Protein AF-A0A1I7XWY4-F1 (afdb_monomer_lite)

Sequence (442 aa):
RGADMDALPVQERNDLPFKSVAKGTWQGKEVSVSHACGHDTHVAMLLGAAKVFSDMRDELPGTIVLLFQPAEEQGPGKPLSGANAMMAEGVLDQPKVDVVMGQHIGPSYPAGSIGYRQGSLMASGDVFSISLAGKGGHGSSPWNAASPVVAAAETVVALNNIIAQRTNPQDGTTVVTVGSLQSGNRPNVLPESADISGTVRSLSKQNQATAHELIQRYAQNIAANHDLKATVRIDTGYEVLVSDPKATQTVIPALDMATDGIGAKEVAPGMGSEDFVDMTTTHNGVNKLKQDSGVTCHSGTELLNLIMAYSISTAVRAAAELELADLLKDGPKTIASLAQASGTEASHLQRILRVLCAHRVFKEQPANTYQLDELGWNLCSDSSSRLKEAALMLTDPAFLHCAADLSKAAAGIPIFRERFGHAFFEHWEDNDIHDIFHQGVS

Foldseek 3Di:
DEAEAAWDLDQDDDDDPPHFPDWDADPNDIGGIDRPQCSVVSVVVLVVVVVVCVVCVVVDPDDDDRHYFYAFVVWFDPPAGRLVVCVVVVVCVVVPPQDDDDDGDDPPDPPLEAADAAWFAEWWKKKKKKKKFWAKDFQVCCVVILFCPVLQVQLQVQLQCCQVPPADVVQWDKDWDWPDKDFDDDPGMRGRMIMIMTIIIISHPVSVVSSVVSNVVSSQVSSVVSVIGMDMDMGGTAHRQGDHNVVRVVCQVVSQVSSVNPHYYYDDHYRHGTNCSSVRVVSVPDDPPDPDDDDDPCCVVVVVCVVCVLVLLVLLLVCLLLVVLQVAVVHKDALVVSCVSSVHDSVVNVVSVVSVCVVQQWPADPPRIIHGGDNVNCSHPPHPQLVSLVSNQCSPPLNVVLVVVVVVVVVVDQSSCVPVVDHPVVVLVPDPNVVSVVSNVD

Organism: NCBI:txid37863

Radius of gyration: 29.63 Å; chains: 1; bounding box: 67×87×76 Å

Secondary structure (DSSP, 8-state):
-EEE---BS----S--TT----EEEETTEEEE-B-TT-HHHHHHHHHHHHHHHHHTGGGSSS-PPPEEE--GGG-SSSSPPHHHHHHHTTTTBTTBPS--------TTS-TT-EEE-SEEEE--EEEEEEEEE-B-EETT-GGG-B-HHHHHHHHHHHHHHHHHHHS-TTT--EEEEEEEEE--S-TTEE-SEEEEEEEEEES-HHHHHHHHHHHHHHHHHHHHHTT-EEEEEEEEEE--EEE-HHHHHHHHHHHHHTTTTS-EEE-PPBSS--TTHHHHHTTTT--S----S---TTHHHHHHHHHHHHHHHHHHHHHHHTTHHHHHTTS-EEHHHHHHHHT--HHHHHHHHHHHHHTTSEEEETTTEEEE-TTGGGGSTT-TT-HHHHHHHHT-HHHHHHHTTHHHHHTT--HHHHHHSS-HHHHHHSSTHHHHHHHHH-

pLDDT: mean 87.04, std 13.97, range [27.8, 98.62]

InterPro domains:
  IPR002933 Peptidase M20 [PF01546] (2-279)
  IPR011650 Peptidase M20, dimerisation domain [PF07687] (130-226)
  IPR012967 Caffeic acid 3-O-methyltransferase-like, dimerisation domain [PF08100] (305-380)
  IPR016461 O-methyltransferase-like [PS51683] (304-442)
  IPR017439 Amidohydrolase [PTHR11014] (3-281)
  IPR017439 Amidohydrolase [TIGR01891] (3-287)
  IPR036264 Bacterial exopeptidase dimerisation domain [SSF55031] (127-232)
  IPR036388 Winged helix-like DNA-binding domain superfamily [G3DSA:1.10.10.10] (291-392)
  IPR036390 Winged helix DNA-binding domain superfamily [SSF46785] (303-383)

Structure (mmCIF, N/CA/C/O backbone):
data_AF-A0A1I7XWY4-F1
#
_entry.id   AF-A0A1I7XWY4-F1
#
loop_
_atom_site.group_PDB
_atom_site.id
_atom_site.type_symbol
_atom_site.label_atom_id
_atom_site.label_alt_id
_atom_site.label_comp_id
_atom_site.label_asym_id
_atom_site.label_entity_id
_atom_site.label_seq_id
_atom_site.pdbx_PDB_ins_code
_atom_site.Cartn_x
_atom_site.Cartn_y
_atom_site.Cartn_z
_atom_site.occupancy
_atom_site.B_iso_or_equiv
_atom_site.auth_seq_id
_atom_site.auth_comp_id
_atom_site.auth_asym_id
_atom_site.auth_atom_id
_atom_site.pdbx_PDB_model_num
ATOM 1 N N . ARG A 1 1 ? -21.937 -7.920 8.104 1.00 50.94 1 ARG A N 1
ATOM 2 C CA . ARG A 1 1 ? -20.621 -8.545 8.392 1.00 50.94 1 ARG A CA 1
ATOM 3 C C . ARG A 1 1 ? -20.228 -9.378 7.183 1.00 50.94 1 ARG A C 1
ATOM 5 O O . ARG A 1 1 ? -21.096 -10.111 6.722 1.00 50.94 1 ARG A O 1
ATOM 12 N N . GLY A 1 2 ? -19.007 -9.213 6.677 1.00 57.66 2 GLY A N 1
ATOM 13 C CA . GLY A 1 2 ? -18.423 -10.042 5.617 1.00 57.66 2 GLY A CA 1
ATOM 14 C C . GLY A 1 2 ? -17.769 -11.301 6.178 1.00 57.66 2 GLY A C 1
ATOM 15 O O . GLY A 1 2 ? -17.212 -11.251 7.277 1.00 57.66 2 GLY A O 1
ATOM 16 N N . ALA A 1 3 ? -17.902 -12.408 5.455 1.00 76.94 3 ALA A N 1
ATOM 17 C CA . ALA A 1 3 ? -17.130 -13.628 5.635 1.00 76.94 3 ALA A CA 1
ATOM 18 C C . ALA A 1 3 ? -16.834 -14.236 4.266 1.00 76.94 3 ALA A C 1
ATOM 20 O O . ALA A 1 3 ? -17.766 -14.558 3.518 1.00 76.94 3 ALA A O 1
ATOM 21 N N . ASP A 1 4 ? -15.555 -14.415 3.980 1.00 88.06 4 ASP A N 1
ATOM 22 C CA . ASP A 1 4 ? -15.091 -14.977 2.721 1.00 88.06 4 ASP A CA 1
ATOM 23 C C . ASP A 1 4 ? -15.217 -16.502 2.772 1.00 88.06 4 ASP A C 1
ATOM 25 O O . ASP A 1 4 ? -15.183 -17.099 3.852 1.00 88.06 4 ASP A O 1
ATOM 29 N N . MET A 1 5 ? -15.470 -17.146 1.630 1.00 92.75 5 MET A N 1
ATOM 30 C CA . MET A 1 5 ? -15.888 -18.559 1.592 1.00 92.75 5 MET A CA 1
ATOM 31 C C . MET A 1 5 ? -15.039 -19.468 0.704 1.00 92.75 5 MET A C 1
ATOM 33 O O . MET A 1 5 ? -15.279 -20.675 0.668 1.00 92.75 5 MET A O 1
ATOM 37 N N . ASP A 1 6 ? -14.108 -18.923 -0.069 1.00 91.44 6 ASP A N 1
ATOM 38 C CA . ASP A 1 6 ? -13.283 -19.690 -0.998 1.00 91.44 6 ASP A CA 1
ATOM 39 C C . ASP A 1 6 ? -12.122 -20.433 -0.316 1.00 91.44 6 ASP A C 1
ATOM 41 O O . ASP A 1 6 ? -11.823 -20.277 0.866 1.00 91.44 6 ASP A O 1
ATOM 45 N N . ALA A 1 7 ? -11.514 -21.348 -1.068 1.00 90.56 7 ALA A N 1
ATOM 46 C CA . ALA A 1 7 ? -10.412 -22.194 -0.629 1.00 90.56 7 ALA A CA 1
ATOM 47 C C . ALA A 1 7 ? -9.232 -22.056 -1.597 1.00 90.56 7 ALA A C 1
ATOM 49 O O . ALA A 1 7 ? -9.391 -21.612 -2.732 1.00 90.56 7 ALA A O 1
ATOM 50 N N . LEU A 1 8 ? -8.053 -22.517 -1.181 1.00 88.12 8 LEU A N 1
ATOM 51 C CA . LEU A 1 8 ? -6.818 -22.384 -1.952 1.00 88.12 8 LEU A CA 1
ATOM 52 C C . LEU A 1 8 ? -6.400 -23.704 -2.620 1.00 88.12 8 LEU A C 1
ATOM 54 O O . LEU A 1 8 ? -6.659 -24.778 -2.061 1.00 88.12 8 LEU A O 1
ATOM 58 N N . PRO A 1 9 ? -5.680 -23.659 -3.765 1.00 87.81 9 PRO A N 1
ATOM 59 C CA . PRO A 1 9 ? -5.136 -24.829 -4.463 1.00 87.81 9 PRO A CA 1
ATOM 60 C C . PRO A 1 9 ? -3.897 -25.406 -3.746 1.00 87.81 9 PRO A C 1
ATOM 62 O O . PRO A 1 9 ? -2.818 -25.568 -4.322 1.00 87.81 9 PRO A O 1
ATOM 65 N N . VAL A 1 10 ? -4.043 -25.687 -2.452 1.00 88.12 10 VAL A N 1
ATOM 66 C CA . VAL A 1 10 ? -2.996 -26.157 -1.546 1.00 88.12 10 VAL A CA 1
ATOM 67 C C . VAL A 1 10 ? -3.392 -27.517 -0.985 1.00 88.12 10 VAL A C 1
ATOM 69 O O . VAL A 1 10 ? -4.542 -27.767 -0.632 1.00 88.12 10 VAL A O 1
ATOM 72 N N . GLN A 1 11 ? -2.417 -28.422 -0.892 1.00 92.06 11 GLN A N 1
ATOM 73 C CA . GLN A 1 11 ? -2.611 -29.697 -0.213 1.00 92.06 11 GLN A CA 1
ATOM 74 C C . GLN A 1 11 ? -2.539 -29.504 1.299 1.00 92.06 11 GLN A C 1
ATOM 76 O O . GLN A 1 11 ? -1.493 -29.128 1.829 1.00 92.06 11 GLN A O 1
ATOM 81 N N . GLU A 1 12 ? -3.612 -29.862 1.992 1.00 92.38 12 GLU A N 1
ATOM 82 C CA . GLU A 1 12 ? -3.621 -29.898 3.447 1.00 92.38 12 GLU A CA 1
ATOM 83 C C . GLU A 1 12 ? -2.643 -30.962 3.972 1.00 92.38 12 GLU A C 1
ATOM 85 O O . GLU A 1 12 ? -2.620 -32.112 3.514 1.00 92.38 12 GLU A O 1
ATOM 90 N N . ARG A 1 13 ? -1.785 -30.576 4.922 1.00 90.75 13 ARG A N 1
ATOM 91 C CA . ARG A 1 13 ? -0.710 -31.439 5.451 1.00 90.75 13 ARG A CA 1
ATOM 92 C C . ARG A 1 13 ? -0.910 -31.878 6.892 1.00 90.75 13 ARG A C 1
ATOM 94 O O . ARG A 1 13 ? -0.216 -32.793 7.318 1.00 90.75 13 ARG A O 1
ATOM 101 N N . ASN A 1 14 ? -1.831 -31.251 7.616 1.00 88.62 14 ASN A N 1
ATOM 102 C CA . ASN A 1 14 ? -2.164 -31.666 8.971 1.00 88.62 14 ASN A CA 1
ATOM 103 C C . ASN A 1 14 ? -2.783 -33.082 8.976 1.00 88.62 14 ASN A C 1
ATOM 105 O O . ASN A 1 14 ? -3.068 -33.663 7.919 1.00 88.62 14 ASN A O 1
ATOM 109 N N . ASP A 1 15 ? -2.950 -33.623 10.178 1.00 92.88 15 ASP A N 1
ATOM 110 C CA . ASP A 1 15 ? -3.601 -34.907 10.437 1.00 92.88 15 ASP A CA 1
ATOM 111 C C . ASP A 1 15 ? -4.877 -34.674 11.257 1.00 92.88 15 ASP A C 1
ATOM 113 O O . ASP A 1 15 ? -5.015 -35.115 12.397 1.00 92.88 15 ASP A O 1
ATOM 117 N N . LEU A 1 16 ? -5.773 -33.847 10.712 1.00 93.38 16 LEU A N 1
ATOM 118 C CA . LEU A 1 16 ? -7.070 -33.575 11.321 1.00 93.38 16 LEU A CA 1
ATOM 119 C C . LEU A 1 16 ? -8.108 -34.594 10.832 1.00 93.38 16 LEU A C 1
ATOM 121 O O . LEU A 1 16 ? -8.116 -34.945 9.651 1.00 93.38 16 LEU A O 1
ATOM 125 N N . PRO A 1 17 ? -9.051 -35.027 11.690 1.00 95.31 17 PRO A N 1
ATOM 126 C CA . PRO A 1 17 ? -10.086 -35.989 11.299 1.00 95.31 17 PRO A CA 1
ATOM 127 C C . PRO A 1 17 ? -11.035 -35.458 10.211 1.00 95.31 17 PRO A C 1
ATOM 129 O O . PRO A 1 17 ? -11.726 -36.242 9.568 1.00 95.31 17 PRO A O 1
ATOM 132 N N . PHE A 1 18 ? -11.064 -34.141 10.000 1.00 93.00 18 PHE A N 1
ATOM 133 C CA . PHE A 1 18 ? -11.860 -33.448 8.982 1.00 93.00 18 PHE A CA 1
ATOM 134 C C . PHE A 1 18 ? -11.003 -32.816 7.872 1.00 93.00 18 PHE A C 1
ATOM 136 O O . PHE A 1 18 ? -11.483 -31.952 7.144 1.00 93.00 18 PHE A O 1
ATOM 143 N N . LYS A 1 19 ? -9.740 -33.239 7.738 1.00 94.12 19 LYS A N 1
ATOM 144 C CA . LYS A 1 19 ? -8.824 -32.790 6.686 1.00 94.12 19 LYS A CA 1
ATOM 145 C C . LYS A 1 19 ? -9.460 -32.883 5.296 1.00 94.12 19 LYS A C 1
ATOM 147 O O . LYS A 1 19 ? -10.064 -33.897 4.940 1.00 94.12 19 LYS A O 1
ATOM 152 N N . SER A 1 20 ? -9.230 -31.870 4.469 1.00 95.69 20 SER A N 1
ATOM 153 C CA . SER A 1 20 ? -9.684 -31.843 3.087 1.00 95.69 20 SER A CA 1
ATOM 154 C C . SER A 1 20 ? -9.071 -32.963 2.242 1.00 95.69 20 SER A C 1
ATOM 156 O O . SER A 1 20 ? -7.855 -33.175 2.186 1.00 95.69 20 SER A O 1
ATOM 158 N N . VAL A 1 21 ? -9.949 -33.636 1.501 1.00 95.06 21 VAL A N 1
ATOM 159 C CA . VAL A 1 21 ? -9.618 -34.574 0.418 1.00 95.06 21 VAL A CA 1
ATOM 160 C C . VAL A 1 21 ? -10.054 -34.039 -0.951 1.00 95.06 21 VAL A C 1
ATOM 162 O O . VAL A 1 21 ? -9.982 -34.754 -1.951 1.00 95.06 21 VAL A O 1
ATOM 165 N N . ALA A 1 22 ? -10.520 -32.786 -1.002 1.00 95.31 22 ALA A N 1
ATOM 166 C CA . ALA A 1 22 ? -11.076 -32.182 -2.201 1.00 95.31 22 ALA A CA 1
ATOM 167 C C . ALA A 1 22 ? -10.007 -31.947 -3.280 1.00 95.31 22 ALA A C 1
ATOM 169 O O . ALA A 1 22 ? -8.845 -31.622 -3.002 1.00 95.31 22 ALA A O 1
ATOM 170 N N . LYS A 1 23 ? -10.434 -32.094 -4.536 1.00 95.25 23 LYS A N 1
ATOM 171 C CA . LYS A 1 23 ? -9.649 -31.813 -5.740 1.00 95.25 23 LYS A CA 1
ATOM 172 C C . LYS A 1 23 ? -10.372 -30.777 -6.588 1.00 95.25 23 LYS A C 1
ATOM 174 O O . LYS A 1 23 ? -11.597 -30.780 -6.659 1.00 95.25 23 LYS A O 1
ATOM 179 N N . GLY A 1 24 ? -9.602 -29.909 -7.228 1.00 91.31 24 GLY A N 1
ATOM 180 C CA . GLY A 1 24 ? -10.094 -28.866 -8.120 1.00 91.31 24 GLY A CA 1
ATOM 181 C C . GLY A 1 24 ? -9.191 -28.718 -9.335 1.00 91.31 24 GLY A C 1
ATOM 182 O O . GLY A 1 24 ? -8.155 -29.372 -9.437 1.00 91.31 24 GLY A O 1
ATOM 183 N N . THR A 1 25 ? -9.579 -27.850 -10.265 1.00 89.44 25 THR A N 1
ATOM 184 C CA . THR A 1 25 ? -8.736 -27.488 -11.409 1.00 89.44 25 THR A CA 1
ATOM 185 C C . THR A 1 25 ? -8.233 -26.065 -11.227 1.00 89.44 25 THR A C 1
ATOM 187 O O . THR A 1 25 ? -9.034 -25.147 -11.082 1.00 89.44 25 THR A O 1
ATOM 190 N N . TRP A 1 26 ? -6.918 -25.871 -11.281 1.00 80.69 26 TRP A N 1
ATOM 191 C CA . TRP A 1 26 ? -6.283 -24.556 -11.261 1.00 80.69 26 TRP A CA 1
ATOM 192 C C . TRP A 1 26 ? -5.273 -24.465 -12.400 1.00 80.69 26 TRP A C 1
ATOM 194 O O . TRP A 1 26 ? -4.421 -25.341 -12.555 1.00 80.69 26 TRP A O 1
ATOM 204 N N . GLN A 1 27 ? -5.399 -23.434 -13.241 1.00 79.06 27 GLN A N 1
ATOM 205 C CA . GLN A 1 27 ? -4.547 -23.231 -14.426 1.00 79.06 27 GLN A CA 1
ATOM 206 C C . GLN A 1 27 ? -4.436 -24.483 -15.325 1.00 79.06 27 GLN A C 1
ATOM 208 O O . GLN A 1 27 ? -3.361 -24.843 -15.806 1.00 79.06 27 GLN A O 1
ATOM 213 N N . GLY A 1 28 ? -5.559 -25.184 -15.522 1.00 85.25 28 GLY A N 1
ATOM 214 C CA . GLY A 1 28 ? -5.630 -26.386 -16.359 1.00 85.25 28 GLY A CA 1
ATOM 215 C C . GLY A 1 28 ? -4.987 -27.640 -15.754 1.00 85.25 28 GLY A C 1
ATOM 216 O O . GLY A 1 28 ? -4.828 -28.632 -16.462 1.00 85.25 28 GLY A O 1
ATOM 217 N N . LYS A 1 29 ? -4.615 -27.618 -14.469 1.00 87.31 29 LYS A N 1
ATOM 218 C CA . LYS A 1 29 ? -4.066 -28.770 -13.745 1.00 87.31 29 LYS A CA 1
ATOM 219 C C . LYS A 1 29 ? -4.970 -29.156 -12.584 1.00 87.31 29 LYS A C 1
ATOM 221 O O . LYS A 1 29 ? -5.524 -28.287 -11.915 1.00 87.31 29 LYS A O 1
ATOM 226 N N . GLU A 1 30 ? -5.081 -30.456 -12.325 1.00 95.62 30 GLU A N 1
ATOM 227 C CA . GLU A 1 30 ? -5.722 -30.942 -11.106 1.00 95.62 30 GLU A CA 1
ATOM 228 C C . GLU A 1 30 ? -4.841 -30.615 -9.892 1.00 95.62 30 GLU A C 1
ATOM 230 O O . GLU A 1 30 ? -3.635 -30.874 -9.888 1.00 95.62 30 GLU A O 1
ATOM 235 N N . VAL A 1 31 ? -5.447 -30.033 -8.861 1.00 93.38 31 VAL A N 1
ATOM 236 C CA . VAL A 1 31 ? -4.792 -29.604 -7.623 1.00 93.38 31 VAL A CA 1
ATOM 237 C C . VAL A 1 31 ? -5.597 -30.063 -6.412 1.00 93.38 31 VAL A C 1
ATOM 239 O O . VAL A 1 31 ? -6.809 -30.262 -6.487 1.00 93.38 31 VAL A O 1
ATOM 242 N N . SER A 1 32 ? -4.923 -30.245 -5.277 1.00 95.19 32 SER A N 1
ATOM 243 C CA . SER A 1 32 ? -5.605 -30.372 -3.982 1.00 95.19 32 SER A CA 1
ATOM 244 C C . SER A 1 32 ? -6.179 -29.024 -3.557 1.00 95.19 32 SER A C 1
ATOM 246 O O . SER A 1 32 ? -5.590 -27.996 -3.879 1.00 95.19 32 SER A O 1
ATOM 248 N N . VAL A 1 33 ? -7.291 -29.041 -2.826 1.00 93.75 33 VAL A N 1
ATOM 249 C CA . VAL A 1 33 ? -7.970 -27.831 -2.344 1.00 93.75 33 VAL A CA 1
ATOM 250 C C . VAL A 1 33 ? -8.096 -27.883 -0.825 1.00 93.75 33 VAL A C 1
ATOM 252 O O . VAL A 1 33 ? -8.438 -28.933 -0.285 1.00 93.75 33 VAL A O 1
ATOM 255 N N . SER A 1 34 ? -7.831 -26.779 -0.124 1.00 93.94 34 SER A N 1
ATOM 256 C CA . SER A 1 34 ? -8.009 -26.683 1.335 1.00 93.94 34 SER A CA 1
ATOM 257 C C . SER A 1 34 ? -8.238 -25.240 1.794 1.00 93.94 34 SER A 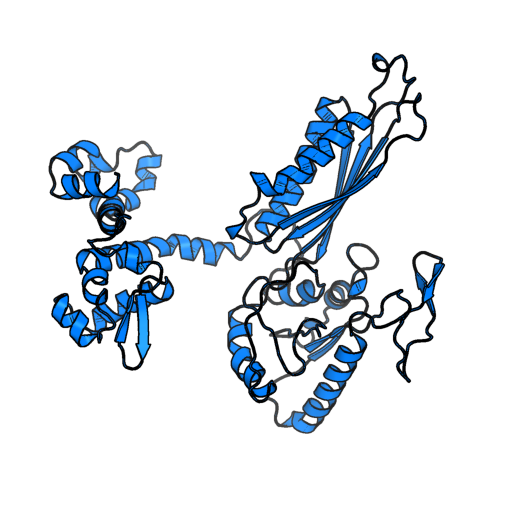C 1
ATOM 259 O O . SER A 1 34 ? -7.759 -24.308 1.144 1.00 93.94 34 SER A O 1
ATOM 261 N N . HIS A 1 35 ? -8.925 -25.044 2.924 1.00 92.62 35 HIS A N 1
ATOM 262 C CA . HIS A 1 35 ? -9.087 -23.729 3.561 1.00 92.62 35 HIS A CA 1
ATOM 263 C C . HIS A 1 35 ? -7.834 -23.337 4.356 1.00 92.62 35 HIS A C 1
ATOM 265 O O . HIS A 1 35 ? -7.839 -23.235 5.578 1.00 92.62 35 HIS A O 1
ATOM 271 N N . ALA A 1 36 ? -6.728 -23.113 3.647 1.00 86.19 36 ALA A N 1
ATOM 272 C CA . ALA A 1 36 ? -5.459 -22.735 4.267 1.00 86.19 36 ALA A CA 1
ATOM 273 C C . ALA A 1 36 ? -5.445 -21.293 4.823 1.00 86.19 36 ALA A C 1
ATOM 275 O O . ALA A 1 36 ? -4.587 -20.988 5.650 1.00 86.19 36 ALA A O 1
ATOM 276 N N . CYS A 1 37 ? -6.392 -20.444 4.403 1.00 86.25 37 CYS A N 1
ATOM 277 C CA . CYS A 1 37 ? -6.578 -19.072 4.895 1.00 86.25 37 CYS A CA 1
ATOM 278 C C . CYS A 1 37 ? -7.644 -18.961 6.013 1.00 86.25 37 CYS A C 1
ATOM 280 O O . CYS A 1 37 ? -7.766 -17.935 6.677 1.00 86.25 37 CYS A O 1
ATOM 282 N N . GLY A 1 38 ? -8.389 -20.043 6.290 1.00 89.81 38 GLY A N 1
ATOM 283 C CA . GLY A 1 38 ? -9.384 -20.083 7.371 1.00 89.81 38 GLY A CA 1
ATOM 284 C C . GLY A 1 38 ? -10.783 -19.558 7.024 1.00 89.81 38 GLY A C 1
ATOM 285 O O . GLY A 1 38 ? -11.561 -19.267 7.933 1.00 89.81 38 GLY A O 1
ATOM 286 N N . HIS A 1 39 ? -11.116 -19.433 5.736 1.00 93.50 39 HIS A N 1
ATOM 287 C CA . HIS A 1 39 ? -12.419 -18.940 5.251 1.00 93.50 39 HIS A CA 1
ATOM 288 C C . HIS A 1 39 ? -13.589 -19.848 5.683 1.00 93.50 39 HIS A C 1
ATOM 290 O O . HIS A 1 39 ? -14.688 -19.381 5.976 1.00 93.50 39 HIS A O 1
ATOM 296 N N . ASP A 1 40 ? -13.343 -21.147 5.871 1.00 92.94 40 ASP A N 1
ATOM 297 C CA . ASP A 1 40 ? -14.287 -22.062 6.525 1.00 92.94 40 ASP A CA 1
ATOM 298 C C . ASP A 1 40 ? -14.696 -21.593 7.928 1.00 92.94 40 ASP A C 1
ATOM 300 O O . ASP A 1 40 ? -15.873 -21.630 8.300 1.00 92.94 40 ASP A O 1
ATOM 304 N N . THR A 1 41 ? -13.729 -21.102 8.701 1.00 92.12 41 THR A N 1
ATOM 305 C CA . THR A 1 41 ? -13.954 -20.566 10.0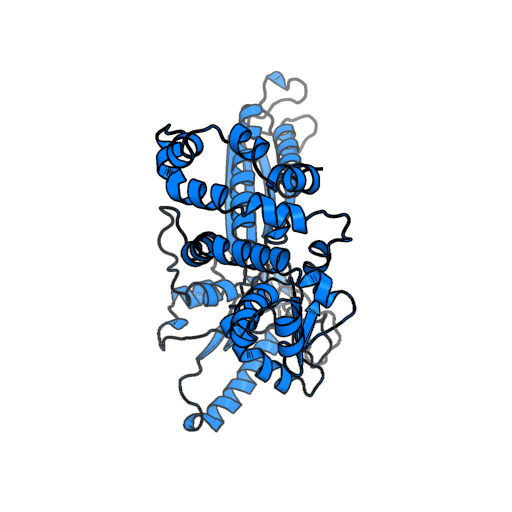42 1.00 92.12 41 THR A CA 1
ATOM 306 C C . THR A 1 41 ? -14.743 -19.263 9.983 1.00 92.12 41 THR A C 1
ATOM 308 O O . THR A 1 41 ? -15.632 -19.059 10.811 1.00 92.12 41 THR A O 1
ATOM 311 N N . HIS A 1 42 ? -14.482 -18.393 9.002 1.00 94.12 42 HIS A N 1
ATOM 312 C CA . HIS A 1 42 ? -15.233 -17.143 8.836 1.00 94.12 42 HIS A CA 1
ATOM 313 C C . HIS A 1 42 ? -16.704 -17.425 8.526 1.00 94.12 42 HIS A C 1
ATOM 315 O O . HIS A 1 42 ? -17.588 -16.866 9.181 1.00 94.12 42 HIS A O 1
ATOM 321 N N . VAL A 1 43 ? -16.973 -18.352 7.599 1.00 94.88 43 VAL A N 1
ATOM 322 C CA . VAL A 1 43 ? -18.332 -18.801 7.263 1.00 94.88 43 VAL A CA 1
ATOM 323 C C . VAL A 1 43 ? -19.029 -19.383 8.492 1.00 94.88 43 VAL A C 1
ATOM 325 O O . VAL A 1 43 ? -20.161 -18.998 8.794 1.00 94.88 43 VAL A O 1
ATOM 328 N N . ALA A 1 44 ? -18.362 -20.265 9.243 1.00 95.31 44 ALA A N 1
ATOM 329 C CA . ALA A 1 44 ? -18.923 -20.854 10.458 1.00 95.31 44 ALA A CA 1
ATOM 330 C C . ALA A 1 44 ? -19.251 -19.791 11.524 1.00 95.31 44 ALA A C 1
ATOM 332 O O . ALA A 1 44 ? -20.340 -19.808 12.105 1.00 95.31 44 ALA A O 1
ATOM 333 N N . MET A 1 45 ? -18.344 -18.836 11.749 1.00 93.50 45 MET A N 1
ATOM 334 C CA . MET A 1 45 ? -18.544 -17.719 12.677 1.00 93.50 45 MET A CA 1
ATOM 335 C C . MET A 1 45 ? -19.719 -16.829 12.255 1.00 93.50 45 MET A C 1
ATOM 337 O O . MET A 1 45 ? -20.554 -16.480 13.094 1.00 93.50 45 MET A O 1
ATOM 341 N N . LEU A 1 46 ? -19.826 -16.486 10.965 1.00 94.88 46 LEU A N 1
ATOM 342 C CA . LEU A 1 46 ? -20.909 -15.640 10.465 1.00 94.88 46 LEU A CA 1
ATOM 343 C C . LEU A 1 46 ? -22.262 -16.355 10.502 1.00 94.88 46 LEU A C 1
ATOM 345 O O . LEU A 1 46 ? -23.253 -15.732 10.874 1.00 94.88 46 LEU A O 1
ATOM 349 N N . LEU A 1 47 ? -22.316 -17.656 10.195 1.00 96.75 47 LEU A N 1
ATOM 350 C CA . LEU A 1 47 ? -23.528 -18.469 10.355 1.00 96.75 47 LEU A CA 1
ATOM 351 C C . LEU A 1 47 ? -23.968 -18.557 11.824 1.00 96.75 47 LEU A C 1
ATOM 353 O O . LEU A 1 47 ? -25.161 -18.461 12.118 1.00 96.75 47 LEU A O 1
ATOM 357 N N . GLY A 1 48 ? -23.019 -18.693 12.753 1.00 96.56 48 GLY A N 1
ATOM 358 C CA . GLY A 1 48 ? -23.296 -18.640 14.189 1.00 96.56 48 GLY A CA 1
ATOM 359 C C . GLY A 1 48 ? -23.903 -17.299 14.609 1.00 96.56 48 GLY A C 1
ATOM 360 O O . GLY A 1 48 ? -24.954 -17.268 15.249 1.00 96.56 48 GLY A O 1
ATOM 361 N N . ALA A 1 49 ? -23.295 -16.190 14.180 1.00 93.94 49 ALA A N 1
ATOM 362 C CA . ALA A 1 49 ? -23.822 -14.849 14.427 1.00 93.94 49 ALA A CA 1
ATOM 363 C C . ALA A 1 49 ? -25.205 -14.643 13.785 1.00 93.94 49 ALA A C 1
ATOM 365 O O . ALA A 1 49 ? -26.096 -14.082 14.415 1.00 93.94 49 ALA A O 1
ATOM 366 N N . ALA A 1 50 ? -25.412 -15.144 12.564 1.00 94.81 50 ALA A N 1
ATOM 367 C CA . ALA A 1 50 ? -26.684 -15.078 11.852 1.00 94.81 50 ALA A CA 1
ATOM 368 C C . ALA A 1 50 ? -27.817 -15.753 12.629 1.00 94.81 50 ALA A C 1
ATOM 370 O O . ALA A 1 50 ? -28.909 -15.195 12.729 1.00 94.81 50 ALA A O 1
ATOM 371 N N . LYS A 1 51 ? -27.547 -16.931 13.207 1.00 96.69 51 LYS A N 1
ATOM 372 C CA . LYS A 1 51 ? -28.501 -17.644 14.062 1.00 96.69 51 LYS A CA 1
ATOM 373 C C . LYS A 1 51 ? -28.888 -16.789 15.269 1.00 96.69 51 LYS A C 1
ATOM 375 O O . LYS A 1 51 ? -30.071 -16.542 15.468 1.00 96.69 51 LYS A O 1
ATOM 380 N N . VAL A 1 52 ? -27.898 -16.283 16.008 1.00 95.56 52 VAL A N 1
ATOM 381 C CA . VAL A 1 52 ? -28.139 -15.447 17.196 1.00 95.56 52 VAL A CA 1
ATOM 382 C C . VAL A 1 52 ? -28.928 -14.192 16.830 1.00 95.56 52 VAL A C 1
ATOM 384 O O . VAL A 1 52 ? -29.961 -13.940 17.436 1.00 95.56 52 VAL A O 1
ATOM 387 N N . PHE A 1 53 ? -28.509 -13.441 15.806 1.00 95.31 53 PHE A N 1
ATOM 388 C CA . PHE A 1 53 ? -29.213 -12.230 15.369 1.00 95.31 53 PHE A CA 1
ATOM 389 C C . PHE A 1 53 ? -30.628 -12.505 14.867 1.00 95.31 53 PHE A C 1
ATOM 391 O O . PHE A 1 53 ? -31.508 -11.665 15.037 1.00 95.31 53 PHE A O 1
ATOM 398 N N . SER A 1 54 ? -30.865 -13.664 14.251 1.00 95.31 54 SER A N 1
ATOM 399 C CA . SER A 1 54 ? -32.210 -14.049 13.838 1.00 95.31 54 SER A CA 1
ATOM 400 C C . SER A 1 54 ? -33.119 -14.326 15.035 1.00 95.31 54 SER A C 1
ATOM 402 O O . SER A 1 54 ? -34.295 -13.979 14.963 1.00 95.31 54 SER A O 1
ATOM 404 N N . ASP A 1 55 ? -32.588 -14.908 16.114 1.00 96.69 55 ASP A N 1
ATOM 405 C CA . ASP A 1 55 ? -33.349 -15.230 17.328 1.00 96.69 55 ASP A CA 1
ATOM 406 C C . ASP A 1 55 ? -33.717 -13.973 18.143 1.00 96.69 55 ASP A C 1
ATOM 408 O O . ASP A 1 55 ? -34.744 -13.963 18.814 1.00 96.69 55 ASP A O 1
ATOM 412 N N . MET A 1 56 ? -32.927 -12.896 18.043 1.00 96.25 56 MET A N 1
ATOM 413 C CA . MET A 1 56 ? -33.168 -11.605 18.720 1.00 96.25 56 MET A CA 1
ATOM 414 C C . MET A 1 56 ? -33.591 -10.479 17.763 1.00 96.25 56 MET A C 1
ATOM 416 O O . MET A 1 56 ? -33.418 -9.299 18.062 1.00 96.25 56 MET A O 1
ATOM 420 N N . ARG A 1 57 ? -34.126 -10.823 16.584 1.00 94.50 57 ARG A N 1
ATOM 421 C CA . ARG A 1 57 ? -34.447 -9.856 15.519 1.00 94.50 57 ARG A CA 1
ATOM 422 C C . ARG A 1 57 ? -35.328 -8.701 16.002 1.00 94.50 57 ARG A C 1
ATOM 424 O O . ARG A 1 57 ? -35.082 -7.564 15.617 1.00 94.50 57 ARG A O 1
ATOM 431 N N . ASP A 1 58 ? -36.321 -8.996 16.836 1.00 95.62 58 ASP A N 1
ATOM 432 C CA . ASP A 1 58 ? -37.292 -8.008 17.324 1.00 95.62 58 ASP A CA 1
ATOM 433 C C . ASP A 1 58 ? -36.690 -7.025 18.348 1.00 95.62 58 ASP A C 1
ATOM 435 O O . ASP A 1 58 ? -37.272 -5.977 18.621 1.00 95.62 58 ASP A O 1
ATOM 439 N N . GLU A 1 59 ? -35.512 -7.338 18.897 1.00 95.56 59 GLU A N 1
ATOM 440 C CA . GLU A 1 59 ? -34.788 -6.507 19.867 1.00 95.56 59 GLU A CA 1
ATOM 441 C C . GLU A 1 59 ? -33.745 -5.593 19.204 1.00 95.56 59 GLU A C 1
ATOM 443 O O . GLU A 1 59 ? -33.235 -4.664 19.834 1.00 95.56 59 GLU A O 1
ATOM 448 N N . LEU A 1 60 ? -33.411 -5.840 17.933 1.00 93.00 60 LEU A N 1
ATOM 449 C CA . LEU A 1 60 ? -32.339 -5.144 17.228 1.00 93.00 60 LEU A CA 1
ATOM 450 C C . LEU A 1 60 ? -32.872 -3.917 16.471 1.00 93.00 60 LEU A C 1
ATOM 452 O O . LEU A 1 60 ? -33.650 -4.064 15.525 1.00 93.00 60 LEU A O 1
ATOM 456 N N . PRO A 1 61 ? -32.428 -2.691 16.809 1.00 91.88 61 PRO A N 1
ATOM 457 C CA . PRO A 1 61 ? -32.781 -1.517 16.026 1.00 91.88 61 PRO A CA 1
ATOM 458 C C . PRO A 1 61 ? -32.010 -1.519 14.698 1.00 91.88 61 PRO A C 1
ATOM 460 O O . PRO A 1 61 ? -30.787 -1.390 14.675 1.00 91.88 61 PRO A O 1
ATOM 463 N N . GLY A 1 62 ? -32.733 -1.625 13.582 1.00 92.31 62 GLY A N 1
ATOM 464 C CA . GLY A 1 62 ? -32.178 -1.485 12.233 1.00 92.31 62 GLY A CA 1
ATOM 465 C C . GLY A 1 62 ? -32.099 -2.797 11.453 1.00 92.31 62 GLY A C 1
ATOM 466 O O . GLY A 1 62 ? -32.901 -3.704 11.651 1.00 92.31 62 GLY A O 1
ATOM 467 N N . THR A 1 63 ? -31.169 -2.869 10.497 1.00 92.62 63 THR A N 1
ATOM 468 C CA . THR A 1 63 ? -31.017 -4.023 9.597 1.00 92.62 63 THR A CA 1
ATOM 469 C C . THR A 1 63 ? -29.586 -4.539 9.620 1.00 92.62 63 THR A C 1
ATOM 471 O O . THR A 1 63 ? -28.642 -3.782 9.414 1.00 92.62 63 THR A O 1
ATOM 474 N N . ILE A 1 64 ? -29.422 -5.847 9.828 1.00 93.50 64 ILE A N 1
ATOM 475 C CA . ILE A 1 64 ? -28.131 -6.528 9.710 1.00 93.50 64 ILE A CA 1
ATOM 476 C C . ILE A 1 64 ? -28.087 -7.258 8.369 1.00 93.50 64 ILE A C 1
ATOM 478 O O . ILE A 1 64 ? -28.883 -8.163 8.126 1.00 93.50 64 ILE A O 1
ATOM 482 N N . VAL A 1 65 ? -27.124 -6.889 7.523 1.00 93.88 65 VAL A N 1
ATOM 483 C CA . VAL A 1 65 ? -26.814 -7.605 6.278 1.00 93.88 65 VAL A CA 1
ATOM 484 C C . VAL A 1 65 ? -25.631 -8.545 6.516 1.00 93.88 65 VAL A C 1
ATOM 486 O O . VAL A 1 65 ? -24.574 -8.147 7.029 1.00 93.88 65 VAL A O 1
ATOM 489 N N . LEU A 1 66 ? -25.823 -9.814 6.167 1.00 94.56 66 LEU A N 1
ATOM 490 C CA . LEU A 1 66 ? -24.824 -10.874 6.266 1.00 94.56 66 LEU A CA 1
ATOM 491 C C . LEU A 1 66 ? -24.286 -11.135 4.859 1.00 94.56 66 LEU A C 1
ATOM 493 O O . LEU A 1 66 ? -25.055 -11.498 3.972 1.00 94.56 66 LEU A O 1
ATOM 497 N N . LEU A 1 67 ? -22.992 -10.907 4.658 1.00 94.56 67 LEU A N 1
ATOM 498 C CA . LEU A 1 67 ? -22.339 -11.005 3.358 1.00 94.56 67 LEU A CA 1
ATOM 499 C C . LEU A 1 67 ? -21.446 -12.246 3.370 1.00 94.56 67 LEU A C 1
ATOM 501 O O . LEU A 1 67 ? -20.486 -12.298 4.131 1.00 94.56 67 LEU A O 1
ATOM 505 N N . PHE A 1 68 ? -21.790 -13.237 2.551 1.00 95.25 68 PHE A N 1
ATOM 506 C CA . PHE A 1 68 ? -20.957 -14.412 2.304 1.00 95.25 68 PHE A CA 1
ATOM 507 C C . PHE A 1 68 ? -20.281 -14.217 0.954 1.00 95.25 68 PHE A C 1
ATOM 509 O O . PHE A 1 68 ? -20.952 -14.261 -0.079 1.00 95.25 68 PHE A O 1
ATOM 516 N N . GLN A 1 69 ? -18.987 -13.923 0.982 1.00 94.88 69 GLN A N 1
ATOM 517 C CA . GLN A 1 69 ? -18.245 -13.465 -0.180 1.00 94.88 69 GLN A CA 1
ATOM 518 C C . GLN A 1 69 ? -17.457 -14.619 -0.819 1.00 94.88 69 GLN A C 1
ATOM 520 O O . GLN A 1 69 ? -16.601 -15.204 -0.161 1.00 94.88 69 GLN A O 1
ATOM 525 N N . PRO A 1 70 ? -17.698 -14.972 -2.094 1.00 93.69 70 PRO A N 1
ATOM 526 C CA . PRO A 1 70 ? -16.861 -15.929 -2.822 1.00 93.69 70 PRO A CA 1
ATOM 527 C C . PRO A 1 70 ? -15.552 -15.288 -3.287 1.00 93.69 70 PRO A C 1
ATOM 529 O O . PRO A 1 70 ? -15.511 -14.088 -3.443 1.00 93.69 70 PRO A O 1
ATOM 532 N N . ALA A 1 71 ? -14.543 -16.078 -3.652 1.00 91.50 71 ALA A N 1
ATOM 533 C CA . ALA A 1 71 ? -13.422 -15.641 -4.499 1.00 91.50 71 ALA A CA 1
ATOM 534 C C . ALA A 1 71 ? -12.606 -14.420 -3.999 1.00 91.50 71 ALA A C 1
ATOM 536 O O . ALA A 1 71 ? -12.243 -13.567 -4.814 1.00 91.50 71 ALA A O 1
ATOM 537 N N . GLU A 1 72 ? -12.305 -14.338 -2.700 1.00 90.56 72 GLU A N 1
ATOM 538 C CA . GLU A 1 72 ? -11.363 -13.344 -2.150 1.00 90.56 72 GLU A CA 1
ATOM 539 C C . GLU A 1 72 ? -9.943 -13.576 -2.709 1.00 90.56 72 GLU A C 1
ATOM 541 O O . GLU A 1 72 ? -9.296 -12.658 -3.223 1.00 90.56 72 GLU A O 1
ATOM 546 N N . GLU A 1 73 ? -9.520 -14.842 -2.793 1.00 85.56 73 GLU A N 1
ATOM 547 C CA . GLU A 1 73 ? -8.160 -15.251 -3.178 1.00 85.56 73 GLU A CA 1
ATOM 548 C C . GLU A 1 73 ? -7.914 -15.171 -4.702 1.00 85.56 73 GLU A C 1
ATOM 550 O O . GLU A 1 73 ? -6.886 -15.617 -5.224 1.00 85.56 73 GLU A O 1
ATOM 555 N N . GLN A 1 74 ? -8.875 -14.640 -5.468 1.00 81.56 74 GLN A N 1
ATOM 556 C CA . GLN A 1 74 ? -8.824 -14.583 -6.933 1.00 81.56 74 GLN A CA 1
ATOM 557 C C . GLN A 1 74 ? -7.709 -13.658 -7.449 1.00 81.56 74 GLN A C 1
ATOM 559 O O . GLN A 1 74 ? -7.141 -13.912 -8.519 1.00 81.56 74 GLN A O 1
ATOM 564 N N . GLY A 1 75 ? -7.385 -12.610 -6.691 1.00 74.19 75 GLY A N 1
ATOM 565 C CA . GLY A 1 75 ? -6.399 -11.600 -7.052 1.00 74.19 75 GLY A CA 1
ATOM 566 C C . GLY A 1 75 ? -6.867 -10.626 -8.149 1.00 74.19 75 GLY A C 1
ATOM 567 O O . GLY A 1 75 ? -8.004 -10.690 -8.620 1.00 74.19 75 GLY A O 1
ATOM 568 N N . PRO A 1 76 ? -5.977 -9.711 -8.585 1.00 69.31 76 PRO A N 1
ATOM 569 C CA . PRO A 1 76 ? -6.266 -8.752 -9.650 1.00 69.31 76 PRO A CA 1
ATOM 570 C C . PRO A 1 76 ? -6.672 -9.407 -10.973 1.00 69.31 76 PRO A C 1
ATOM 572 O O . PRO A 1 76 ? -6.069 -10.389 -11.410 1.00 69.31 76 PRO A O 1
ATOM 575 N N . GLY A 1 77 ? -7.575 -8.748 -11.702 1.00 69.94 77 GLY A N 1
ATOM 576 C CA . GLY A 1 77 ? -7.825 -9.021 -13.117 1.00 69.94 77 GLY A CA 1
ATOM 577 C C . GLY A 1 77 ? -9.165 -9.697 -13.394 1.00 69.94 77 GLY A C 1
ATOM 578 O O . GLY A 1 77 ? -10.186 -9.347 -12.809 1.00 69.94 77 GLY A O 1
ATOM 579 N N . LYS A 1 78 ? -9.186 -10.593 -14.390 1.00 73.50 78 LYS A N 1
ATOM 580 C CA . LYS A 1 78 ? -10.386 -11.344 -14.785 1.00 73.50 78 LYS A CA 1
ATOM 581 C C . LYS A 1 78 ? -10.186 -12.848 -14.549 1.00 73.50 78 LYS A C 1
ATOM 583 O O . LYS A 1 78 ? -9.159 -13.365 -14.995 1.00 73.50 78 LYS A O 1
ATOM 588 N N . PRO A 1 79 ? -11.183 -13.561 -13.986 1.00 80.56 79 PRO A N 1
ATOM 589 C CA . PRO A 1 79 ? -12.462 -13.040 -13.478 1.00 80.56 79 PRO A CA 1
ATOM 590 C C . PRO A 1 79 ? -12.272 -12.103 -12.271 1.00 80.56 79 PRO A C 1
ATOM 592 O O . PRO A 1 79 ? -11.215 -12.122 -11.653 1.00 80.56 79 PRO A O 1
ATOM 595 N N . LEU A 1 80 ? -13.264 -11.241 -12.018 1.00 80.69 80 LEU A N 1
ATOM 596 C CA . LEU A 1 80 ? -13.231 -10.298 -10.893 1.00 80.69 80 LEU A CA 1
ATOM 597 C C . LEU A 1 80 ? -13.153 -11.055 -9.561 1.00 80.69 80 LEU A C 1
ATOM 599 O O . LEU A 1 80 ? -13.691 -12.160 -9.462 1.00 80.69 80 LEU A O 1
ATOM 603 N N . SER A 1 81 ? -12.553 -10.426 -8.551 1.00 88.19 81 SER A N 1
ATOM 604 C CA . SER A 1 81 ? -12.619 -10.920 -7.177 1.00 88.19 81 SER A CA 1
ATOM 605 C C . SER A 1 81 ? -14.047 -10.866 -6.627 1.00 88.19 81 SER A C 1
ATOM 607 O O . SER A 1 81 ? -14.937 -10.204 -7.185 1.00 88.19 81 SER A O 1
ATOM 609 N N . GLY A 1 82 ? -14.253 -11.558 -5.513 1.00 91.38 82 GLY A N 1
ATOM 610 C CA . GLY A 1 82 ? -15.506 -11.624 -4.778 1.00 91.38 82 GLY A CA 1
ATOM 611 C C . GLY A 1 82 ? -16.161 -10.296 -4.508 1.00 91.38 82 GLY A C 1
ATOM 612 O O . GLY A 1 82 ? -17.287 -10.039 -4.949 1.00 91.38 82 GLY A O 1
ATOM 613 N N . ALA A 1 83 ? -15.433 -9.442 -3.794 1.00 90.94 83 ALA A N 1
ATOM 614 C CA . ALA A 1 83 ? -15.924 -8.136 -3.413 1.00 90.94 83 ALA A CA 1
ATOM 615 C C . ALA A 1 83 ? -16.269 -7.300 -4.643 1.00 90.94 83 ALA A C 1
ATOM 617 O O . ALA A 1 83 ? -17.340 -6.697 -4.703 1.00 90.94 83 ALA A O 1
ATOM 618 N N . ASN A 1 84 ? -15.419 -7.305 -5.675 1.00 87.81 84 ASN A N 1
ATOM 619 C CA . ASN A 1 84 ? -15.694 -6.581 -6.913 1.00 87.81 84 ASN A CA 1
ATOM 620 C C . ASN A 1 84 ? -16.960 -7.067 -7.621 1.00 87.81 84 ASN A C 1
ATOM 622 O O . ASN A 1 84 ? -17.751 -6.237 -8.074 1.00 87.81 84 ASN A O 1
ATOM 626 N N . ALA A 1 85 ? -17.158 -8.381 -7.721 1.00 90.69 85 ALA A N 1
ATOM 627 C CA . ALA A 1 85 ? -18.341 -8.953 -8.350 1.00 90.69 85 ALA A CA 1
ATOM 628 C C . ALA A 1 85 ? -19.615 -8.599 -7.568 1.00 90.69 85 ALA A C 1
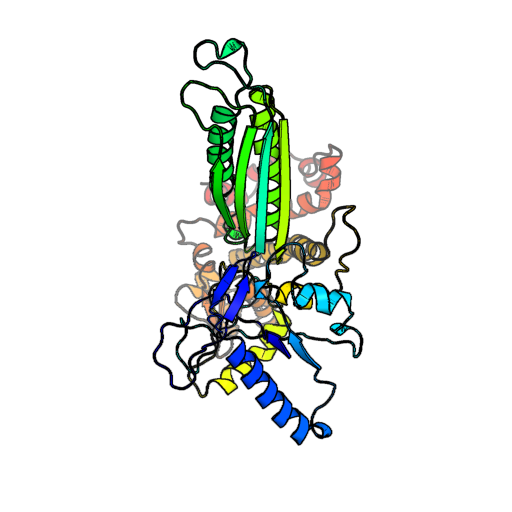ATOM 630 O O . ALA A 1 85 ? -20.569 -8.082 -8.147 1.00 90.69 85 ALA A O 1
ATOM 631 N N . MET A 1 86 ? -19.605 -8.776 -6.244 1.00 92.44 86 MET A N 1
ATOM 632 C CA . MET A 1 86 ? -20.750 -8.449 -5.388 1.00 92.44 86 MET A CA 1
ATOM 633 C C . MET A 1 86 ? -21.074 -6.949 -5.394 1.00 92.44 86 MET A C 1
ATOM 635 O O . MET A 1 86 ? -22.243 -6.560 -5.421 1.00 92.44 86 MET A O 1
ATOM 639 N N . MET A 1 87 ? -20.054 -6.088 -5.411 1.00 90.12 87 MET A N 1
ATOM 640 C CA . MET A 1 87 ? -20.247 -4.642 -5.525 1.00 90.12 87 MET A CA 1
ATOM 641 C C . MET A 1 87 ? -20.819 -4.242 -6.886 1.00 90.12 87 MET A C 1
ATOM 643 O O . MET A 1 87 ? -21.693 -3.379 -6.941 1.00 90.12 87 MET A O 1
ATOM 647 N N . ALA A 1 88 ? -20.388 -4.884 -7.977 1.00 89.62 88 ALA A N 1
ATOM 648 C CA . ALA A 1 88 ? -20.959 -4.654 -9.305 1.00 89.62 88 ALA A CA 1
ATOM 649 C C . ALA A 1 88 ? -22.446 -5.048 -9.389 1.00 89.62 88 ALA A C 1
ATOM 651 O O . ALA A 1 88 ? -23.190 -4.467 -10.178 1.00 89.62 88 ALA A O 1
ATOM 652 N N . GLU A 1 89 ? -22.884 -5.994 -8.557 1.00 92.00 89 GLU A N 1
ATOM 653 C CA . GLU A 1 89 ? -24.284 -6.411 -8.419 1.00 92.00 89 GLU A CA 1
ATOM 654 C C . GLU A 1 89 ? -25.087 -5.572 -7.405 1.00 92.00 89 GLU A C 1
ATOM 656 O O . GLU A 1 89 ? -26.289 -5.782 -7.247 1.00 92.00 89 GLU A O 1
ATOM 661 N N . GLY A 1 90 ? -24.465 -4.590 -6.741 1.00 92.25 90 GLY A N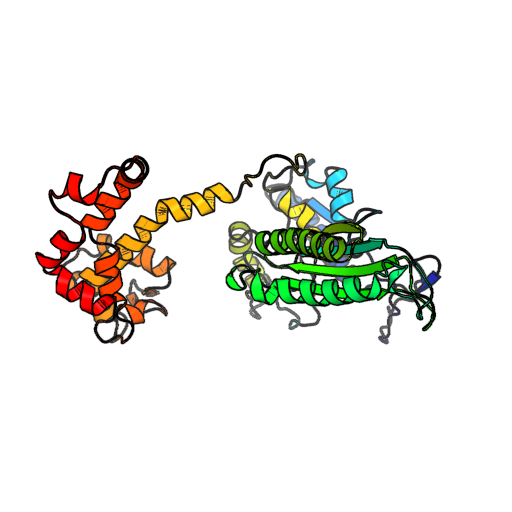 1
ATOM 662 C CA . GLY A 1 90 ? -25.151 -3.674 -5.824 1.00 92.25 90 GLY A CA 1
ATOM 663 C C . GLY A 1 90 ? -25.460 -4.271 -4.448 1.00 92.25 90 GLY A C 1
ATOM 664 O O . GLY A 1 90 ? -26.449 -3.885 -3.822 1.00 92.25 90 GLY A O 1
ATOM 665 N N . VAL A 1 91 ? -24.624 -5.193 -3.946 1.00 92.25 91 VAL A N 1
ATOM 666 C CA . VAL A 1 91 ? -24.871 -5.911 -2.677 1.00 92.25 91 VAL A CA 1
ATOM 667 C C . VAL A 1 91 ? -25.066 -4.998 -1.453 1.00 92.25 91 VAL A C 1
ATOM 669 O O . VAL A 1 91 ? -25.706 -5.393 -0.480 1.00 92.25 91 VAL A O 1
ATOM 672 N N . LEU A 1 92 ? -24.539 -3.769 -1.492 1.00 92.81 92 LEU A N 1
ATOM 673 C CA . LEU A 1 92 ? -24.655 -2.789 -0.404 1.00 92.81 92 LEU A CA 1
ATOM 674 C C . LEU A 1 92 ? -25.780 -1.765 -0.599 1.00 92.81 92 LEU A C 1
ATOM 676 O O . LEU A 1 92 ? -25.931 -0.879 0.244 1.00 92.81 92 LEU A O 1
ATOM 680 N N . ASP A 1 93 ? -26.534 -1.832 -1.697 1.00 90.81 93 ASP A N 1
ATOM 681 C CA . ASP A 1 93 ? -27.516 -0.801 -2.046 1.00 90.81 93 ASP A CA 1
ATOM 682 C C . ASP A 1 93 ? -28.951 -1.156 -1.643 1.00 90.81 93 ASP A C 1
ATOM 684 O O . ASP A 1 93 ? -29.769 -0.252 -1.457 1.00 90.81 93 ASP A O 1
ATOM 688 N N . GLN A 1 94 ? -29.279 -2.444 -1.486 1.00 86.94 94 GLN A N 1
ATOM 689 C CA . GLN A 1 94 ? -30.635 -2.899 -1.155 1.00 86.94 94 GLN A CA 1
ATOM 690 C C . GLN A 1 94 ? -30.628 -4.082 -0.161 1.00 86.94 94 GLN A C 1
ATOM 692 O O . GLN A 1 94 ? -30.537 -5.233 -0.583 1.00 86.94 94 GLN A O 1
ATOM 697 N N . PRO A 1 95 ? -30.784 -3.831 1.156 1.00 90.00 95 PRO A N 1
ATOM 698 C CA . PRO A 1 95 ? -30.934 -2.519 1.788 1.00 90.00 95 PRO A CA 1
ATOM 699 C C . PRO A 1 95 ? -29.634 -1.714 1.718 1.00 90.00 95 PRO A C 1
ATOM 701 O O . PRO A 1 95 ? -28.547 -2.289 1.663 1.00 90.00 95 PRO A O 1
ATOM 704 N N . LYS A 1 96 ? -29.748 -0.381 1.754 1.00 91.06 96 LYS A N 1
ATOM 705 C CA . LYS A 1 96 ? -28.568 0.476 1.838 1.00 91.06 96 LYS A CA 1
ATOM 706 C C . LYS A 1 96 ? -27.858 0.178 3.153 1.00 91.06 96 LYS A C 1
ATOM 708 O O . LYS A 1 96 ? -28.436 0.356 4.221 1.00 91.06 96 LYS A O 1
ATOM 713 N N . VAL A 1 97 ? -26.638 -0.332 3.065 1.00 92.06 97 VAL A N 1
ATOM 714 C CA . VAL A 1 97 ? -25.788 -0.537 4.240 1.00 92.06 97 VAL A CA 1
ATOM 715 C C . VAL A 1 97 ? -25.344 0.845 4.749 1.00 92.06 97 VAL A C 1
ATOM 717 O O . VAL A 1 97 ? -25.392 1.811 3.995 1.00 92.06 97 VAL A O 1
ATOM 720 N N . ASP A 1 98 ? -24.915 0.979 6.005 1.00 89.31 98 ASP A N 1
ATOM 721 C CA . ASP A 1 98 ? -24.291 2.210 6.549 1.00 89.31 98 ASP A CA 1
ATOM 722 C C . ASP A 1 98 ? -22.838 1.970 6.980 1.00 89.31 98 ASP A C 1
ATOM 724 O O . ASP A 1 98 ? -21.989 2.851 6.879 1.00 89.31 98 ASP A O 1
ATOM 728 N N . VAL A 1 99 ? -22.545 0.753 7.442 1.00 90.56 99 VAL A N 1
ATOM 729 C CA . VAL A 1 99 ? -21.222 0.321 7.892 1.00 90.56 99 VAL A CA 1
ATOM 730 C C . VAL A 1 99 ? -21.016 -1.129 7.472 1.00 90.56 99 VAL A C 1
ATOM 732 O O . VAL A 1 99 ? -21.851 -1.992 7.758 1.00 90.56 99 VAL A O 1
ATOM 735 N N . VAL A 1 100 ? -19.879 -1.413 6.838 1.00 92.31 100 VAL A N 1
ATOM 736 C CA . VAL A 1 100 ? -19.431 -2.781 6.558 1.00 92.31 100 VAL A CA 1
ATOM 737 C C . VAL A 1 100 ? -18.359 -3.155 7.579 1.00 92.31 100 VAL A C 1
ATOM 739 O O . VAL A 1 100 ? -17.451 -2.378 7.857 1.00 92.31 100 VAL A O 1
ATOM 742 N N . MET A 1 101 ? -18.475 -4.348 8.158 1.00 91.50 101 MET A N 1
ATOM 743 C CA . MET A 1 101 ? -17.499 -4.901 9.100 1.00 91.50 101 MET A CA 1
ATOM 744 C C . MET A 1 101 ? -17.038 -6.264 8.598 1.00 91.50 101 MET A C 1
ATOM 746 O O . MET A 1 101 ? -17.882 -7.081 8.217 1.00 91.50 101 MET A O 1
ATOM 750 N N . GLY A 1 102 ? -15.734 -6.505 8.650 1.00 91.19 102 GLY A N 1
ATOM 751 C CA . GLY A 1 102 ? -15.090 -7.778 8.339 1.00 91.19 102 GLY A CA 1
ATOM 752 C C . GLY A 1 102 ? -14.161 -8.192 9.477 1.00 91.19 102 GLY A C 1
ATOM 753 O O . GLY A 1 102 ? -13.847 -7.388 10.358 1.00 91.19 102 GLY A O 1
ATOM 754 N N . GLN A 1 103 ? -13.763 -9.457 9.485 1.00 91.38 103 GLN A N 1
ATOM 755 C CA . GLN A 1 103 ? -12.758 -9.989 10.399 1.00 91.38 103 GLN A CA 1
ATOM 756 C C . GLN A 1 103 ? -11.990 -11.094 9.682 1.00 91.38 103 GLN A C 1
ATOM 758 O O . GLN A 1 103 ? -12.584 -11.829 8.904 1.00 91.38 103 GLN A O 1
ATOM 763 N N . HIS A 1 104 ? -10.714 -11.255 10.013 1.00 91.88 104 HIS A N 1
ATOM 764 C CA . HIS A 1 104 ? -9.897 -12.335 9.481 1.00 91.88 104 HIS A CA 1
ATOM 765 C C . HIS A 1 104 ? -9.186 -13.041 10.636 1.00 91.88 104 HIS A C 1
ATOM 767 O O . HIS A 1 104 ? -8.635 -12.390 11.529 1.00 91.88 104 HIS A O 1
ATOM 773 N N . ILE A 1 105 ? -9.203 -14.375 10.649 1.00 89.06 105 ILE A N 1
ATOM 774 C CA . ILE A 1 105 ? -8.428 -15.140 11.634 1.00 89.06 105 ILE A CA 1
ATOM 775 C C . ILE A 1 105 ? -6.945 -15.115 11.262 1.00 89.06 105 ILE A C 1
ATOM 777 O O . ILE A 1 105 ? -6.591 -15.194 10.092 1.00 89.06 105 ILE A O 1
ATOM 781 N N . GLY A 1 106 ? -6.057 -15.016 12.246 1.00 80.88 106 GLY A N 1
ATOM 782 C CA . GLY A 1 106 ? -4.617 -15.021 12.003 1.00 80.88 106 GLY A CA 1
ATOM 783 C C . GLY A 1 106 ? -3.925 -16.068 12.871 1.00 80.88 106 GLY A C 1
ATOM 784 O O . GLY A 1 106 ? -4.127 -16.052 14.085 1.00 80.88 106 GLY A O 1
ATOM 785 N N . PRO A 1 107 ? -3.067 -16.941 12.311 1.00 74.62 107 PRO A N 1
ATOM 786 C CA . PRO A 1 107 ? -2.358 -17.955 13.096 1.00 74.62 107 PRO A CA 1
ATOM 787 C C . PRO A 1 107 ? -1.290 -17.353 14.026 1.00 74.62 107 PRO A C 1
ATOM 789 O O . PRO A 1 107 ? -0.777 -18.037 14.907 1.00 74.62 107 PRO A O 1
ATOM 792 N N . SER A 1 108 ? -0.928 -16.084 13.820 1.00 72.69 108 SER A N 1
ATOM 793 C CA . SER A 1 108 ? 0.121 -15.380 14.566 1.00 72.69 108 SER A CA 1
ATOM 794 C C . SER A 1 108 ? -0.371 -14.689 15.842 1.00 72.69 108 SER A C 1
ATOM 796 O O . SER A 1 108 ? 0.449 -14.133 16.572 1.00 72.69 108 SER A O 1
ATOM 798 N N . TYR A 1 109 ? -1.676 -14.714 16.123 1.00 76.00 109 TYR A N 1
ATOM 799 C CA . TYR A 1 109 ? -2.259 -14.083 17.307 1.00 76.00 109 TYR A CA 1
ATOM 800 C C . TYR A 1 109 ? -2.629 -15.130 18.367 1.00 76.00 109 TYR A C 1
ATOM 802 O O . TYR A 1 109 ? -3.060 -16.231 18.017 1.00 76.00 109 TYR A O 1
ATOM 810 N N . PRO A 1 110 ? -2.485 -14.817 19.670 1.00 81.19 110 PRO A N 1
ATOM 811 C CA . PRO A 1 110 ? -2.972 -15.688 20.734 1.00 81.19 110 PRO A CA 1
ATOM 812 C C . PRO A 1 110 ? -4.462 -16.010 20.557 1.00 81.19 110 PRO A C 1
ATOM 814 O O . PRO A 1 110 ? -5.267 -15.120 20.270 1.00 81.19 110 PRO A O 1
ATOM 817 N N . ALA A 1 111 ? -4.845 -17.271 20.767 1.00 84.12 111 ALA A N 1
ATOM 818 C CA . ALA A 1 111 ? -6.253 -17.658 20.763 1.00 84.12 111 ALA A CA 1
ATOM 819 C C . ALA A 1 111 ? -7.055 -16.821 21.779 1.00 84.12 111 ALA A C 1
ATOM 821 O O . ALA A 1 111 ? -6.587 -16.574 22.890 1.00 84.12 111 ALA A O 1
ATOM 822 N N . GLY A 1 112 ? -8.252 -16.377 21.386 1.00 84.12 112 GLY A N 1
ATOM 823 C CA . GLY A 1 112 ? -9.111 -15.513 22.206 1.00 84.12 112 GLY A CA 1
ATOM 824 C C . GLY A 1 112 ? -8.740 -14.025 22.202 1.00 84.12 112 GLY A C 1
ATOM 825 O O . GLY A 1 112 ? -9.418 -13.243 22.861 1.00 84.12 112 GLY A O 1
ATOM 826 N N . SER A 1 113 ? -7.707 -13.606 21.463 1.00 87.62 113 SER A N 1
ATOM 827 C CA . SER A 1 113 ? -7.390 -12.182 21.286 1.00 87.62 113 SER A CA 1
ATOM 828 C C . SER A 1 113 ? -7.982 -11.613 19.996 1.00 87.62 113 SER A C 1
ATOM 830 O O . SER A 1 113 ? -8.194 -12.337 19.022 1.00 87.62 113 SER A O 1
ATOM 832 N N . ILE A 1 114 ? -8.222 -10.299 19.988 1.00 90.94 114 ILE A N 1
ATOM 833 C CA . ILE A 1 114 ? -8.678 -9.547 18.813 1.00 90.94 114 ILE A CA 1
ATOM 834 C C . ILE A 1 114 ? -7.690 -8.411 18.539 1.00 90.94 114 ILE A C 1
ATOM 836 O O . ILE A 1 114 ? -7.383 -7.605 19.417 1.00 90.94 114 ILE A O 1
ATOM 840 N N . GLY A 1 115 ? -7.203 -8.338 17.302 1.00 91.00 115 GLY A N 1
ATOM 841 C CA . GLY A 1 115 ? -6.447 -7.195 16.802 1.00 91.00 115 GLY A CA 1
ATOM 842 C C . GLY A 1 115 ? -7.359 -6.213 16.071 1.00 91.00 115 GLY A C 1
ATOM 843 O O . GLY A 1 115 ? -8.218 -6.633 15.299 1.00 91.00 115 GLY A O 1
ATOM 844 N N . TYR A 1 116 ? -7.163 -4.914 16.280 1.00 92.62 116 TYR A N 1
ATOM 845 C CA . TYR A 1 116 ? -7.792 -3.859 15.482 1.00 92.62 116 TYR A CA 1
ATOM 846 C C . TYR A 1 116 ? -6.748 -2.839 15.033 1.00 92.62 116 TYR A C 1
ATOM 848 O O . TYR A 1 116 ? -5.616 -2.841 15.507 1.00 92.62 116 TYR A O 1
ATOM 856 N N . ARG A 1 117 ? -7.106 -1.946 14.115 1.00 91.00 117 ARG A N 1
ATOM 857 C CA . ARG A 1 117 ? -6.245 -0.822 13.742 1.00 91.00 117 ARG A CA 1
ATOM 858 C C . ARG A 1 117 ? -7.077 0.323 13.208 1.00 91.00 117 ARG A C 1
ATOM 860 O O . ARG A 1 117 ? -8.028 0.066 12.478 1.00 91.00 117 ARG A O 1
ATOM 867 N N . GLN A 1 118 ? -6.711 1.555 13.546 1.00 91.69 118 GLN A N 1
ATOM 868 C CA . GLN A 1 118 ? -7.246 2.743 12.883 1.00 91.69 118 GLN A CA 1
ATOM 869 C C . GLN A 1 118 ? -6.356 3.121 11.689 1.00 91.69 118 GLN A C 1
ATOM 871 O O . GLN A 1 118 ? -5.128 3.081 11.778 1.00 91.69 118 GLN A O 1
ATOM 876 N N . GLY A 1 119 ? -6.958 3.507 10.562 1.00 91.44 119 GLY A N 1
ATOM 877 C CA . GLY A 1 119 ? -6.208 3.825 9.345 1.00 91.44 119 GLY A CA 1
ATOM 878 C C . GLY A 1 119 ? -5.804 2.576 8.554 1.00 91.44 119 GLY A C 1
ATOM 879 O O . GLY A 1 119 ? -6.504 1.566 8.585 1.00 91.44 119 GLY A O 1
ATOM 880 N N . SER A 1 120 ? -4.700 2.648 7.803 1.00 92.19 120 SER A N 1
ATOM 881 C CA . SER A 1 120 ? -4.247 1.556 6.928 1.00 92.19 120 SER A CA 1
ATOM 882 C C . SER A 1 120 ? -4.027 0.265 7.718 1.00 92.19 120 SER A C 1
ATOM 884 O O . SER A 1 120 ? -3.151 0.224 8.581 1.00 92.19 120 SER A O 1
ATOM 886 N N . LEU A 1 121 ? -4.808 -0.770 7.413 1.00 92.19 121 LEU A N 1
ATOM 887 C CA . LEU A 1 121 ? -4.773 -2.098 8.024 1.00 92.19 121 LEU A CA 1
ATOM 888 C C . LEU A 1 121 ? -4.011 -3.103 7.155 1.00 92.19 121 LEU A C 1
ATOM 890 O O . LEU A 1 121 ? -3.181 -3.839 7.689 1.00 92.19 121 LEU A O 1
ATOM 894 N N . MET A 1 122 ? -4.255 -3.112 5.841 1.00 91.81 122 MET A N 1
ATOM 895 C CA . MET A 1 122 ? -3.582 -4.000 4.882 1.00 91.81 122 MET A CA 1
ATOM 896 C C . MET A 1 122 ? -3.137 -3.233 3.637 1.00 91.81 122 MET A C 1
ATOM 898 O O . MET A 1 122 ? -3.708 -2.197 3.286 1.00 91.81 122 MET A O 1
ATOM 902 N N . ALA A 1 123 ? -2.073 -3.716 3.003 1.00 93.56 123 ALA A N 1
ATOM 903 C CA . ALA A 1 123 ? -1.450 -3.057 1.870 1.00 93.56 123 ALA A CA 1
ATOM 904 C C . ALA A 1 123 ? -2.243 -3.263 0.576 1.00 93.56 123 ALA A C 1
ATOM 906 O O . ALA A 1 123 ? -2.859 -4.307 0.362 1.00 93.56 123 ALA A O 1
ATOM 907 N N . SER A 1 124 ? -2.142 -2.294 -0.333 1.00 92.38 124 SER A N 1
ATOM 908 C CA . SER A 1 124 ? -2.586 -2.456 -1.714 1.00 92.38 124 SER A CA 1
ATOM 909 C C . SER A 1 124 ? -1.920 -3.660 -2.374 1.00 92.38 124 SER A C 1
ATOM 911 O O . SER A 1 124 ? -0.814 -4.045 -1.989 1.00 92.38 124 SER A O 1
ATOM 913 N N . GLY A 1 125 ? -2.574 -4.238 -3.376 1.00 89.31 125 GLY A N 1
ATOM 914 C CA . GLY A 1 125 ? -2.135 -5.438 -4.072 1.00 89.31 125 GLY A CA 1
ATOM 915 C C . GLY A 1 125 ? -2.061 -5.235 -5.577 1.00 89.31 125 GLY A C 1
ATOM 916 O O . GLY A 1 125 ? -3.009 -5.577 -6.276 1.00 89.31 125 GLY A O 1
ATOM 917 N N . ASP A 1 126 ? -0.931 -4.742 -6.089 1.00 90.25 126 ASP A N 1
ATOM 918 C CA . ASP A 1 126 ? -0.771 -4.470 -7.523 1.00 90.25 126 ASP A CA 1
ATOM 919 C C . ASP A 1 126 ? 0.217 -5.432 -8.184 1.00 90.25 126 ASP A C 1
ATOM 921 O O . ASP A 1 126 ? 1.194 -5.871 -7.562 1.00 90.25 126 ASP A O 1
ATOM 925 N N . VAL A 1 127 ? -0.005 -5.708 -9.468 1.00 90.38 127 VAL A N 1
ATOM 926 C CA . VAL A 1 127 ? 0.912 -6.462 -10.330 1.00 90.38 127 VAL A CA 1
ATOM 927 C C . VAL A 1 127 ? 1.310 -5.583 -11.505 1.00 90.38 127 VAL A C 1
ATOM 929 O O . VAL A 1 127 ? 0.458 -4.979 -12.146 1.00 90.38 127 VAL A O 1
ATOM 932 N N . PHE A 1 128 ? 2.601 -5.517 -11.821 1.00 94.69 128 PHE A N 1
ATOM 933 C CA . PHE A 1 128 ? 3.076 -4.837 -13.023 1.00 94.69 128 PHE A CA 1
ATOM 934 C C . PHE A 1 128 ? 3.753 -5.809 -13.987 1.00 94.69 128 PHE A C 1
ATOM 936 O O . PHE A 1 128 ? 4.414 -6.769 -13.581 1.00 94.69 128 PHE A O 1
ATOM 943 N N . SER A 1 129 ? 3.622 -5.519 -15.279 1.00 97.06 129 SER A N 1
ATOM 944 C CA . SER A 1 129 ? 4.366 -6.155 -16.361 1.00 97.06 129 SER A CA 1
ATOM 945 C C . SER A 1 129 ? 4.950 -5.098 -17.295 1.00 97.06 129 SER A C 1
ATOM 947 O O . SER A 1 129 ? 4.310 -4.099 -17.623 1.00 97.06 129 SER A O 1
ATOM 949 N N . ILE A 1 130 ? 6.194 -5.311 -17.709 1.00 98.62 130 ILE A N 1
ATOM 950 C CA . ILE A 1 130 ? 6.932 -4.455 -18.631 1.00 98.62 130 ILE A CA 1
ATOM 951 C C . ILE A 1 130 ? 7.455 -5.354 -19.743 1.00 98.62 130 ILE A C 1
ATOM 953 O O . ILE A 1 130 ? 8.195 -6.296 -19.471 1.00 98.62 130 ILE A O 1
ATOM 957 N N . SER A 1 131 ? 7.101 -5.039 -20.984 1.00 98.62 131 SER A N 1
ATOM 958 C CA . SER A 1 131 ? 7.650 -5.692 -22.169 1.00 98.62 131 SER A CA 1
ATOM 959 C C . SER A 1 131 ? 8.517 -4.700 -22.934 1.00 98.62 131 SER A C 1
ATOM 961 O O . SER A 1 131 ? 8.048 -3.627 -23.327 1.00 98.62 131 SER A O 1
ATOM 963 N N . LEU A 1 132 ? 9.791 -5.039 -23.108 1.00 98.62 132 LEU A N 1
ATOM 964 C CA . LEU A 1 132 ? 10.768 -4.276 -23.873 1.00 98.62 132 LEU A CA 1
ATOM 965 C C . LEU A 1 132 ? 10.907 -4.902 -25.257 1.00 98.62 132 LEU A C 1
ATOM 967 O O . LEU A 1 132 ? 11.240 -6.079 -25.367 1.00 98.62 132 LEU A O 1
ATOM 971 N N . ALA A 1 133 ? 10.690 -4.111 -26.303 1.00 98.25 133 ALA A N 1
ATOM 972 C CA . ALA A 1 133 ? 10.822 -4.526 -27.693 1.00 98.25 133 ALA A CA 1
ATOM 973 C C . ALA A 1 133 ? 12.022 -3.838 -28.351 1.00 98.25 133 ALA A C 1
ATOM 975 O O . ALA A 1 133 ? 12.161 -2.613 -28.291 1.00 98.25 133 ALA A O 1
ATOM 976 N N . GLY A 1 134 ? 12.855 -4.644 -29.001 1.00 96.12 134 GLY A N 1
ATOM 977 C CA . GLY A 1 134 ? 14.071 -4.239 -29.688 1.00 96.12 134 GLY A CA 1
ATOM 978 C C . GLY A 1 134 ? 14.260 -4.976 -31.008 1.00 96.12 134 GLY A C 1
ATOM 979 O O . GLY A 1 134 ? 13.304 -5.311 -31.707 1.00 96.12 134 GLY A O 1
ATOM 980 N N . LYS A 1 135 ? 15.520 -5.225 -31.361 1.00 96.69 135 LYS A N 1
ATOM 981 C CA . LYS A 1 135 ? 15.914 -5.916 -32.590 1.00 96.69 135 LYS A CA 1
ATOM 982 C C . LYS A 1 135 ? 17.026 -6.908 -32.284 1.00 96.69 135 LYS A C 1
ATOM 984 O O . LYS A 1 135 ? 18.107 -6.503 -31.859 1.00 96.69 135 LYS A O 1
ATOM 989 N N . GLY A 1 136 ? 16.775 -8.186 -32.561 1.00 95.56 136 GLY A N 1
ATOM 990 C CA . GLY A 1 136 ? 17.766 -9.241 -32.378 1.00 95.56 136 GLY A CA 1
ATOM 991 C C . GLY A 1 136 ? 18.955 -9.153 -33.342 1.00 95.56 136 GLY A C 1
ATOM 992 O O . GLY A 1 136 ? 18.976 -8.371 -34.296 1.00 95.56 136 GLY A O 1
ATOM 993 N N . GLY A 1 137 ? 19.964 -9.989 -33.103 1.00 94.69 137 GLY A N 1
ATOM 994 C CA . GLY A 1 137 ? 21.163 -10.038 -33.939 1.00 94.69 137 GLY A CA 1
ATOM 995 C C . GLY A 1 137 ? 22.183 -11.079 -33.498 1.00 94.69 137 GLY A C 1
ATOM 996 O O . GLY A 1 137 ? 21.969 -11.834 -32.552 1.00 94.69 137 GLY A O 1
ATOM 997 N N . HIS A 1 138 ? 23.315 -11.133 -34.196 1.00 96.19 138 HIS A N 1
ATOM 998 C CA . HIS A 1 138 ? 24.407 -12.035 -33.838 1.00 96.19 138 HIS A CA 1
ATOM 999 C C . HIS A 1 138 ? 25.269 -11.419 -32.728 1.00 96.19 138 HIS A C 1
ATOM 1001 O O . HIS A 1 138 ? 25.660 -10.256 -32.823 1.00 96.19 138 HIS A O 1
ATOM 1007 N N . GLY A 1 139 ? 25.626 -12.202 -31.706 1.00 92.94 139 GLY A N 1
ATOM 1008 C CA . GLY A 1 139 ? 26.387 -11.722 -30.543 1.00 92.94 139 GLY A CA 1
ATOM 1009 C C . GLY A 1 139 ? 27.775 -11.157 -30.873 1.00 92.94 139 GLY A C 1
ATOM 1010 O O . GLY A 1 139 ? 28.304 -10.356 -30.114 1.00 92.94 139 GLY A O 1
ATOM 1011 N N . SER A 1 140 ? 28.352 -11.513 -32.026 1.00 95.25 140 SER A N 1
ATOM 1012 C CA . SER A 1 140 ? 29.628 -10.949 -32.507 1.00 95.25 140 SER A CA 1
ATOM 1013 C C . SER A 1 140 ? 29.493 -9.607 -33.236 1.00 95.25 140 SER A C 1
ATOM 1015 O O . SER A 1 140 ? 30.499 -9.049 -33.668 1.00 95.25 140 SER A O 1
ATOM 1017 N N . SER A 1 141 ? 28.273 -9.120 -33.465 1.00 96.12 141 SER A N 1
ATOM 1018 C CA . SER A 1 141 ? 28.016 -7.864 -34.180 1.00 96.12 141 SER A CA 1
ATOM 1019 C C . SER A 1 141 ? 26.882 -7.072 -33.520 1.00 96.12 141 SER A C 1
ATOM 1021 O O . SER A 1 141 ? 25.880 -6.773 -34.175 1.00 96.12 141 SER A O 1
ATOM 1023 N N . PRO A 1 142 ? 27.016 -6.734 -32.222 1.00 94.38 142 PRO A N 1
ATOM 1024 C CA . PRO A 1 142 ? 25.958 -6.086 -31.448 1.00 94.38 142 PRO A CA 1
ATOM 1025 C C . PRO A 1 142 ? 25.543 -4.717 -31.999 1.00 94.38 142 PRO A C 1
ATOM 1027 O O . PRO A 1 142 ? 24.387 -4.347 -31.858 1.00 94.38 142 PRO A O 1
ATOM 1030 N N . TRP A 1 143 ? 26.429 -4.009 -32.707 1.00 94.62 143 TRP A N 1
ATOM 1031 C CA . TRP A 1 143 ? 26.134 -2.722 -33.357 1.00 94.62 143 TRP A CA 1
ATOM 1032 C C . TRP A 1 143 ? 25.057 -2.792 -34.456 1.00 94.62 143 TRP A C 1
ATOM 1034 O O . TRP A 1 143 ? 24.571 -1.759 -34.901 1.00 94.62 143 TRP A O 1
ATOM 1044 N N . ASN A 1 144 ? 24.678 -3.993 -34.911 1.00 94.06 144 ASN A N 1
ATOM 1045 C CA . ASN A 1 144 ? 23.589 -4.193 -35.875 1.00 94.06 144 ASN A CA 1
ATOM 1046 C C . ASN A 1 144 ? 22.229 -4.498 -35.210 1.00 94.06 144 ASN A C 1
ATOM 1048 O O . ASN A 1 144 ? 21.224 -4.674 -35.918 1.00 94.06 144 ASN A O 1
ATOM 1052 N N . ALA A 1 145 ? 22.205 -4.595 -33.879 1.00 94.94 145 ALA A N 1
ATOM 1053 C CA . ALA A 1 145 ? 21.065 -4.973 -33.053 1.00 94.94 145 ALA A CA 1
ATOM 1054 C C . ALA A 1 145 ? 20.684 -3.845 -32.080 1.00 94.94 145 ALA A C 1
ATOM 1056 O O . ALA A 1 145 ? 21.465 -2.935 -31.827 1.00 94.94 145 ALA A O 1
ATOM 1057 N N . ALA A 1 146 ? 19.486 -3.953 -31.512 1.00 95.81 146 ALA A N 1
ATOM 1058 C CA . ALA A 1 146 ? 19.018 -3.161 -30.378 1.00 95.81 146 ALA A CA 1
ATOM 1059 C C . ALA A 1 146 ? 18.515 -4.163 -29.332 1.00 95.81 146 ALA A C 1
ATOM 1061 O O . ALA A 1 146 ? 17.329 -4.479 -29.266 1.00 95.81 146 ALA A O 1
ATOM 1062 N N . SER A 1 147 ? 19.454 -4.792 -28.625 1.00 95.94 147 SER A N 1
ATOM 1063 C CA . SER A 1 147 ? 19.160 -5.895 -27.704 1.00 95.94 147 SER A CA 1
ATOM 1064 C C . SER A 1 147 ? 18.605 -5.368 -26.376 1.00 95.94 147 SER A C 1
ATOM 1066 O O . SER A 1 147 ? 19.255 -4.525 -25.756 1.00 95.94 147 SER A O 1
ATOM 1068 N N . PRO A 1 148 ? 17.479 -5.897 -25.864 1.00 97.69 148 PRO A N 1
ATOM 1069 C CA . PRO A 1 148 ? 16.861 -5.403 -24.637 1.00 97.69 148 PRO A CA 1
ATOM 1070 C C . PRO A 1 148 ? 17.527 -5.890 -23.347 1.00 97.69 148 PRO A C 1
ATOM 1072 O O . PRO A 1 148 ? 17.146 -5.438 -22.274 1.00 97.69 148 PRO A O 1
ATOM 1075 N N . VAL A 1 149 ? 18.518 -6.787 -23.413 1.00 96.94 149 VAL A N 1
ATOM 1076 C CA . VAL A 1 149 ? 19.113 -7.425 -22.221 1.00 96.94 149 VAL A CA 1
ATOM 1077 C C . VAL A 1 149 ? 19.674 -6.400 -21.228 1.00 96.94 149 VAL A C 1
ATOM 1079 O O . VAL A 1 149 ? 19.406 -6.494 -20.031 1.00 96.94 149 VAL A O 1
ATOM 1082 N N . VAL A 1 150 ? 20.430 -5.412 -21.714 1.00 96.25 150 VAL A N 1
ATOM 1083 C CA . VAL A 1 150 ? 21.052 -4.393 -20.850 1.00 96.25 150 VAL A CA 1
ATOM 1084 C C . VAL A 1 150 ? 19.994 -3.440 -20.295 1.00 96.25 150 VAL A C 1
ATOM 1086 O O . VAL A 1 150 ? 19.932 -3.242 -19.084 1.00 96.25 150 VAL A O 1
ATOM 1089 N N . ALA A 1 151 ? 19.100 -2.939 -21.150 1.00 98.12 151 ALA A N 1
ATOM 1090 C CA . ALA A 1 151 ? 17.989 -2.084 -20.736 1.00 98.12 151 ALA A CA 1
ATOM 1091 C C . ALA A 1 151 ? 17.081 -2.760 -19.695 1.00 98.12 151 ALA A C 1
ATOM 1093 O O . ALA A 1 151 ? 16.604 -2.107 -18.766 1.00 98.12 151 ALA A O 1
ATOM 1094 N N . ALA A 1 152 ? 16.859 -4.072 -19.808 1.00 98.25 152 ALA A N 1
ATOM 1095 C CA . ALA A 1 152 ? 16.070 -4.831 -18.849 1.00 98.25 152 ALA A CA 1
ATOM 1096 C C . ALA A 1 152 ? 16.756 -4.891 -17.474 1.00 98.25 152 ALA A C 1
ATOM 1098 O O . ALA A 1 152 ? 16.112 -4.640 -16.456 1.00 98.25 152 ALA A O 1
ATOM 1099 N N . ALA A 1 153 ? 18.068 -5.148 -17.438 1.00 97.94 153 ALA A N 1
ATOM 1100 C CA . ALA A 1 153 ? 18.844 -5.142 -16.199 1.00 97.94 153 ALA A CA 1
ATOM 1101 C C . ALA A 1 153 ? 18.869 -3.751 -15.538 1.00 97.94 153 ALA A C 1
ATOM 1103 O O . ALA A 1 153 ? 18.626 -3.636 -14.336 1.00 97.94 153 ALA A O 1
ATOM 1104 N N . GLU A 1 154 ? 19.090 -2.691 -16.321 1.00 98.25 154 GLU A N 1
ATOM 1105 C CA . GLU A 1 154 ? 19.030 -1.305 -15.839 1.00 98.25 154 GLU A CA 1
ATOM 1106 C C . GLU A 1 154 ? 17.646 -0.954 -15.288 1.00 98.25 154 GLU A C 1
ATOM 1108 O O . GLU A 1 154 ? 17.540 -0.350 -14.220 1.00 98.25 154 GLU A O 1
ATOM 1113 N N . THR A 1 155 ? 16.584 -1.392 -15.972 1.00 98.50 155 THR A N 1
ATOM 1114 C CA . THR A 1 155 ? 15.203 -1.197 -15.519 1.00 98.50 155 THR A CA 1
ATOM 1115 C C . THR A 1 155 ? 14.996 -1.837 -14.151 1.00 98.50 155 THR A C 1
ATOM 1117 O O . THR A 1 155 ? 14.550 -1.155 -13.235 1.00 98.50 155 THR A O 1
ATOM 1120 N N . VAL A 1 156 ? 15.386 -3.102 -13.954 1.00 98.06 156 VAL A N 1
ATOM 1121 C CA . VAL A 1 156 ? 15.244 -3.788 -12.654 1.00 98.06 156 VAL A CA 1
ATOM 1122 C C . VAL A 1 156 ? 15.964 -3.041 -11.528 1.00 98.06 156 VAL A C 1
ATOM 1124 O O . VAL A 1 156 ? 15.387 -2.837 -10.458 1.00 98.06 156 VAL A O 1
ATOM 1127 N N . VAL A 1 157 ? 17.197 -2.586 -11.768 1.00 96.56 157 VAL A N 1
ATOM 1128 C CA . VAL A 1 157 ? 17.954 -1.802 -10.780 1.00 96.56 157 VAL A CA 1
ATOM 1129 C C . VAL A 1 157 ? 17.246 -0.481 -10.467 1.00 96.56 157 VAL A C 1
ATOM 1131 O O . VAL A 1 157 ? 17.116 -0.112 -9.299 1.00 96.56 157 VAL A O 1
ATOM 1134 N N . ALA A 1 158 ? 16.740 0.218 -11.485 1.00 96.69 158 ALA A N 1
ATOM 1135 C CA . ALA A 1 158 ? 16.022 1.475 -11.307 1.00 96.69 158 ALA A CA 1
ATOM 1136 C C . ALA A 1 158 ? 14.712 1.303 -10.521 1.00 96.69 158 ALA A C 1
ATOM 1138 O O . ALA A 1 158 ? 14.408 2.134 -9.664 1.00 96.69 158 ALA A O 1
ATOM 1139 N N . LEU A 1 159 ? 13.962 0.222 -10.764 1.00 97.00 159 LEU A N 1
ATOM 1140 C CA . LEU A 1 159 ? 12.721 -0.067 -10.040 1.00 97.00 159 LEU A CA 1
ATOM 1141 C C . LEU A 1 159 ? 12.968 -0.305 -8.545 1.00 97.00 159 LEU A C 1
ATOM 1143 O O . LEU A 1 159 ? 12.231 0.226 -7.716 1.00 97.00 159 LEU A O 1
ATOM 1147 N N . ASN A 1 160 ? 14.039 -1.016 -8.181 1.00 89.88 160 ASN A N 1
ATOM 1148 C CA . ASN A 1 160 ? 14.400 -1.219 -6.773 1.00 89.88 160 ASN A CA 1
ATOM 1149 C C . ASN A 1 160 ? 14.747 0.097 -6.048 1.00 89.88 160 ASN A C 1
ATOM 1151 O O . ASN A 1 160 ? 14.538 0.212 -4.841 1.00 89.88 160 ASN A O 1
ATOM 1155 N N . ASN A 1 161 ? 15.217 1.118 -6.772 1.00 91.25 161 ASN A N 1
ATOM 1156 C CA . ASN A 1 161 ? 15.561 2.422 -6.196 1.00 91.25 161 ASN A CA 1
ATOM 1157 C C . ASN A 1 161 ? 14.351 3.333 -5.933 1.00 91.25 161 ASN A C 1
ATOM 1159 O O . ASN A 1 161 ? 14.513 4.374 -5.293 1.00 91.25 161 ASN A O 1
ATOM 1163 N N . ILE A 1 162 ? 13.148 2.968 -6.395 1.00 93.12 162 ILE A N 1
ATOM 1164 C CA . ILE A 1 162 ? 11.925 3.758 -6.177 1.00 93.12 162 ILE A CA 1
ATOM 1165 C C . ILE A 1 162 ? 11.693 3.987 -4.680 1.00 93.12 162 ILE A C 1
ATOM 1167 O O . ILE A 1 162 ? 11.522 5.130 -4.254 1.00 93.12 162 ILE A O 1
ATOM 1171 N N . ILE A 1 163 ? 11.761 2.920 -3.880 1.00 90.69 163 ILE A N 1
ATOM 1172 C CA . ILE A 1 163 ? 11.461 2.983 -2.444 1.00 90.69 163 ILE A CA 1
ATOM 1173 C C . ILE A 1 163 ? 12.450 3.888 -1.703 1.00 90.69 163 ILE A C 1
ATOM 1175 O O . ILE A 1 163 ? 12.056 4.736 -0.909 1.00 90.69 163 ILE A O 1
ATOM 1179 N N . ALA A 1 164 ? 13.743 3.751 -1.996 1.00 86.38 164 ALA A N 1
ATOM 1180 C CA . ALA A 1 164 ? 14.788 4.466 -1.269 1.00 86.38 164 ALA A CA 1
ATOM 1181 C C . ALA A 1 164 ? 14.818 5.978 -1.551 1.00 86.38 164 ALA A C 1
ATOM 1183 O O . ALA A 1 164 ? 15.368 6.731 -0.755 1.00 86.38 164 ALA A O 1
ATOM 1184 N N . GLN A 1 165 ? 14.293 6.421 -2.696 1.00 86.38 165 GLN A N 1
ATOM 1185 C CA . GLN A 1 165 ? 14.518 7.785 -3.190 1.00 86.38 165 GLN A CA 1
ATOM 1186 C C . GLN A 1 165 ? 13.238 8.590 -3.407 1.00 86.38 165 GLN A C 1
ATOM 1188 O O . GLN A 1 165 ? 13.311 9.811 -3.556 1.00 86.38 165 GLN A O 1
ATOM 1193 N N . ARG A 1 166 ? 12.082 7.927 -3.532 1.00 89.06 166 ARG A N 1
ATOM 1194 C CA . ARG A 1 166 ? 10.868 8.567 -4.058 1.00 89.06 166 ARG A CA 1
ATOM 1195 C C . ARG A 1 166 ? 9.594 8.292 -3.272 1.00 89.06 166 ARG A C 1
ATOM 1197 O O . ARG A 1 166 ? 8.614 8.980 -3.523 1.00 89.06 166 ARG A O 1
ATOM 1204 N N . THR A 1 167 ? 9.590 7.347 -2.339 1.00 89.81 167 THR A N 1
ATOM 1205 C CA . THR A 1 167 ? 8.456 7.151 -1.423 1.00 89.81 167 THR A CA 1
ATOM 1206 C C . THR A 1 167 ? 8.763 7.763 -0.067 1.00 89.81 167 THR A C 1
ATOM 1208 O O . THR A 1 167 ? 9.887 7.635 0.417 1.00 89.81 167 THR A O 1
ATOM 1211 N N . ASN A 1 168 ? 7.772 8.390 0.564 1.00 87.44 168 ASN A N 1
ATOM 1212 C CA . ASN A 1 168 ? 7.920 8.893 1.923 1.00 87.44 168 ASN A CA 1
ATOM 1213 C C . ASN A 1 168 ? 7.628 7.754 2.914 1.00 87.44 168 ASN A C 1
ATOM 1215 O O . ASN A 1 168 ? 6.485 7.295 2.991 1.00 87.44 168 ASN A O 1
ATOM 1219 N N . PRO A 1 169 ? 8.618 7.284 3.690 1.00 86.81 169 PRO A N 1
ATOM 1220 C CA . PRO A 1 169 ? 8.399 6.193 4.633 1.00 86.81 169 PRO A CA 1
ATOM 1221 C C . PRO A 1 169 ? 7.441 6.572 5.771 1.00 86.81 169 PRO A C 1
ATOM 1223 O O . PRO A 1 169 ? 6.878 5.674 6.393 1.00 86.81 169 PRO A O 1
ATOM 1226 N N . GLN A 1 170 ? 7.230 7.869 6.032 1.00 88.56 170 GLN A N 1
ATOM 1227 C CA . GLN A 1 170 ? 6.303 8.338 7.066 1.00 88.56 170 GLN A CA 1
ATOM 1228 C C . GLN A 1 170 ? 4.832 8.166 6.666 1.00 88.56 170 GLN A C 1
ATOM 1230 O O . GLN A 1 170 ? 3.993 7.990 7.542 1.00 88.56 170 GLN A O 1
ATOM 1235 N N . ASP A 1 171 ? 4.524 8.149 5.365 1.00 84.94 171 ASP A N 1
ATOM 1236 C CA . ASP A 1 171 ? 3.141 7.999 4.890 1.00 84.94 171 ASP A CA 1
ATOM 1237 C C . ASP A 1 171 ? 2.667 6.540 4.953 1.00 84.94 171 ASP A C 1
ATOM 1239 O O . ASP A 1 171 ? 1.470 6.264 4.982 1.00 84.94 171 ASP A O 1
ATOM 1243 N N . GLY A 1 172 ? 3.601 5.586 4.968 1.00 87.38 172 GLY A N 1
ATOM 1244 C CA . GLY A 1 172 ? 3.312 4.160 5.071 1.00 87.38 172 GLY A CA 1
ATOM 1245 C C . GLY A 1 172 ? 4.272 3.301 4.255 1.00 87.38 172 GLY A C 1
ATOM 1246 O O . GLY A 1 172 ? 4.722 3.679 3.167 1.00 87.38 172 GLY A O 1
ATOM 1247 N N . THR A 1 173 ? 4.569 2.108 4.775 1.00 92.56 173 THR A N 1
ATOM 1248 C CA . THR A 1 173 ? 5.484 1.151 4.142 1.00 92.56 173 THR A CA 1
ATOM 1249 C C . THR A 1 173 ? 5.046 0.826 2.719 1.00 92.56 173 THR A C 1
ATOM 1251 O O . THR A 1 173 ? 3.876 0.551 2.458 1.00 92.56 173 THR A O 1
ATOM 1254 N N . THR A 1 174 ? 6.004 0.850 1.795 1.00 94.12 174 THR A N 1
ATOM 1255 C CA . THR A 1 174 ? 5.802 0.494 0.390 1.00 94.12 174 THR A CA 1
ATOM 1256 C C . THR A 1 174 ? 6.913 -0.435 -0.061 1.00 94.12 174 THR A C 1
ATOM 1258 O O . THR A 1 174 ? 8.074 -0.250 0.297 1.00 94.12 174 THR A O 1
ATOM 1261 N N . VAL A 1 175 ? 6.551 -1.445 -0.841 1.00 94.00 175 VAL A N 1
ATOM 1262 C CA . VAL A 1 175 ? 7.448 -2.457 -1.380 1.00 94.00 175 VAL A CA 1
ATOM 1263 C C . VAL A 1 175 ? 7.179 -2.571 -2.873 1.00 94.00 175 VAL A C 1
ATOM 1265 O O . VAL A 1 175 ? 6.050 -2.806 -3.296 1.00 94.00 175 VAL A O 1
ATOM 1268 N N . VAL A 1 176 ? 8.233 -2.417 -3.668 1.00 95.62 176 VAL A N 1
ATOM 1269 C CA . VAL A 1 176 ? 8.252 -2.766 -5.090 1.00 95.62 176 VAL A CA 1
ATOM 1270 C C . VAL A 1 176 ? 9.164 -3.975 -5.215 1.00 95.62 176 VAL A C 1
ATOM 1272 O O . VAL A 1 176 ? 10.299 -3.950 -4.743 1.00 95.62 176 VAL A O 1
ATOM 1275 N N . THR A 1 177 ? 8.673 -5.055 -5.809 1.00 94.50 177 THR A N 1
ATOM 1276 C CA . THR A 1 177 ? 9.448 -6.287 -5.983 1.00 94.50 177 THR A CA 1
ATOM 1277 C C . THR A 1 177 ? 9.383 -6.722 -7.430 1.00 94.50 177 THR A C 1
ATOM 1279 O O . THR A 1 177 ? 8.301 -6.972 -7.950 1.00 94.50 177 THR A O 1
ATOM 1282 N N . VAL A 1 178 ? 10.542 -6.857 -8.073 1.00 96.50 178 VAL A N 1
ATOM 1283 C CA . VAL A 1 178 ? 10.653 -7.556 -9.356 1.00 96.50 178 VAL A CA 1
ATOM 1284 C C . VAL A 1 178 ? 10.719 -9.055 -9.076 1.00 96.50 178 VAL A C 1
ATOM 1286 O O . VAL A 1 178 ? 11.656 -9.526 -8.438 1.00 96.50 178 VAL A O 1
ATOM 1289 N N . GLY A 1 179 ? 9.717 -9.797 -9.542 1.00 90.44 179 GLY A N 1
ATOM 1290 C CA . GLY A 1 179 ? 9.622 -11.247 -9.357 1.00 90.44 179 GLY A CA 1
ATOM 1291 C C . GLY A 1 179 ? 10.128 -12.059 -10.551 1.00 90.44 179 GLY A C 1
ATOM 1292 O O . GLY A 1 179 ? 10.442 -13.236 -10.398 1.00 90.44 179 GLY A O 1
ATOM 1293 N N . SER A 1 180 ? 10.211 -11.452 -11.738 1.00 92.94 180 SER A N 1
ATOM 1294 C CA . SER A 1 180 ? 10.645 -12.124 -12.966 1.00 92.94 180 SER A CA 1
ATOM 1295 C C . SER A 1 180 ? 11.363 -11.163 -13.911 1.00 92.94 180 SER A C 1
ATOM 1297 O O . SER A 1 180 ? 10.953 -10.013 -14.071 1.00 92.94 180 SER A O 1
ATOM 1299 N N . LEU A 1 181 ? 12.409 -11.673 -14.561 1.00 97.19 181 LEU A N 1
ATOM 1300 C CA . LEU A 1 181 ? 13.151 -11.054 -15.657 1.00 97.19 181 LEU A CA 1
ATOM 1301 C C . LEU A 1 181 ? 13.486 -12.164 -16.661 1.00 97.19 181 LEU A C 1
ATOM 1303 O O . LEU A 1 181 ? 14.197 -13.107 -16.311 1.00 97.19 181 LEU A O 1
ATOM 1307 N N . GLN A 1 182 ? 13.009 -12.056 -17.900 1.00 97.06 182 GLN A N 1
ATOM 1308 C CA . GLN A 1 182 ? 13.295 -13.026 -18.961 1.00 97.06 182 GLN A CA 1
ATOM 1309 C C . GLN A 1 182 ? 13.747 -12.327 -20.243 1.00 97.06 182 GLN A C 1
ATOM 1311 O O . GLN A 1 182 ? 13.103 -11.384 -20.695 1.00 97.06 182 GLN A O 1
ATOM 1316 N N . SER A 1 183 ? 14.848 -12.791 -20.846 1.00 96.38 183 SER A N 1
ATOM 1317 C CA . SER A 1 183 ? 15.297 -12.340 -22.169 1.00 96.38 183 SER A CA 1
ATOM 1318 C C . SER A 1 183 ? 16.311 -13.311 -22.780 1.00 96.38 183 SER A C 1
ATOM 1320 O O . SER A 1 183 ? 17.295 -13.681 -22.140 1.00 96.38 183 SER A O 1
ATOM 1322 N N . GLY A 1 184 ? 16.086 -13.693 -24.040 1.00 92.62 184 GLY A N 1
ATOM 1323 C CA . GLY A 1 184 ? 16.974 -14.578 -24.796 1.00 92.62 184 GLY A CA 1
ATOM 1324 C C . GLY A 1 184 ? 16.990 -16.036 -24.331 1.00 92.62 184 GLY A C 1
ATOM 1325 O O . GLY A 1 184 ? 16.428 -16.415 -23.310 1.00 92.62 184 GLY A O 1
ATOM 1326 N N . ASN A 1 185 ? 17.616 -16.887 -25.145 1.00 92.12 185 ASN A N 1
ATOM 1327 C CA . ASN A 1 185 ? 17.724 -18.328 -24.886 1.00 92.12 185 ASN A CA 1
ATOM 1328 C C . ASN A 1 185 ? 19.042 -18.951 -25.383 1.00 92.12 185 ASN A C 1
ATOM 1330 O O . ASN A 1 185 ? 19.250 -20.156 -25.240 1.00 92.12 185 ASN A O 1
ATOM 1334 N N . ARG A 1 186 ? 19.931 -18.152 -25.990 1.00 91.44 186 ARG A N 1
ATOM 1335 C CA . ARG A 1 186 ? 21.225 -18.590 -26.523 1.00 91.44 186 ARG A CA 1
ATOM 1336 C C . ARG A 1 186 ? 22.293 -17.529 -26.265 1.00 91.44 186 ARG A C 1
ATOM 1338 O O . ARG A 1 186 ? 22.015 -16.350 -26.453 1.00 91.44 186 ARG A O 1
ATOM 1345 N N . PRO A 1 187 ? 23.529 -17.923 -25.923 1.00 92.56 187 PRO A N 1
ATOM 1346 C CA . PRO A 1 187 ? 24.582 -16.975 -25.557 1.00 92.56 187 PRO A CA 1
ATOM 1347 C C . PRO A 1 187 ? 25.117 -16.143 -26.734 1.00 92.56 187 PRO A C 1
ATOM 1349 O O . PRO A 1 187 ? 25.669 -15.071 -26.523 1.00 92.56 187 PRO A O 1
ATOM 1352 N N . ASN A 1 188 ? 24.977 -16.619 -27.975 1.00 93.25 188 ASN A N 1
ATOM 1353 C CA . ASN A 1 188 ? 25.496 -15.956 -29.177 1.00 93.25 188 ASN A CA 1
ATOM 1354 C C . ASN A 1 188 ? 24.408 -15.306 -30.049 1.00 93.25 188 ASN A C 1
ATOM 1356 O O . ASN A 1 188 ? 24.708 -14.850 -31.154 1.00 93.25 188 ASN A O 1
ATOM 1360 N N . VAL A 1 189 ? 23.160 -15.268 -29.577 1.00 95.50 189 VAL A N 1
ATOM 1361 C CA . VAL A 1 189 ? 22.031 -14.639 -30.271 1.00 95.50 189 VAL A CA 1
ATOM 1362 C C . VAL A 1 189 ? 21.453 -13.565 -29.363 1.00 95.50 189 VAL A C 1
ATOM 1364 O O . VAL A 1 189 ? 20.986 -13.858 -28.266 1.00 95.50 189 VAL A O 1
ATOM 1367 N N . LEU A 1 190 ? 21.487 -12.321 -29.828 1.00 97.12 190 LEU A N 1
ATOM 1368 C CA . LEU A 1 190 ? 20.884 -11.195 -29.131 1.00 97.12 190 LEU A CA 1
ATOM 1369 C C . LEU A 1 190 ? 19.360 -11.247 -29.326 1.00 97.12 190 LEU A C 1
ATOM 1371 O O . LEU A 1 190 ? 18.923 -11.357 -30.477 1.00 97.12 190 LEU A O 1
ATOM 1375 N N . PRO A 1 191 ? 18.559 -11.203 -28.248 1.00 96.81 191 PRO A N 1
ATOM 1376 C CA . PRO A 1 191 ? 17.107 -11.299 -28.332 1.00 96.81 191 PRO A CA 1
ATOM 1377 C C . PRO A 1 191 ? 16.458 -10.029 -28.885 1.00 96.81 191 PRO A C 1
ATOM 1379 O O . PRO A 1 191 ? 17.060 -8.959 -28.921 1.00 96.81 191 PRO A O 1
ATOM 1382 N N . GLU A 1 192 ? 15.199 -10.159 -29.295 1.00 96.56 192 GLU A N 1
ATOM 1383 C CA . GLU A 1 192 ? 14.353 -9.044 -29.737 1.00 96.56 192 GLU A CA 1
ATOM 1384 C C . GLU A 1 192 ? 13.421 -8.517 -28.639 1.00 96.56 192 GLU A C 1
ATOM 1386 O O . GLU A 1 192 ? 12.874 -7.427 -28.786 1.00 96.56 192 GLU A O 1
ATOM 1391 N N . SER A 1 193 ? 13.259 -9.252 -27.535 1.00 97.62 193 SER A N 1
ATOM 1392 C CA . SER A 1 193 ? 12.396 -8.854 -26.425 1.00 97.62 193 SER A CA 1
ATOM 1393 C C . SER A 1 193 ? 12.964 -9.198 -25.046 1.00 97.62 193 SER A C 1
ATOM 1395 O O . SER A 1 193 ? 13.830 -10.070 -24.888 1.00 97.62 193 SER A O 1
ATOM 1397 N N . ALA A 1 194 ? 12.484 -8.474 -24.039 1.00 98.31 194 ALA A N 1
ATOM 1398 C CA . ALA A 1 194 ? 12.645 -8.816 -22.634 1.00 98.31 194 ALA A CA 1
ATOM 1399 C C . ALA A 1 194 ? 11.347 -8.523 -21.882 1.00 98.31 194 ALA A C 1
ATOM 1401 O O . ALA A 1 194 ? 10.741 -7.476 -22.100 1.00 98.31 194 ALA A O 1
ATOM 1402 N N . ASP A 1 195 ? 10.964 -9.411 -20.972 1.00 98.12 195 ASP A N 1
ATOM 1403 C CA . ASP A 1 195 ? 9.780 -9.247 -20.132 1.00 98.12 195 ASP A CA 1
ATOM 1404 C C . ASP A 1 195 ? 10.187 -9.194 -18.656 1.00 98.12 195 ASP A C 1
ATOM 1406 O O . ASP A 1 195 ? 10.982 -10.008 -18.173 1.00 98.12 195 ASP A O 1
ATOM 1410 N N . ILE A 1 196 ? 9.643 -8.213 -17.939 1.00 98.50 196 ILE A N 1
ATOM 1411 C CA . ILE A 1 196 ? 9.836 -7.995 -16.504 1.00 98.50 196 ILE A CA 1
ATOM 1412 C C . ILE A 1 196 ? 8.459 -7.995 -15.854 1.00 98.50 196 ILE A C 1
ATOM 1414 O O . ILE A 1 196 ? 7.540 -7.342 -16.348 1.00 98.50 196 ILE A O 1
ATOM 1418 N N . SER A 1 197 ? 8.305 -8.680 -14.728 1.00 96.06 197 SER A N 1
ATOM 1419 C CA . SER A 1 197 ? 7.074 -8.603 -13.943 1.00 96.06 197 SER A CA 1
ATOM 1420 C C . SER A 1 197 ? 7.353 -8.587 -12.451 1.00 96.06 197 SER A C 1
ATOM 1422 O O . SER A 1 197 ? 8.383 -9.074 -11.974 1.00 96.06 197 SER A O 1
ATOM 1424 N N . GLY A 1 198 ? 6.421 -8.020 -11.701 1.00 94.88 198 GLY A N 1
ATOM 1425 C CA . GLY A 1 198 ? 6.578 -7.840 -10.272 1.00 94.88 198 GLY A CA 1
ATOM 1426 C C . GLY A 1 198 ? 5.317 -7.332 -9.600 1.00 94.88 198 GLY A C 1
ATOM 1427 O O . GLY A 1 198 ? 4.251 -7.272 -10.209 1.00 94.88 198 GLY A O 1
ATOM 1428 N N . THR A 1 199 ? 5.454 -6.972 -8.332 1.00 93.56 199 THR A N 1
ATOM 1429 C CA . THR A 1 199 ? 4.350 -6.514 -7.490 1.00 93.56 199 THR A CA 1
ATOM 1430 C C . THR A 1 199 ? 4.664 -5.183 -6.833 1.00 93.56 199 THR A C 1
ATOM 1432 O O . THR A 1 199 ? 5.817 -4.915 -6.482 1.00 93.56 199 THR A O 1
ATOM 1435 N N . VAL A 1 200 ? 3.619 -4.394 -6.592 1.00 94.25 200 VAL A N 1
ATOM 1436 C CA . VAL A 1 200 ? 3.650 -3.274 -5.647 1.00 94.25 200 VAL A CA 1
ATOM 1437 C C . VAL A 1 200 ? 2.748 -3.623 -4.464 1.00 94.25 200 VAL A C 1
ATOM 1439 O O . VAL A 1 200 ? 1.660 -4.180 -4.637 1.00 94.25 200 VAL A O 1
ATOM 1442 N N . ARG A 1 201 ? 3.237 -3.347 -3.255 1.00 93.50 201 ARG A N 1
ATOM 1443 C CA . ARG A 1 201 ? 2.474 -3.398 -2.005 1.00 93.50 201 ARG A CA 1
ATOM 1444 C C . ARG A 1 201 ? 2.667 -2.086 -1.272 1.00 93.50 201 ARG A C 1
ATOM 1446 O O . ARG A 1 201 ? 3.810 -1.722 -1.007 1.00 93.50 201 ARG A O 1
ATOM 1453 N N . SER A 1 202 ? 1.598 -1.372 -0.937 1.00 94.19 202 SER A N 1
ATOM 1454 C CA . SER A 1 202 ? 1.714 -0.103 -0.2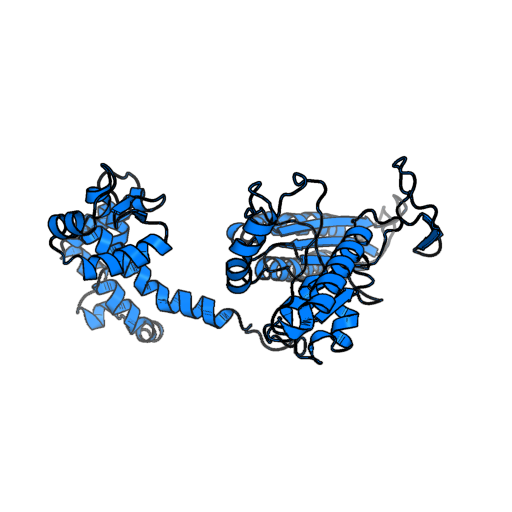16 1.00 94.19 202 SER A CA 1
ATOM 1455 C C . SER A 1 202 ? 0.654 0.065 0.860 1.00 94.19 202 SER A C 1
ATOM 1457 O O . SER A 1 202 ? -0.504 -0.256 0.649 1.00 94.19 202 SER A O 1
ATOM 1459 N N . LEU A 1 203 ? 1.040 0.633 1.999 1.00 94.69 203 LEU A N 1
ATOM 1460 C CA . LEU A 1 203 ? 0.116 1.111 3.031 1.00 94.69 203 LEU A CA 1
ATOM 1461 C C . LEU A 1 203 ? -0.314 2.571 2.819 1.00 94.69 203 LEU A C 1
ATOM 1463 O O . LEU A 1 203 ? -1.045 3.116 3.646 1.00 94.69 203 LEU A O 1
ATOM 1467 N N . SER A 1 204 ? 0.141 3.208 1.735 1.00 92.88 204 SER A N 1
ATOM 1468 C CA . SER A 1 204 ? -0.148 4.600 1.393 1.00 92.88 204 SER A CA 1
ATOM 1469 C C . SER A 1 204 ? -0.580 4.713 -0.064 1.00 92.88 204 SER A C 1
ATOM 1471 O O . SER A 1 204 ? 0.177 4.401 -0.980 1.00 92.88 204 SER A O 1
ATOM 1473 N N . LYS A 1 205 ? -1.782 5.250 -0.291 1.00 89.94 205 LYS A N 1
ATOM 1474 C CA . LYS A 1 205 ? -2.295 5.513 -1.646 1.00 89.94 205 LYS A CA 1
ATOM 1475 C C . LYS A 1 205 ? -1.374 6.447 -2.438 1.00 89.94 205 LYS A C 1
ATOM 1477 O O . LYS A 1 205 ? -1.187 6.272 -3.638 1.00 89.94 205 LYS A O 1
ATOM 1482 N N . GLN A 1 206 ? -0.752 7.416 -1.766 1.00 91.25 206 GLN A N 1
ATOM 1483 C CA . GLN A 1 206 ? 0.191 8.338 -2.396 1.00 91.25 206 GLN A CA 1
ATOM 1484 C C . GLN A 1 206 ? 1.483 7.633 -2.817 1.00 91.25 206 GLN A C 1
ATOM 1486 O O . GLN A 1 206 ? 1.944 7.814 -3.947 1.00 91.25 206 GLN A O 1
ATOM 1491 N N . ASN A 1 207 ? 2.062 6.808 -1.940 1.00 93.44 207 ASN A N 1
ATOM 1492 C CA . ASN A 1 207 ? 3.265 6.052 -2.283 1.00 93.44 207 ASN A CA 1
ATOM 1493 C C . ASN A 1 207 ? 2.980 5.004 -3.368 1.00 93.44 207 ASN A C 1
ATOM 1495 O O . ASN A 1 207 ? 3.818 4.806 -4.245 1.00 93.44 207 ASN A O 1
ATOM 1499 N N . GLN A 1 208 ? 1.799 4.381 -3.354 1.00 93.00 208 GLN A N 1
ATOM 1500 C CA . GLN A 1 208 ? 1.335 3.479 -4.409 1.00 93.00 208 GLN A CA 1
ATOM 1501 C C . GLN A 1 208 ? 1.295 4.188 -5.771 1.00 93.00 208 GLN A C 1
ATOM 1503 O O . GLN A 1 208 ? 1.950 3.742 -6.712 1.00 93.00 208 GLN A O 1
ATOM 1508 N N . ALA A 1 209 ? 0.602 5.328 -5.859 1.00 92.19 209 ALA A N 1
ATOM 1509 C CA . ALA A 1 209 ? 0.511 6.120 -7.085 1.00 92.19 209 ALA A CA 1
ATOM 1510 C C . ALA A 1 209 ? 1.895 6.576 -7.578 1.00 92.19 209 ALA A C 1
ATOM 1512 O O . ALA A 1 209 ? 2.206 6.482 -8.765 1.00 92.19 209 ALA A O 1
ATOM 1513 N N . THR A 1 210 ? 2.758 6.997 -6.649 1.00 94.00 210 THR A N 1
ATOM 1514 C CA . THR A 1 210 ? 4.145 7.374 -6.947 1.00 94.00 210 THR A CA 1
ATOM 1515 C C . THR A 1 210 ? 4.932 6.193 -7.517 1.00 94.00 210 THR A C 1
ATOM 1517 O O . THR A 1 210 ? 5.645 6.340 -8.509 1.00 94.00 210 THR A O 1
ATOM 1520 N N . ALA A 1 211 ? 4.789 4.998 -6.936 1.00 95.56 211 ALA A N 1
ATOM 1521 C CA . ALA A 1 211 ? 5.429 3.796 -7.454 1.00 95.56 211 ALA A CA 1
ATOM 1522 C C . ALA A 1 211 ? 4.938 3.459 -8.869 1.00 95.56 211 ALA A C 1
ATOM 1524 O O . ALA A 1 211 ? 5.763 3.169 -9.734 1.00 95.56 211 ALA A O 1
ATOM 1525 N N . HIS A 1 212 ? 3.630 3.548 -9.134 1.00 95.25 212 HIS A N 1
ATOM 1526 C CA . HIS A 1 212 ? 3.056 3.286 -10.459 1.00 95.25 212 HIS A CA 1
ATOM 1527 C C . HIS A 1 212 ? 3.598 4.247 -11.523 1.00 95.25 212 HIS A C 1
ATOM 1529 O O . HIS A 1 212 ? 4.091 3.801 -12.562 1.00 95.25 212 HIS A O 1
ATOM 1535 N N . GLU A 1 213 ? 3.585 5.553 -11.237 1.00 96.19 213 GLU A N 1
ATOM 1536 C CA . GLU A 1 213 ? 4.136 6.583 -12.127 1.00 96.19 213 GLU A CA 1
ATOM 1537 C C . GLU A 1 213 ? 5.611 6.303 -12.447 1.00 96.19 213 GLU A C 1
ATOM 1539 O O . GLU A 1 213 ? 6.039 6.349 -13.603 1.00 96.19 213 GLU A O 1
ATOM 1544 N N . LEU A 1 214 ? 6.404 5.987 -11.421 1.00 97.19 214 LEU A N 1
ATOM 1545 C CA . LEU A 1 214 ? 7.839 5.770 -11.563 1.00 97.19 214 LEU A CA 1
ATOM 1546 C C . LEU A 1 214 ? 8.180 4.481 -12.293 1.00 97.19 214 LEU A C 1
ATOM 1548 O O . LEU A 1 214 ? 9.110 4.493 -13.096 1.00 97.19 214 LEU A O 1
ATOM 1552 N N . ILE A 1 215 ? 7.431 3.401 -12.063 1.00 98.12 215 ILE A N 1
ATOM 1553 C CA . ILE A 1 215 ? 7.579 2.155 -12.822 1.00 98.12 215 ILE A CA 1
ATOM 1554 C C . ILE A 1 215 ? 7.407 2.449 -14.312 1.00 98.12 215 ILE A C 1
ATOM 1556 O O . ILE A 1 215 ? 8.264 2.082 -15.120 1.00 98.12 215 ILE A O 1
ATOM 1560 N N . GLN A 1 216 ? 6.340 3.167 -14.668 1.00 98.25 216 GLN A N 1
ATOM 1561 C CA . GLN A 1 216 ? 6.066 3.530 -16.051 1.00 98.25 216 GLN A CA 1
ATOM 1562 C C . GLN A 1 216 ? 7.161 4.433 -16.626 1.00 98.25 216 GLN A C 1
ATOM 1564 O O . GLN A 1 216 ? 7.731 4.131 -17.677 1.00 98.25 216 GLN A O 1
ATOM 1569 N N . ARG A 1 217 ? 7.503 5.510 -15.915 1.00 97.62 217 ARG A N 1
ATOM 1570 C CA . ARG A 1 217 ? 8.483 6.500 -16.369 1.00 97.62 217 ARG A CA 1
ATOM 1571 C C . ARG A 1 217 ? 9.882 5.912 -16.525 1.00 97.62 217 ARG A C 1
ATOM 1573 O O . ARG A 1 217 ? 10.535 6.166 -17.533 1.00 97.62 217 ARG A O 1
ATOM 1580 N N . TYR A 1 218 ? 10.363 5.148 -15.546 1.00 98.00 218 TYR A N 1
ATOM 1581 C CA . TYR A 1 218 ? 11.705 4.565 -15.592 1.00 98.00 218 TYR A CA 1
ATOM 1582 C C . TYR A 1 218 ? 11.823 3.544 -16.720 1.00 98.00 218 TYR A C 1
ATOM 1584 O O . TYR A 1 218 ? 12.756 3.647 -17.511 1.00 98.00 218 TYR A O 1
ATOM 1592 N N . ALA A 1 219 ? 10.857 2.632 -16.859 1.00 98.44 219 ALA A N 1
ATOM 1593 C CA . ALA A 1 219 ? 10.870 1.647 -17.937 1.00 98.44 219 ALA A CA 1
ATOM 1594 C C . ALA A 1 219 ? 10.882 2.306 -19.326 1.00 98.44 219 ALA A C 1
ATOM 1596 O O . ALA A 1 219 ? 11.674 1.925 -20.185 1.00 98.44 219 ALA A O 1
ATOM 1597 N N . GLN A 1 220 ? 10.041 3.323 -19.541 1.00 98.50 220 GLN A N 1
ATOM 1598 C CA . GLN A 1 220 ? 9.964 4.038 -20.818 1.00 98.50 220 GLN A CA 1
ATOM 1599 C C . GLN A 1 220 ? 11.241 4.821 -21.132 1.00 98.50 220 GLN A C 1
ATOM 1601 O O . GLN A 1 220 ? 11.754 4.726 -22.246 1.00 98.50 220 GLN A O 1
ATOM 1606 N N . ASN A 1 221 ? 11.780 5.555 -20.157 1.00 98.50 221 ASN A N 1
ATOM 1607 C CA . ASN A 1 221 ? 12.970 6.377 -20.366 1.00 98.50 221 ASN A CA 1
ATOM 1608 C C . ASN A 1 221 ? 14.232 5.529 -20.557 1.00 98.50 221 ASN A C 1
ATOM 1610 O O . ASN A 1 221 ? 15.046 5.840 -21.424 1.00 98.50 221 ASN A O 1
ATOM 1614 N N . ILE A 1 222 ? 14.385 4.449 -19.786 1.00 98.56 222 ILE A N 1
ATOM 1615 C CA . ILE A 1 222 ? 15.508 3.518 -19.945 1.00 98.56 222 ILE A CA 1
ATOM 1616 C C . ILE A 1 222 ? 15.408 2.829 -21.304 1.00 98.56 222 ILE A C 1
ATOM 1618 O O . ILE A 1 222 ? 16.382 2.822 -22.044 1.00 98.56 222 ILE A O 1
ATOM 1622 N N . ALA A 1 223 ? 14.232 2.331 -21.696 1.00 98.31 223 ALA A N 1
ATOM 1623 C CA . ALA A 1 223 ? 14.054 1.738 -23.020 1.00 98.31 223 ALA A CA 1
ATOM 1624 C C . ALA A 1 223 ? 14.422 2.713 -24.149 1.00 98.31 223 ALA A C 1
ATOM 1626 O O . ALA A 1 223 ? 15.180 2.346 -25.045 1.00 98.31 223 ALA A O 1
ATOM 1627 N N . ALA A 1 224 ? 13.954 3.962 -24.076 1.00 98.06 224 ALA A N 1
ATOM 1628 C CA . ALA A 1 224 ? 14.266 4.982 -25.072 1.00 98.06 224 ALA A CA 1
ATOM 1629 C C . ALA A 1 224 ? 15.773 5.274 -25.172 1.00 98.06 224 ALA A C 1
ATOM 1631 O O . ALA A 1 224 ? 16.281 5.456 -26.274 1.00 98.06 224 ALA A O 1
ATOM 1632 N N . ASN A 1 225 ? 16.501 5.259 -24.050 1.00 98.12 225 ASN A N 1
ATOM 1633 C CA . ASN A 1 225 ? 17.955 5.456 -24.026 1.00 98.12 225 ASN A CA 1
ATOM 1634 C C . ASN A 1 225 ? 18.743 4.328 -24.726 1.00 98.12 225 ASN A C 1
ATOM 1636 O O . ASN A 1 225 ? 19.908 4.511 -25.063 1.00 98.12 225 ASN A O 1
ATOM 1640 N N . HIS A 1 226 ? 18.113 3.171 -24.946 1.00 97.38 226 HIS A N 1
ATOM 1641 C CA . HIS A 1 226 ? 18.687 2.015 -25.645 1.00 97.38 226 HIS A CA 1
ATOM 1642 C C . HIS A 1 226 ? 18.069 1.791 -27.039 1.00 97.38 226 HIS A C 1
ATOM 1644 O O . HIS A 1 226 ? 18.212 0.707 -27.601 1.00 97.38 226 HIS A O 1
ATOM 1650 N N . ASP A 1 227 ? 17.359 2.783 -27.592 1.00 96.50 227 ASP A N 1
ATOM 1651 C CA . ASP A 1 227 ? 16.622 2.686 -28.866 1.00 96.50 227 ASP A CA 1
ATOM 1652 C C . ASP A 1 227 ? 15.536 1.584 -28.882 1.00 96.50 227 ASP A C 1
ATOM 1654 O O . ASP A 1 227 ? 15.232 0.975 -29.913 1.00 96.50 227 ASP A O 1
ATOM 1658 N N . LEU A 1 228 ? 14.922 1.325 -27.723 1.00 97.94 228 LEU A N 1
ATOM 1659 C CA . LEU A 1 228 ? 13.872 0.323 -27.518 1.00 97.94 228 LEU A CA 1
ATOM 1660 C C . LEU A 1 228 ? 12.510 0.973 -27.257 1.00 97.94 228 LEU A C 1
ATOM 1662 O O . LEU A 1 228 ? 12.386 2.171 -26.996 1.00 97.94 228 LEU A O 1
ATOM 1666 N N . LYS A 1 229 ? 11.462 0.145 -27.251 1.00 97.19 229 LYS A N 1
ATOM 1667 C CA . LYS A 1 229 ? 10.122 0.534 -26.790 1.00 97.19 229 LYS A CA 1
ATOM 1668 C C . LYS A 1 229 ? 9.720 -0.284 -25.572 1.00 97.19 229 LYS A C 1
ATOM 1670 O O . LYS A 1 229 ? 9.803 -1.506 -25.614 1.00 97.19 229 LYS A O 1
ATOM 1675 N N . ALA A 1 230 ? 9.225 0.379 -24.530 1.00 98.50 230 ALA A N 1
ATOM 1676 C CA . ALA A 1 230 ? 8.618 -0.277 -23.375 1.00 98.50 230 ALA A CA 1
ATOM 1677 C C . ALA A 1 230 ? 7.089 -0.189 -23.434 1.00 98.50 230 ALA A C 1
ATOM 1679 O O . ALA A 1 230 ? 6.529 0.894 -23.604 1.00 98.50 230 ALA A O 1
ATOM 1680 N N . THR A 1 231 ? 6.417 -1.318 -23.229 1.00 98.50 231 THR A N 1
ATOM 1681 C CA . THR A 1 231 ? 4.986 -1.374 -22.910 1.00 98.50 231 THR A CA 1
ATOM 1682 C C . THR A 1 231 ? 4.843 -1.741 -21.444 1.00 98.50 231 THR A C 1
ATOM 1684 O O . THR A 1 231 ? 5.321 -2.795 -21.038 1.00 98.50 231 THR A O 1
ATOM 1687 N N . VAL A 1 232 ? 4.190 -0.885 -20.662 1.00 98.00 232 VAL A N 1
ATOM 1688 C CA . VAL A 1 232 ? 3.980 -1.091 -19.225 1.00 98.00 232 VAL A CA 1
ATOM 1689 C C . VAL A 1 232 ? 2.496 -1.307 -18.976 1.00 98.00 232 VAL A C 1
ATOM 1691 O O . VAL A 1 232 ? 1.668 -0.562 -19.500 1.00 98.00 232 VAL A O 1
ATOM 1694 N N . ARG A 1 233 ? 2.161 -2.326 -18.190 1.00 95.69 233 ARG A N 1
ATOM 1695 C CA . ARG A 1 233 ? 0.816 -2.559 -17.663 1.00 95.69 233 ARG A CA 1
ATOM 1696 C C . ARG A 1 233 ? 0.909 -2.705 -16.157 1.00 95.69 233 ARG A C 1
ATOM 1698 O O . ARG A 1 233 ? 1.802 -3.394 -15.668 1.00 95.69 233 ARG A O 1
ATOM 1705 N N . ILE A 1 234 ? -0.000 -2.054 -15.451 1.00 91.94 234 ILE A N 1
ATOM 1706 C CA . ILE A 1 234 ? -0.144 -2.168 -14.005 1.00 91.94 234 ILE A CA 1
ATOM 1707 C C . ILE A 1 234 ? -1.597 -2.542 -13.758 1.00 91.94 234 ILE A C 1
ATOM 1709 O O . ILE A 1 234 ? -2.499 -1.772 -14.081 1.00 91.94 234 ILE A O 1
ATOM 1713 N N . ASP A 1 235 ? -1.797 -3.744 -13.240 1.00 85.75 235 ASP A N 1
ATOM 1714 C CA . ASP A 1 235 ? -3.088 -4.251 -12.815 1.00 85.75 235 ASP A CA 1
ATOM 1715 C C . ASP A 1 235 ? -3.225 -3.947 -11.319 1.00 85.75 235 ASP A C 1
ATOM 1717 O O . ASP A 1 235 ? -2.631 -4.620 -10.468 1.00 85.75 235 ASP A O 1
ATOM 1721 N N . THR A 1 236 ? -3.969 -2.884 -11.011 1.00 80.75 236 THR A N 1
ATOM 1722 C CA . THR A 1 236 ? -4.357 -2.530 -9.641 1.00 80.75 236 THR A CA 1
ATOM 1723 C C . THR A 1 236 ? -5.382 -3.554 -9.168 1.00 80.75 236 THR A C 1
ATOM 1725 O O . THR A 1 236 ? -6.508 -3.567 -9.666 1.00 80.75 236 THR A O 1
ATOM 1728 N N . GLY A 1 237 ? -4.977 -4.457 -8.275 1.00 71.12 237 GLY A N 1
ATOM 1729 C CA . GLY A 1 237 ? -5.864 -5.483 -7.731 1.00 71.12 237 GLY A CA 1
ATOM 1730 C C . GLY A 1 237 ? -6.685 -4.933 -6.593 1.00 71.12 237 GLY A C 1
ATOM 1731 O O . GLY A 1 237 ? -7.869 -4.665 -6.754 1.00 71.12 237 GLY A O 1
ATOM 1732 N N . TYR A 1 238 ? -6.024 -4.723 -5.462 1.00 82.19 238 TYR A N 1
ATOM 1733 C CA . TYR A 1 238 ? -6.670 -4.279 -4.235 1.00 82.19 238 TYR A CA 1
ATOM 1734 C C . TYR A 1 238 ? -6.107 -2.927 -3.811 1.00 82.19 238 TYR A C 1
ATOM 1736 O O . TYR A 1 238 ? -4.895 -2.710 -3.826 1.00 82.19 238 TYR A O 1
ATOM 1744 N N . GLU A 1 239 ? -6.988 -2.006 -3.440 1.00 87.50 239 GLU A N 1
ATOM 1745 C CA . GLU A 1 239 ? -6.602 -0.731 -2.837 1.00 87.50 239 GLU A CA 1
ATOM 1746 C C . GLU A 1 239 ? -6.071 -0.938 -1.408 1.00 87.50 239 GLU A C 1
ATOM 1748 O O . GLU A 1 239 ? -6.197 -2.011 -0.820 1.00 87.50 239 GLU A O 1
ATOM 1753 N N . VAL A 1 240 ? -5.478 0.102 -0.818 1.00 91.12 240 VAL A N 1
ATOM 1754 C CA . VAL A 1 240 ? -5.094 0.064 0.603 1.00 91.12 240 VAL A CA 1
ATOM 1755 C C . VAL A 1 240 ? -6.345 -0.126 1.464 1.00 91.12 240 VAL A C 1
ATOM 1757 O O . VAL A 1 240 ? -7.229 0.739 1.454 1.00 91.12 240 VAL A O 1
ATOM 1760 N N . LEU A 1 241 ? -6.407 -1.212 2.240 1.00 91.75 241 LEU A N 1
ATOM 1761 C CA . LEU A 1 241 ? -7.496 -1.434 3.185 1.00 91.75 241 LEU A CA 1
ATOM 1762 C C . LEU A 1 241 ? -7.325 -0.487 4.370 1.00 91.75 241 LEU A C 1
ATOM 1764 O O . LEU A 1 241 ? -6.387 -0.624 5.155 1.00 91.75 241 LEU A O 1
ATOM 1768 N N . VAL A 1 242 ? -8.238 0.472 4.496 1.00 91.25 242 VAL A N 1
ATOM 1769 C CA . VAL A 1 242 ? -8.232 1.481 5.557 1.00 91.25 242 VAL A CA 1
ATOM 1770 C C . VAL A 1 242 ? -9.436 1.259 6.460 1.00 91.25 242 VAL A C 1
ATOM 1772 O O . VAL A 1 242 ? -10.580 1.396 6.030 1.00 91.25 242 VAL A O 1
ATOM 1775 N N . SER A 1 243 ? -9.176 0.975 7.730 1.00 91.88 243 SER A N 1
ATOM 1776 C CA . SER A 1 243 ? -10.203 0.975 8.763 1.00 91.88 243 SER A CA 1
ATOM 1777 C C . SER A 1 243 ? -10.580 2.414 9.103 1.00 91.88 243 SER A C 1
ATOM 1779 O O . SER A 1 243 ? -9.722 3.197 9.525 1.00 91.88 243 SER A O 1
ATOM 1781 N N . ASP A 1 244 ? -11.858 2.772 8.948 1.00 91.44 244 ASP A N 1
ATOM 1782 C CA . ASP A 1 244 ? -12.337 4.107 9.314 1.00 91.44 244 ASP A CA 1
ATOM 1783 C C . ASP A 1 244 ? -12.076 4.372 10.812 1.00 91.44 244 ASP A C 1
ATOM 1785 O O . ASP A 1 244 ? -12.551 3.600 11.657 1.00 91.44 244 ASP A O 1
ATOM 1789 N N . PRO A 1 245 ? -11.334 5.435 11.182 1.00 90.25 245 PRO A N 1
ATOM 1790 C CA . PRO A 1 245 ? -10.976 5.676 12.577 1.00 90.25 245 PRO A CA 1
ATOM 1791 C C . PRO A 1 245 ? -12.186 5.860 13.498 1.00 90.25 245 PRO A C 1
ATOM 1793 O O . PRO A 1 245 ? -12.165 5.383 14.631 1.00 90.25 245 PRO A O 1
ATOM 1796 N N . LYS A 1 246 ? -13.266 6.502 13.026 1.00 90.12 246 LYS A N 1
ATOM 1797 C CA . LYS A 1 246 ? -14.457 6.772 13.849 1.00 90.12 246 LYS A CA 1
ATOM 1798 C C . LYS A 1 246 ? -15.264 5.497 14.092 1.00 90.12 246 LYS A C 1
ATOM 1800 O O . LYS A 1 246 ? -15.637 5.214 15.233 1.00 90.12 246 LYS A O 1
ATOM 1805 N N . ALA A 1 247 ? -15.505 4.712 13.045 1.00 90.38 247 ALA A N 1
ATOM 1806 C CA . ALA A 1 247 ? -16.193 3.430 13.135 1.00 90.38 247 ALA A CA 1
ATOM 1807 C C . ALA A 1 247 ? -15.393 2.448 14.000 1.00 90.38 247 ALA A C 1
ATOM 1809 O O . ALA A 1 247 ? -15.954 1.825 14.900 1.00 90.38 247 ALA A O 1
ATOM 1810 N N . THR A 1 248 ? -14.072 2.390 13.805 1.00 92.00 248 THR A N 1
ATOM 1811 C CA . THR A 1 248 ? -13.172 1.559 14.617 1.00 92.00 248 THR A CA 1
ATOM 1812 C C . THR A 1 248 ? -13.238 1.965 16.087 1.00 92.00 248 THR A C 1
ATOM 1814 O O . THR A 1 248 ? -13.484 1.122 16.944 1.00 92.00 248 THR A O 1
ATOM 1817 N N . GLN A 1 249 ? -13.111 3.261 16.393 1.00 92.88 249 GLN A N 1
ATOM 1818 C CA . GLN A 1 249 ? -13.187 3.768 17.765 1.00 92.88 249 GLN A CA 1
ATOM 1819 C C . GLN A 1 249 ? -14.506 3.407 18.464 1.00 92.88 249 GLN A C 1
ATOM 1821 O O . GLN A 1 249 ? -14.515 3.152 19.669 1.00 92.88 249 GLN A O 1
ATOM 1826 N N . THR A 1 250 ? -15.604 3.363 17.706 1.00 92.38 250 THR A N 1
ATOM 1827 C CA . THR A 1 250 ? -16.938 3.015 18.210 1.00 92.38 250 THR A CA 1
ATOM 1828 C C . THR A 1 250 ? -17.037 1.543 18.619 1.00 92.38 250 THR A C 1
ATOM 1830 O O . THR A 1 250 ? -17.720 1.230 19.592 1.00 92.38 250 THR A O 1
ATOM 1833 N N . VAL A 1 251 ? -16.354 0.633 17.913 1.00 91.69 251 VAL A N 1
ATOM 1834 C CA . VAL A 1 251 ? -16.461 -0.815 18.168 1.00 91.69 251 VAL A CA 1
ATOM 1835 C C . VAL A 1 251 ? -15.447 -1.347 19.181 1.00 91.69 251 VAL A C 1
ATOM 1837 O O . VAL A 1 251 ? -15.685 -2.421 19.726 1.00 91.69 251 VAL A O 1
ATOM 1840 N N . ILE A 1 252 ? -14.369 -0.612 19.492 1.00 92.00 252 ILE A N 1
ATOM 1841 C CA . ILE A 1 252 ? -13.325 -1.049 20.445 1.00 92.00 252 ILE A CA 1
ATOM 1842 C C . ILE A 1 252 ? -13.904 -1.588 21.769 1.00 92.00 252 ILE A C 1
ATOM 1844 O O . ILE A 1 252 ? -13.547 -2.709 22.125 1.00 92.00 252 ILE A O 1
ATOM 1848 N N . PRO A 1 253 ? -14.842 -0.908 22.467 1.00 92.00 253 PRO A N 1
ATOM 1849 C CA . PRO A 1 253 ? -15.384 -1.429 23.727 1.00 92.00 253 PRO A CA 1
ATOM 1850 C C . PRO A 1 253 ? -16.104 -2.778 23.578 1.00 92.00 253 PRO A C 1
ATOM 1852 O O . PRO A 1 253 ? -16.062 -3.612 24.481 1.00 92.00 253 PRO A O 1
ATOM 1855 N N . ALA A 1 254 ? -16.760 -3.006 22.435 1.00 91.50 254 ALA A N 1
ATOM 1856 C CA . ALA A 1 254 ? -17.414 -4.276 22.135 1.00 91.50 254 ALA A CA 1
ATOM 1857 C C . ALA A 1 254 ? -16.393 -5.376 21.807 1.00 91.50 254 ALA A C 1
ATOM 1859 O O . ALA A 1 254 ? -16.592 -6.525 22.199 1.00 91.50 254 ALA A O 1
ATOM 1860 N N . LEU A 1 255 ? -15.291 -5.031 21.130 1.00 91.69 255 LEU A N 1
ATOM 1861 C CA . LEU A 1 255 ? -14.183 -5.959 20.894 1.00 91.69 255 LEU A CA 1
ATOM 1862 C C . LEU A 1 255 ? -13.513 -6.360 22.212 1.00 91.69 255 LEU A C 1
ATOM 1864 O O . LEU A 1 255 ? -13.280 -7.544 22.425 1.00 91.69 255 LEU A O 1
ATOM 1868 N N . ASP A 1 256 ? -13.271 -5.412 23.120 1.00 89.62 256 ASP A N 1
ATOM 1869 C CA . ASP A 1 256 ? -12.716 -5.705 24.446 1.00 89.62 256 ASP A CA 1
ATOM 1870 C C . ASP A 1 256 ? -13.619 -6.651 25.241 1.00 89.62 256 ASP A C 1
ATOM 1872 O O . ASP A 1 256 ? -13.148 -7.664 25.763 1.00 89.62 256 ASP A O 1
ATOM 1876 N N . MET A 1 257 ? -14.927 -6.373 25.272 1.00 89.44 257 MET A N 1
ATOM 1877 C CA . MET A 1 257 ? -15.910 -7.228 25.942 1.00 89.44 257 MET A CA 1
ATOM 1878 C C . MET A 1 257 ? -15.916 -8.657 25.384 1.00 89.44 257 MET A C 1
ATOM 1880 O O . MET A 1 257 ? -16.063 -9.605 26.148 1.00 89.44 257 MET A O 1
ATOM 1884 N N . ALA A 1 258 ? -15.712 -8.822 24.075 1.00 88.31 258 ALA A N 1
ATOM 1885 C CA . ALA A 1 258 ? -15.695 -10.127 23.417 1.00 88.31 258 ALA A CA 1
ATOM 1886 C C . ALA A 1 258 ? -14.439 -10.973 23.711 1.00 88.31 258 ALA A C 1
ATOM 1888 O O . ALA A 1 258 ? -14.394 -12.136 23.316 1.00 88.31 258 ALA A O 1
ATOM 1889 N N . THR A 1 259 ? -13.418 -10.412 24.369 1.00 86.81 259 THR A N 1
ATOM 1890 C CA . THR A 1 259 ? -12.137 -11.100 24.635 1.00 86.81 259 THR A CA 1
ATOM 1891 C C . THR A 1 259 ? -11.991 -11.624 26.066 1.00 86.81 259 THR A C 1
ATOM 1893 O O . THR A 1 259 ? -10.903 -12.067 26.431 1.00 86.81 259 THR A O 1
ATOM 1896 N N . ASP A 1 260 ? -13.037 -11.550 26.899 1.00 78.06 260 ASP A N 1
ATOM 1897 C CA . ASP A 1 260 ? -13.044 -12.039 28.292 1.00 78.06 260 ASP A CA 1
ATOM 1898 C C . ASP A 1 260 ? -11.803 -11.616 29.120 1.00 78.06 260 ASP A C 1
ATOM 1900 O O . ASP A 1 260 ? -11.299 -12.353 29.969 1.00 78.06 260 ASP A O 1
ATOM 1904 N N . GLY A 1 261 ? -11.279 -10.409 28.871 1.00 70.12 261 GLY A N 1
ATOM 1905 C CA . GLY A 1 261 ? -10.127 -9.846 29.587 1.00 70.12 261 GLY A CA 1
ATOM 1906 C C . GLY A 1 261 ? -8.744 -10.151 28.992 1.00 70.12 261 GLY A C 1
ATOM 1907 O O . GLY A 1 261 ? -7.751 -9.649 29.518 1.00 70.12 261 GLY A O 1
ATOM 1908 N N . ILE A 1 262 ? -8.651 -10.902 27.885 1.00 76.31 262 ILE A N 1
ATOM 1909 C CA . ILE A 1 262 ? -7.407 -11.042 27.094 1.00 76.31 262 ILE A CA 1
ATOM 1910 C C . ILE A 1 262 ? -7.050 -9.699 26.420 1.00 76.31 262 ILE A C 1
ATOM 1912 O O . ILE A 1 262 ? -5.869 -9.351 26.295 1.00 76.31 262 ILE A O 1
ATOM 1916 N N . GLY A 1 263 ? -8.079 -8.918 26.074 1.00 72.31 263 GLY A N 1
ATOM 1917 C CA . GLY A 1 263 ? -8.011 -7.553 25.560 1.00 72.31 263 GLY A CA 1
ATOM 1918 C C . GLY A 1 263 ? -7.973 -7.488 24.035 1.00 72.31 263 GLY A C 1
ATOM 1919 O O . GLY A 1 263 ? -7.254 -8.256 23.386 1.00 72.31 263 GLY A O 1
ATOM 1920 N N . ALA A 1 264 ? -8.708 -6.531 23.467 1.00 88.50 264 ALA A N 1
ATOM 1921 C CA . ALA A 1 264 ? -8.534 -6.108 22.090 1.00 88.50 264 ALA A CA 1
ATOM 1922 C C . ALA A 1 264 ? -7.380 -5.099 22.024 1.00 88.50 264 ALA A C 1
ATOM 1924 O O . ALA A 1 264 ? -7.231 -4.236 22.891 1.00 88.50 264 ALA A O 1
ATOM 1925 N N . LYS A 1 265 ? -6.510 -5.214 21.019 1.00 90.19 265 LYS A N 1
ATOM 1926 C CA . LYS A 1 265 ? -5.321 -4.354 20.921 1.00 90.19 265 LYS A CA 1
ATOM 1927 C C . LYS A 1 265 ? -5.137 -3.799 19.530 1.00 90.19 265 LYS A C 1
ATOM 1929 O O . LYS A 1 265 ? -5.393 -4.479 18.539 1.00 90.19 265 LYS A O 1
ATOM 1934 N N . GLU A 1 266 ? -4.617 -2.580 19.479 1.00 91.81 266 GLU A N 1
ATOM 1935 C CA . GLU A 1 266 ? -4.163 -2.015 18.223 1.00 91.81 266 GLU A CA 1
ATOM 1936 C C . GLU A 1 266 ? -2.933 -2.776 17.707 1.00 91.81 266 GLU A C 1
ATOM 1938 O O . GLU A 1 266 ? -1.978 -3.012 18.452 1.00 91.81 266 GLU A O 1
ATOM 1943 N N . VAL A 1 267 ? -2.966 -3.184 16.438 1.00 90.38 267 VAL A N 1
ATOM 1944 C CA . VAL A 1 267 ? -1.907 -3.969 15.795 1.00 90.38 267 VAL A CA 1
ATOM 1945 C C . VAL A 1 267 ? -1.166 -3.162 14.735 1.00 90.38 267 VAL A C 1
ATOM 1947 O O . VAL A 1 267 ? -1.659 -2.162 14.206 1.00 90.38 267 VAL A O 1
ATOM 1950 N N . ALA A 1 268 ? 0.047 -3.610 14.415 1.00 90.50 268 ALA A N 1
ATOM 1951 C CA . ALA A 1 268 ? 0.771 -3.137 13.243 1.00 90.50 268 ALA A CA 1
ATOM 1952 C C . ALA A 1 268 ? 0.022 -3.537 11.955 1.00 90.50 268 ALA A C 1
ATOM 1954 O O . ALA A 1 268 ? -0.655 -4.568 11.942 1.00 90.50 268 ALA A O 1
ATOM 1955 N N . PRO A 1 269 ? 0.134 -2.747 10.877 1.00 91.25 269 PRO A N 1
ATOM 1956 C CA . PRO A 1 269 ? -0.499 -3.078 9.608 1.00 91.25 269 PRO A CA 1
ATOM 1957 C C . PRO A 1 269 ? 0.164 -4.297 8.953 1.00 91.25 269 PRO A C 1
ATOM 1959 O O . PRO A 1 269 ? 1.362 -4.536 9.122 1.00 91.25 269 PRO A O 1
ATOM 1962 N N . GLY A 1 270 ? -0.615 -5.045 8.175 1.00 89.25 270 GLY A N 1
ATOM 1963 C CA . GLY A 1 270 ? -0.135 -6.166 7.374 1.00 89.25 270 GLY A CA 1
ATOM 1964 C C . GLY A 1 270 ? 0.285 -5.739 5.966 1.00 89.25 270 GLY A C 1
ATOM 1965 O O . GLY A 1 270 ? -0.319 -4.855 5.369 1.00 89.25 270 GLY A O 1
ATOM 1966 N N . MET A 1 271 ? 1.296 -6.405 5.403 1.00 91.25 271 MET A N 1
ATOM 1967 C CA . MET A 1 271 ? 1.712 -6.204 4.001 1.00 91.25 271 MET A CA 1
ATOM 1968 C C . MET A 1 271 ? 1.010 -7.149 3.010 1.00 91.25 271 MET A C 1
ATOM 1970 O O . MET A 1 271 ? 1.299 -7.107 1.813 1.00 91.25 271 MET A O 1
ATOM 1974 N N . GLY A 1 272 ? 0.112 -8.007 3.506 1.00 86.19 272 GLY A N 1
ATOM 1975 C CA . GLY A 1 272 ? -0.867 -8.701 2.671 1.00 86.19 272 GLY A CA 1
ATOM 1976 C C . GLY A 1 272 ? -1.880 -7.718 2.085 1.00 86.19 272 GLY A C 1
ATOM 1977 O O . GLY A 1 272 ? -1.884 -6.542 2.447 1.00 86.19 272 GLY A O 1
ATOM 1978 N N . SER A 1 273 ? -2.729 -8.215 1.196 1.00 88.31 273 SER A N 1
ATOM 1979 C CA . SER A 1 273 ? -3.798 -7.449 0.556 1.00 88.31 273 SER A CA 1
ATOM 1980 C C . SER A 1 273 ? -5.108 -8.200 0.726 1.00 88.31 273 SER A C 1
ATOM 1982 O O . SER A 1 273 ? -5.069 -9.393 0.996 1.00 88.31 273 SER A O 1
ATOM 1984 N N . GLU A 1 274 ? -6.218 -7.486 0.611 1.00 89.00 274 GLU A N 1
ATOM 1985 C CA . GLU A 1 274 ? -7.548 -7.984 0.954 1.00 89.00 274 GLU A CA 1
ATOM 1986 C C . GLU A 1 274 ? -8.573 -7.240 0.089 1.00 89.00 274 GLU A C 1
ATOM 1988 O O . GLU A 1 274 ? -8.539 -6.003 0.024 1.00 89.00 274 GLU A O 1
ATOM 1993 N N . ASP A 1 275 ? -9.457 -7.970 -0.590 1.00 90.00 275 ASP A N 1
ATOM 1994 C CA . ASP A 1 275 ? -10.418 -7.393 -1.537 1.00 90.00 275 ASP A CA 1
ATOM 1995 C C . ASP A 1 275 ? -11.631 -6.746 -0.838 1.00 90.00 275 ASP A C 1
ATOM 1997 O O . ASP A 1 275 ? -12.310 -5.894 -1.423 1.00 90.00 275 ASP A O 1
ATOM 2001 N N . PHE A 1 276 ? -11.821 -7.014 0.463 1.00 91.06 276 PHE A N 1
ATOM 2002 C CA . PHE A 1 276 ? -12.804 -6.345 1.325 1.00 91.06 276 PHE A CA 1
ATOM 2003 C C . PHE A 1 276 ? -12.721 -4.806 1.268 1.00 91.06 276 PHE A C 1
ATOM 2005 O O . PHE A 1 276 ? -13.709 -4.097 1.508 1.00 91.06 276 PHE A O 1
ATOM 2012 N N . VAL A 1 277 ? -11.557 -4.248 0.907 1.00 87.38 277 VAL A N 1
ATOM 2013 C CA . VAL A 1 277 ? -11.377 -2.807 0.664 1.00 87.38 277 VAL A CA 1
ATOM 2014 C C . VAL A 1 277 ? -12.401 -2.243 -0.327 1.00 87.38 277 VAL A C 1
ATOM 2016 O O . VAL A 1 277 ? -12.851 -1.101 -0.183 1.00 87.38 277 VAL A O 1
ATOM 2019 N N . ASP A 1 278 ? -12.842 -3.036 -1.296 1.00 85.69 278 ASP A N 1
ATOM 2020 C CA . ASP A 1 278 ? -13.806 -2.595 -2.294 1.00 85.69 278 ASP A CA 1
ATOM 2021 C C . ASP A 1 278 ? -15.212 -2.410 -1.724 1.00 85.69 278 ASP A C 1
ATOM 2023 O O . ASP A 1 278 ? -15.932 -1.525 -2.183 1.00 85.69 278 ASP A O 1
ATOM 2027 N N . MET A 1 279 ? -15.578 -3.148 -0.672 1.00 86.06 279 MET A N 1
ATOM 2028 C CA . MET A 1 279 ? -16.842 -2.941 0.044 1.00 86.06 279 MET A CA 1
ATOM 2029 C C . MET A 1 279 ? -16.792 -1.745 1.001 1.00 86.06 279 MET A C 1
ATOM 2031 O O . MET A 1 279 ? -17.826 -1.165 1.327 1.00 86.06 279 MET A O 1
ATOM 2035 N N . THR A 1 280 ? -15.604 -1.348 1.464 1.00 81.00 280 THR A N 1
ATOM 2036 C CA . THR A 1 280 ? -15.450 -0.232 2.419 1.00 81.00 280 THR A CA 1
ATOM 2037 C C . THR A 1 280 ? -15.272 1.125 1.733 1.00 81.00 280 THR A C 1
ATOM 2039 O O . THR A 1 280 ? -15.717 2.150 2.250 1.00 81.00 280 THR A O 1
ATOM 2042 N N . THR A 1 281 ? -14.663 1.162 0.546 1.00 60.94 281 THR A N 1
ATOM 2043 C CA . THR A 1 281 ? -14.341 2.409 -0.173 1.00 60.94 281 THR A CA 1
ATOM 2044 C C . THR A 1 281 ? -15.536 3.058 -0.874 1.00 60.94 281 THR A C 1
ATOM 2046 O O . THR A 1 281 ? -15.646 4.285 -0.877 1.00 60.94 281 THR A O 1
ATOM 2049 N N . THR A 1 282 ? -16.467 2.277 -1.427 1.00 51.56 282 THR A N 1
ATOM 2050 C CA . THR A 1 282 ? -17.675 2.811 -2.096 1.00 51.56 282 THR A CA 1
ATOM 2051 C C . THR A 1 282 ? -18.737 3.274 -1.103 1.00 51.56 282 THR A C 1
ATOM 2053 O O . THR A 1 282 ? -19.565 4.129 -1.421 1.00 51.56 282 THR A O 1
ATOM 2056 N N . HIS A 1 283 ? -18.671 2.779 0.132 1.00 43.88 283 HIS A N 1
ATOM 2057 C CA . HIS A 1 283 ? -19.593 3.152 1.198 1.00 43.88 283 HIS A CA 1
ATOM 2058 C C . HIS A 1 283 ? -19.355 4.555 1.766 1.00 43.88 283 HIS A C 1
ATOM 2060 O O . HIS A 1 283 ? -20.271 5.189 2.280 1.00 43.88 283 HIS A O 1
ATOM 2066 N N . ASN A 1 284 ? -18.148 5.086 1.558 1.00 35.91 284 ASN A N 1
ATOM 2067 C CA . ASN A 1 284 ? -17.772 6.464 1.875 1.00 35.91 284 ASN A CA 1
ATOM 2068 C C . ASN A 1 284 ? -18.042 7.458 0.722 1.00 35.91 284 ASN A C 1
ATOM 2070 O O . ASN A 1 284 ? -17.504 8.564 0.716 1.00 35.91 284 ASN A O 1
ATOM 2074 N N . GLY A 1 285 ? -18.871 7.096 -0.267 1.00 30.30 285 GLY A N 1
ATOM 2075 C CA . GLY A 1 285 ? -19.335 8.022 -1.310 1.00 30.30 285 GLY A CA 1
ATOM 2076 C C . GLY A 1 285 ? -18.353 8.288 -2.456 1.00 30.30 285 GLY A C 1
ATOM 2077 O O . GLY A 1 285 ? -18.595 9.181 -3.269 1.00 30.30 285 GLY A O 1
ATOM 2078 N N . VAL A 1 286 ? -17.268 7.518 -2.583 1.00 31.53 286 VAL A N 1
ATOM 2079 C CA . VAL A 1 286 ? -16.366 7.617 -3.739 1.00 31.53 286 VAL A CA 1
ATOM 2080 C C . VAL A 1 286 ? -16.813 6.616 -4.804 1.00 31.53 286 VAL A C 1
ATOM 2082 O O . VAL A 1 286 ? -16.398 5.460 -4.824 1.00 31.53 286 VAL A O 1
ATOM 2085 N N . ASN A 1 287 ? -17.697 7.063 -5.696 1.00 30.25 287 ASN A N 1
ATOM 2086 C CA . ASN A 1 287 ? -18.064 6.311 -6.895 1.00 30.25 287 ASN A CA 1
ATOM 2087 C C . ASN A 1 287 ? -16.816 6.041 -7.756 1.00 30.25 287 ASN A C 1
ATOM 2089 O O . ASN A 1 287 ? -16.181 6.980 -8.240 1.00 30.25 287 ASN A O 1
ATOM 2093 N N . LYS A 1 288 ? -16.522 4.759 -8.023 1.00 33.00 288 LYS A N 1
ATOM 2094 C CA . LYS A 1 288 ? -15.584 4.284 -9.061 1.00 33.00 288 LYS A CA 1
ATOM 2095 C C . LYS A 1 288 ? -16.125 4.584 -10.473 1.00 33.00 288 LYS A C 1
ATOM 2097 O O . LYS A 1 288 ? -16.320 3.679 -11.266 1.00 33.00 288 LYS A O 1
ATOM 2102 N N . LEU A 1 289 ? -16.393 5.842 -10.817 1.00 30.27 289 LEU A N 1
ATOM 2103 C CA . LEU A 1 289 ? -16.659 6.268 -12.198 1.00 30.27 289 LEU A CA 1
ATOM 2104 C C . LEU A 1 289 ? -16.221 7.726 -12.384 1.00 30.27 289 LEU A C 1
ATOM 2106 O O . LEU A 1 289 ? -17.047 8.635 -12.343 1.00 30.27 289 LEU A O 1
ATOM 2110 N N . LYS A 1 290 ? -14.908 7.922 -12.559 1.00 27.80 290 LYS A N 1
ATOM 2111 C CA . LYS A 1 290 ? -14.238 8.908 -13.436 1.00 27.80 290 LYS A CA 1
ATOM 2112 C C . LYS A 1 290 ? -12.765 9.015 -13.032 1.00 27.80 290 LYS A C 1
ATOM 2114 O O . LYS A 1 290 ? -12.394 9.791 -12.159 1.00 27.80 290 LYS A O 1
ATOM 2119 N N . GLN A 1 291 ? -11.922 8.238 -13.712 1.00 33.25 291 GLN A N 1
ATOM 2120 C CA . GLN A 1 291 ? -10.563 8.677 -14.016 1.00 33.25 291 GLN A CA 1
ATOM 2121 C C . GLN A 1 291 ? -10.696 9.852 -14.989 1.00 33.25 291 GLN A C 1
ATOM 2123 O O . GLN A 1 291 ? -10.773 9.647 -16.191 1.00 33.25 291 GLN A O 1
ATOM 2128 N N . ASP A 1 292 ? -10.878 11.056 -14.457 1.00 32.91 292 ASP A N 1
ATOM 2129 C CA . ASP A 1 292 ? -10.399 12.289 -15.076 1.00 32.91 292 ASP A CA 1
ATOM 2130 C C . ASP A 1 292 ? -10.600 13.459 -14.112 1.00 32.91 292 ASP A C 1
ATOM 2132 O O . ASP A 1 292 ? -11.650 13.608 -13.489 1.00 32.91 292 ASP A O 1
ATOM 2136 N N . SER A 1 293 ? -9.568 14.299 -14.043 1.00 32.22 293 SER A N 1
ATOM 2137 C CA . SER A 1 293 ? -9.350 15.443 -13.148 1.00 32.22 293 SER A CA 1
ATOM 2138 C C . SER A 1 293 ? -9.092 15.093 -11.677 1.00 32.22 293 SER A C 1
ATOM 2140 O O . SER A 1 293 ? -9.978 14.740 -10.904 1.00 32.22 293 SER A O 1
ATOM 2142 N N . GLY A 1 294 ? -7.816 15.214 -11.299 1.00 40.19 294 GLY A N 1
ATOM 2143 C CA . GLY A 1 294 ? -7.368 15.119 -9.921 1.00 40.19 294 GLY A CA 1
ATOM 2144 C C . GLY A 1 294 ? -8.095 16.128 -9.041 1.00 40.19 294 GLY A C 1
ATOM 2145 O O . GLY A 1 294 ? -8.123 17.310 -9.360 1.00 40.19 294 GLY A O 1
ATOM 2146 N N . VAL A 1 295 ? -8.706 15.608 -7.979 1.00 36.91 295 VAL A N 1
ATOM 2147 C CA . VAL A 1 295 ? -8.905 16.161 -6.629 1.00 36.91 295 VAL A CA 1
ATOM 2148 C C . VAL A 1 295 ? -9.771 15.111 -5.914 1.00 36.91 295 VAL A C 1
ATOM 2150 O O . VAL A 1 295 ? -10.954 14.954 -6.206 1.00 36.91 295 VAL A O 1
ATOM 2153 N N . THR A 1 296 ? -9.175 14.323 -5.018 1.00 31.98 296 THR A N 1
ATOM 2154 C CA . THR A 1 296 ? -9.881 13.305 -4.219 1.00 31.98 296 THR A CA 1
ATOM 2155 C C . THR A 1 296 ? -10.452 13.897 -2.930 1.00 31.98 296 THR A C 1
ATOM 2157 O O . THR A 1 296 ? -9.822 14.739 -2.298 1.00 31.98 296 THR A O 1
ATOM 2160 N N . CYS A 1 297 ? -11.606 13.383 -2.495 1.00 35.56 297 CYS A N 1
ATOM 2161 C CA . CYS A 1 297 ? -12.419 13.778 -1.329 1.00 35.56 297 CYS A CA 1
ATOM 2162 C C . CYS A 1 297 ? -11.711 13.770 0.058 1.00 35.56 297 CYS A C 1
ATOM 2164 O O . CYS A 1 297 ? -12.304 14.200 1.044 1.00 35.56 297 CYS A O 1
ATOM 2166 N N . HIS A 1 298 ? -10.449 13.334 0.168 1.00 44.12 298 HIS A N 1
ATOM 2167 C CA . HIS A 1 298 ? -9.628 13.492 1.386 1.00 44.12 298 HIS A CA 1
ATOM 2168 C C . HIS A 1 298 ? -8.897 14.841 1.467 1.00 44.12 298 HIS A C 1
ATOM 2170 O O . HIS A 1 298 ? -8.496 15.257 2.555 1.00 44.12 298 HIS A O 1
ATOM 2176 N N . SER A 1 299 ? -8.814 15.570 0.348 1.00 49.19 299 SER A N 1
ATOM 2177 C CA . SER A 1 299 ? -8.154 16.873 0.280 1.00 49.19 299 SER A CA 1
ATOM 2178 C C . SER A 1 299 ? -8.804 17.907 1.192 1.00 49.19 299 SER A C 1
ATOM 2180 O O . SER A 1 299 ? -8.110 18.774 1.694 1.00 49.19 299 SER A O 1
ATOM 2182 N N . GLY A 1 300 ? -10.112 17.811 1.457 1.00 48.31 300 GLY A N 1
ATOM 2183 C CA . GLY A 1 300 ? -10.823 18.757 2.315 1.00 48.31 300 GLY A CA 1
ATOM 2184 C C . GLY A 1 300 ? -10.329 18.735 3.760 1.00 48.31 300 GLY A C 1
ATOM 2185 O O . GLY A 1 300 ? -10.113 19.794 4.330 1.00 48.31 300 GLY A O 1
ATOM 2186 N N . THR A 1 301 ? -10.106 17.554 4.342 1.00 51.84 301 THR A N 1
ATOM 2187 C CA . THR A 1 301 ? -9.640 17.423 5.733 1.00 51.84 301 THR A CA 1
ATOM 2188 C C . THR A 1 301 ? -8.155 17.739 5.860 1.00 51.84 301 THR A C 1
ATOM 2190 O O . THR A 1 301 ? -7.758 18.400 6.811 1.00 51.84 301 THR A O 1
ATOM 2193 N N . GLU A 1 302 ? -7.331 17.317 4.901 1.00 55.06 302 GLU A N 1
ATOM 2194 C CA . GLU A 1 302 ? -5.902 17.653 4.880 1.00 55.06 302 GLU A CA 1
ATOM 2195 C C . GLU A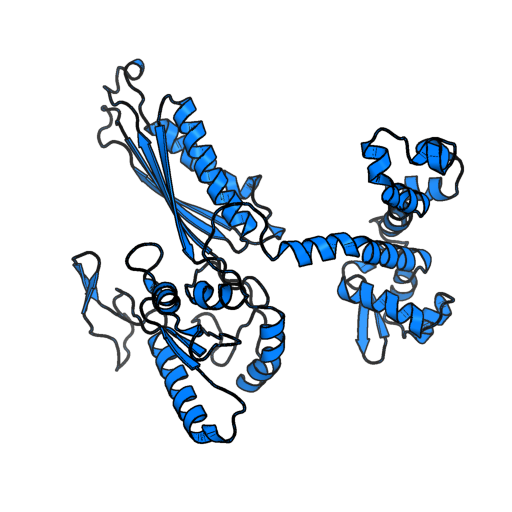 1 302 ? -5.685 19.148 4.648 1.00 55.06 302 GLU A C 1
ATOM 2197 O O . GLU A 1 302 ? -4.950 19.791 5.394 1.00 55.06 302 GLU A O 1
ATOM 2202 N N . LEU A 1 303 ? -6.394 19.732 3.679 1.00 54.81 303 LEU A N 1
ATOM 2203 C CA . LEU A 1 303 ? -6.393 21.170 3.451 1.00 54.81 303 LEU A CA 1
ATOM 2204 C C . LEU A 1 303 ? -6.965 21.908 4.660 1.00 54.81 303 LEU A C 1
ATOM 2206 O O . LEU A 1 303 ? -6.405 22.925 5.039 1.00 54.81 303 LEU A O 1
ATOM 2210 N N . LEU A 1 304 ? -8.018 21.403 5.310 1.00 61.34 304 LEU A N 1
ATOM 2211 C CA . LEU A 1 304 ? -8.544 21.990 6.543 1.00 61.34 304 LEU A CA 1
ATOM 2212 C C . LEU A 1 304 ? -7.521 21.913 7.684 1.00 61.34 304 LEU A C 1
ATOM 2214 O O . LEU A 1 304 ? -7.369 22.886 8.412 1.00 61.34 304 LEU A O 1
ATOM 2218 N N . ASN A 1 305 ? -6.775 20.816 7.819 1.00 68.75 305 ASN A N 1
ATOM 2219 C CA . ASN A 1 305 ? -5.702 20.689 8.805 1.00 68.75 305 ASN A CA 1
ATOM 2220 C C . ASN A 1 305 ? -4.558 21.669 8.519 1.00 68.75 305 ASN A C 1
ATOM 2222 O O . ASN A 1 305 ? -4.073 22.308 9.447 1.00 68.75 305 ASN A O 1
ATOM 2226 N N . LEU A 1 306 ? -4.174 21.852 7.251 1.00 72.81 306 LEU A N 1
ATOM 2227 C CA . LEU A 1 306 ? -3.200 22.871 6.844 1.00 72.81 306 LEU A CA 1
ATOM 2228 C C . LEU A 1 306 ? -3.732 24.293 7.081 1.00 72.81 306 LEU A C 1
ATOM 2230 O O . LEU A 1 306 ? -3.010 25.137 7.604 1.00 72.81 306 LEU A O 1
ATOM 2234 N N . ILE A 1 307 ? -5.007 24.547 6.770 1.00 75.00 307 ILE A N 1
ATOM 2235 C CA . ILE A 1 307 ? -5.694 25.820 7.032 1.00 75.00 307 ILE A CA 1
ATOM 2236 C C . ILE A 1 307 ? -5.737 26.106 8.533 1.00 75.00 307 ILE A C 1
ATOM 2238 O O . ILE A 1 307 ? -5.577 27.253 8.927 1.00 75.00 307 ILE A O 1
ATOM 2242 N N . MET A 1 308 ? -5.942 25.094 9.377 1.00 73.81 308 MET A N 1
ATOM 2243 C CA . MET A 1 308 ? -6.017 25.243 10.833 1.00 73.81 308 MET A CA 1
ATOM 2244 C C . MET A 1 308 ? -4.655 25.132 11.531 1.00 73.81 308 MET A C 1
ATOM 2246 O O . MET A 1 308 ? -4.580 25.412 12.727 1.00 73.81 308 MET A O 1
ATOM 2250 N N . ALA A 1 309 ? -3.576 24.777 10.822 1.00 81.81 309 ALA A N 1
ATOM 2251 C CA . ALA A 1 309 ? -2.253 24.538 11.408 1.00 81.81 309 ALA A CA 1
ATOM 2252 C C . ALA A 1 309 ? -1.713 25.752 12.181 1.00 81.81 309 ALA A C 1
ATOM 2254 O O . ALA A 1 309 ? -1.024 25.580 13.186 1.00 81.81 309 ALA A O 1
ATOM 2255 N N . TYR A 1 310 ? -2.097 26.975 11.786 1.00 84.44 310 TYR A N 1
ATOM 2256 C CA . TYR A 1 310 ? -1.742 28.189 12.527 1.00 84.44 310 TYR A CA 1
ATOM 2257 C C . TYR A 1 310 ? -2.206 28.133 13.988 1.00 84.44 310 TYR A C 1
ATOM 2259 O O . TYR A 1 310 ? -1.492 28.618 14.858 1.00 84.44 310 TYR A O 1
ATOM 2267 N N . SER A 1 311 ? -3.356 27.504 14.271 1.00 83.31 311 SER A N 1
ATOM 2268 C CA . SER A 1 311 ? -3.909 27.399 15.627 1.00 83.31 311 SER A CA 1
ATOM 2269 C C . SER A 1 311 ? -2.993 26.576 16.534 1.00 83.31 311 SER A C 1
ATOM 2271 O O . SER A 1 311 ? -2.801 26.918 17.701 1.00 83.31 311 SER A O 1
ATOM 2273 N N . ILE A 1 312 ? -2.377 25.528 15.979 1.00 90.25 312 ILE A N 1
ATOM 2274 C CA . ILE A 1 312 ? -1.408 24.677 16.675 1.00 90.25 312 ILE A CA 1
ATOM 2275 C C . ILE A 1 312 ? -0.128 25.473 16.930 1.00 90.25 312 ILE A C 1
ATOM 2277 O O . ILE A 1 312 ? 0.316 25.557 18.073 1.00 90.25 312 ILE A O 1
ATOM 2281 N N . SER A 1 313 ? 0.422 26.130 15.904 1.00 90.25 313 SER A N 1
ATOM 2282 C CA . SER A 1 313 ? 1.639 26.942 16.038 1.00 90.25 313 SER A CA 1
ATOM 2283 C C . SER A 1 313 ? 1.475 28.068 17.065 1.00 90.25 313 SER A C 1
ATOM 2285 O O . SER A 1 313 ? 2.358 28.280 17.892 1.00 90.25 313 SER A O 1
ATOM 2287 N N . THR A 1 314 ? 0.321 28.744 17.092 1.00 90.31 314 THR A N 1
ATOM 2288 C CA . THR A 1 314 ? 0.032 29.773 18.104 1.00 90.31 314 THR A CA 1
ATOM 2289 C C . THR A 1 314 ? -0.155 29.197 19.507 1.00 90.31 314 THR A C 1
ATOM 2291 O O . THR A 1 314 ? 0.210 29.849 20.481 1.00 90.31 314 THR A O 1
ATOM 2294 N N . ALA A 1 315 ? -0.675 27.971 19.639 1.00 94.31 315 ALA A N 1
ATOM 2295 C CA . ALA A 1 315 ? -0.765 27.302 20.935 1.00 94.31 315 ALA A CA 1
ATOM 2296 C C . ALA A 1 315 ? 0.627 26.919 21.465 1.00 94.31 315 ALA A C 1
ATOM 2298 O O . ALA A 1 315 ? 0.897 27.100 22.650 1.00 94.31 315 ALA A O 1
ATOM 2299 N N . VAL A 1 316 ? 1.526 26.449 20.591 1.00 95.06 316 VAL A N 1
ATOM 2300 C CA . VAL A 1 316 ? 2.927 26.156 20.944 1.00 95.06 316 VAL A CA 1
ATOM 2301 C C . VAL A 1 316 ? 3.650 27.430 21.376 1.00 95.06 316 VAL A C 1
ATOM 2303 O O . VAL A 1 316 ? 4.315 27.423 22.410 1.00 95.06 316 VAL A O 1
ATOM 2306 N N . ARG A 1 317 ? 3.453 28.543 20.654 1.00 94.19 317 ARG A N 1
ATOM 2307 C CA . ARG A 1 317 ? 3.959 29.861 21.063 1.00 94.19 317 ARG A CA 1
ATOM 2308 C C . ARG A 1 317 ? 3.475 30.241 22.459 1.00 94.19 317 ARG A C 1
ATOM 2310 O O . ARG A 1 317 ? 4.293 30.560 23.310 1.00 94.19 317 ARG A O 1
ATOM 2317 N N . ALA A 1 318 ? 2.168 30.159 22.709 1.00 94.69 318 ALA A N 1
ATOM 2318 C CA . ALA A 1 318 ? 1.601 30.499 24.010 1.00 94.69 318 ALA A CA 1
ATOM 2319 C C . ALA A 1 318 ? 2.188 29.628 25.134 1.00 94.69 318 ALA A C 1
ATOM 2321 O O . ALA A 1 318 ? 2.463 30.124 26.220 1.00 94.69 318 ALA A O 1
ATOM 2322 N N . ALA A 1 319 ? 2.432 28.338 24.882 1.00 96.12 319 ALA A N 1
ATOM 2323 C CA . ALA A 1 319 ? 3.092 27.470 25.854 1.00 96.12 319 ALA A CA 1
ATOM 2324 C C . ALA A 1 319 ? 4.556 27.851 26.119 1.00 96.12 319 ALA A C 1
ATOM 2326 O O . ALA A 1 319 ? 5.008 27.706 27.254 1.00 96.12 319 ALA A O 1
ATOM 2327 N N . ALA A 1 320 ? 5.272 28.339 25.102 1.00 95.06 320 ALA A N 1
ATOM 2328 C CA . ALA A 1 320 ? 6.633 28.849 25.236 1.00 95.06 320 ALA A CA 1
ATOM 2329 C C . ALA A 1 320 ? 6.675 30.184 26.004 1.00 95.06 320 ALA A C 1
ATOM 2331 O O . ALA A 1 320 ? 7.496 30.324 26.906 1.00 95.06 320 ALA A O 1
ATOM 2332 N N . GLU A 1 321 ? 5.770 31.123 25.703 1.00 94.31 321 GLU A N 1
ATOM 2333 C CA . GLU A 1 321 ? 5.650 32.423 26.393 1.00 94.31 321 GLU A CA 1
ATOM 2334 C C . GLU A 1 321 ? 5.256 32.263 27.868 1.00 94.31 321 GLU A C 1
ATOM 2336 O O . GLU A 1 321 ? 5.757 32.977 28.730 1.00 94.31 321 GLU A O 1
ATOM 2341 N N . LEU A 1 322 ? 4.371 31.307 28.162 1.00 96.31 322 LEU A N 1
ATOM 2342 C CA . LEU A 1 322 ? 3.916 30.992 29.520 1.00 96.31 322 LEU A CA 1
ATOM 2343 C C . LEU A 1 322 ? 4.836 30.007 30.258 1.00 96.31 322 LEU A C 1
ATOM 2345 O O . LEU A 1 322 ? 4.519 29.603 31.377 1.00 96.31 322 LEU A O 1
ATOM 2349 N N . GLU A 1 323 ? 5.925 29.573 29.616 1.00 96.31 323 GLU A N 1
ATOM 2350 C CA . GLU A 1 323 ? 6.926 28.651 30.167 1.00 96.31 323 GLU A CA 1
ATOM 2351 C C . GLU A 1 323 ? 6.327 27.353 30.735 1.00 96.31 323 GLU A C 1
ATOM 2353 O O . GLU A 1 323 ? 6.815 26.771 31.706 1.00 96.31 323 GLU A O 1
ATOM 2358 N N . LEU A 1 324 ? 5.245 26.862 30.123 1.00 97.19 324 LEU A N 1
ATOM 2359 C CA . LEU A 1 324 ? 4.473 25.735 30.658 1.00 97.19 324 LEU A CA 1
ATOM 2360 C C . LEU A 1 324 ? 5.302 24.450 30.749 1.00 97.19 324 LEU A C 1
ATOM 2362 O O . LEU A 1 324 ? 5.079 23.638 31.646 1.00 97.19 324 LEU A O 1
ATOM 2366 N N . ALA A 1 325 ? 6.262 24.269 29.840 1.00 96.69 325 ALA A N 1
ATOM 2367 C CA . ALA A 1 325 ? 7.160 23.123 29.863 1.00 96.69 325 ALA A CA 1
ATOM 2368 C C . ALA A 1 325 ? 8.112 23.161 31.066 1.00 96.69 325 ALA A C 1
ATOM 2370 O O . ALA A 1 325 ? 8.283 22.151 31.746 1.00 96.69 325 ALA A O 1
ATOM 2371 N N . ASP A 1 326 ? 8.659 24.335 31.391 1.00 96.75 326 ASP A N 1
ATOM 2372 C CA . ASP A 1 326 ? 9.502 24.526 32.572 1.00 96.75 326 ASP A CA 1
ATOM 2373 C C . ASP A 1 326 ? 8.708 24.348 33.867 1.00 96.75 326 ASP A C 1
ATOM 2375 O O . ASP A 1 326 ? 9.193 23.738 34.818 1.00 96.75 326 ASP A O 1
ATOM 2379 N N . LEU A 1 327 ? 7.452 24.796 33.889 1.00 97.06 327 LEU A N 1
ATOM 2380 C CA . LEU A 1 327 ? 6.558 24.563 35.020 1.00 97.06 327 LEU A CA 1
ATOM 2381 C C . LEU A 1 327 ? 6.226 23.078 35.218 1.00 97.06 327 LEU A C 1
ATOM 2383 O O . LEU A 1 327 ? 5.870 22.692 36.326 1.00 97.06 327 LEU A O 1
ATOM 2387 N N . LEU A 1 328 ? 6.324 22.237 34.188 1.00 96.69 328 LEU A N 1
ATOM 2388 C CA . LEU A 1 328 ? 5.958 20.817 34.243 1.00 96.69 328 LEU A CA 1
ATOM 2389 C C . LEU A 1 328 ? 7.148 19.852 34.313 1.00 96.69 328 LEU A C 1
ATOM 2391 O O . LEU A 1 328 ? 6.934 18.649 34.478 1.00 96.69 328 LEU A O 1
ATOM 2395 N N . LYS A 1 329 ? 8.387 20.348 34.221 1.00 94.88 329 LYS A N 1
ATOM 2396 C CA . LYS A 1 329 ? 9.590 19.501 34.150 1.00 94.88 329 LYS A CA 1
ATOM 2397 C C . LYS A 1 329 ? 9.842 18.661 35.402 1.00 94.88 329 LYS A C 1
ATOM 2399 O O . LYS A 1 329 ? 10.313 17.534 35.299 1.00 94.88 329 LYS A O 1
ATOM 2404 N N . ASP A 1 330 ? 9.446 19.175 36.566 1.00 94.25 330 ASP A N 1
ATOM 2405 C CA . ASP A 1 330 ? 9.615 18.498 37.859 1.00 94.25 330 ASP A CA 1
ATOM 2406 C C . ASP A 1 330 ? 8.436 17.576 38.221 1.00 94.25 330 ASP A C 1
ATOM 2408 O O . ASP A 1 330 ? 8.379 17.022 39.321 1.00 94.25 330 ASP A O 1
ATOM 2412 N N . GLY A 1 331 ? 7.476 17.405 37.306 1.00 93.69 331 GLY A N 1
ATOM 2413 C CA . GLY A 1 331 ? 6.375 16.459 37.440 1.00 93.69 331 GLY A CA 1
ATOM 2414 C C . GLY A 1 331 ? 4.984 17.066 37.233 1.00 93.69 331 GLY A C 1
ATOM 2415 O O . GLY A 1 331 ? 4.838 18.265 36.977 1.00 93.69 331 GLY A O 1
ATOM 2416 N N . PRO A 1 332 ? 3.932 16.230 37.334 1.00 96.38 332 PRO A N 1
ATOM 2417 C CA . PRO A 1 332 ? 2.576 16.641 37.005 1.00 96.38 332 PRO A CA 1
ATOM 2418 C C . PRO A 1 332 ? 2.039 17.740 37.931 1.00 96.38 332 PRO A C 1
ATOM 2420 O O . PRO A 1 332 ? 2.207 17.677 39.151 1.00 96.38 332 PRO A O 1
ATOM 2423 N N . LYS A 1 333 ? 1.317 18.717 37.372 1.00 97.06 333 LYS A N 1
ATOM 2424 C CA . LYS A 1 333 ? 0.649 19.791 38.131 1.00 97.06 333 LYS A CA 1
ATOM 2425 C C . LYS A 1 333 ? -0.828 19.893 37.776 1.00 97.06 333 LYS A C 1
ATOM 2427 O O . LYS A 1 333 ? -1.229 19.620 36.649 1.00 97.06 333 LYS A O 1
ATOM 2432 N N . THR A 1 334 ? -1.653 20.301 38.740 1.00 96.75 334 THR A N 1
ATOM 2433 C CA . THR A 1 334 ? -3.077 20.577 38.497 1.00 96.75 334 THR A CA 1
ATOM 2434 C C . THR A 1 334 ? -3.246 21.824 37.633 1.00 96.75 334 THR A C 1
ATOM 2436 O O . THR A 1 334 ? -2.422 22.740 37.691 1.00 96.75 334 THR A O 1
ATOM 2439 N N . ILE A 1 335 ? -4.357 21.914 36.896 1.00 96.19 335 ILE A N 1
ATOM 2440 C CA . ILE A 1 335 ? -4.683 23.118 36.114 1.00 96.19 335 ILE A CA 1
ATOM 2441 C C . ILE A 1 335 ? -4.689 24.399 36.959 1.00 96.19 335 ILE A C 1
ATOM 2443 O O . ILE A 1 335 ? -4.214 25.434 36.507 1.00 96.19 335 ILE A O 1
ATOM 2447 N N . ALA A 1 336 ? -5.164 24.326 38.206 1.00 95.38 336 ALA A N 1
ATOM 2448 C CA . ALA A 1 336 ? -5.179 25.466 39.119 1.00 95.38 336 ALA A CA 1
ATOM 2449 C C . ALA A 1 336 ? -3.759 25.920 39.496 1.00 95.38 336 ALA A C 1
ATOM 2451 O O . ALA A 1 336 ? -3.477 27.116 39.505 1.00 95.38 336 ALA A O 1
ATOM 2452 N N . SER A 1 337 ? -2.852 24.970 39.755 1.00 95.94 337 SER A N 1
ATOM 2453 C CA . SER A 1 337 ? -1.451 25.275 40.057 1.00 95.94 337 SER A CA 1
ATOM 2454 C C . SER A 1 337 ? -0.719 25.856 38.848 1.00 95.94 337 SER A C 1
ATOM 2456 O O . SER A 1 337 ? 0.071 26.780 39.021 1.00 95.94 337 SER A O 1
ATOM 2458 N N . LEU A 1 338 ? -0.977 25.339 37.643 1.00 95.69 338 LEU A N 1
ATOM 2459 C CA . LEU A 1 338 ? -0.388 25.864 36.409 1.00 95.69 338 LEU A CA 1
ATOM 2460 C C . LEU A 1 338 ? -0.902 27.263 36.084 1.00 95.69 338 LEU A C 1
ATOM 2462 O O . LEU A 1 338 ? -0.111 28.136 35.741 1.00 95.69 338 LEU A O 1
ATOM 2466 N N . ALA A 1 339 ? -2.205 27.495 36.242 1.00 96.19 339 ALA A N 1
ATOM 2467 C CA . ALA A 1 339 ? -2.817 28.800 36.030 1.00 96.19 339 ALA A CA 1
ATOM 2468 C C . ALA A 1 339 ? -2.231 29.852 36.981 1.00 96.19 339 ALA A C 1
ATOM 2470 O O . ALA A 1 339 ? -1.806 30.917 36.545 1.00 96.19 339 ALA A O 1
ATOM 2471 N N . GLN A 1 340 ? -2.093 29.510 38.266 1.00 96.06 340 GLN A N 1
ATOM 2472 C CA . GLN A 1 340 ? -1.456 30.385 39.247 1.00 96.06 340 GLN A CA 1
ATOM 2473 C C . GLN A 1 340 ? 0.010 30.685 38.898 1.00 96.06 340 GLN A C 1
ATOM 2475 O O . GLN A 1 340 ? 0.423 31.838 38.973 1.00 96.06 340 GLN A O 1
ATOM 2480 N N . ALA A 1 341 ? 0.789 29.666 38.522 1.00 94.50 341 ALA A N 1
ATOM 2481 C CA . ALA A 1 341 ? 2.215 29.820 38.233 1.00 94.50 341 ALA A CA 1
ATOM 2482 C C . ALA A 1 341 ? 2.494 30.589 36.930 1.00 94.50 341 ALA A C 1
ATOM 2484 O O . ALA A 1 341 ? 3.489 31.298 36.849 1.00 94.50 341 ALA A O 1
ATOM 2485 N N . SER A 1 342 ? 1.602 30.482 35.943 1.00 94.88 342 SER A N 1
ATOM 2486 C CA . SER A 1 342 ? 1.697 31.192 34.658 1.00 94.88 342 SER A CA 1
ATOM 2487 C C . SER A 1 342 ? 0.955 32.537 34.637 1.00 94.88 342 SER A C 1
ATOM 2489 O O . SER A 1 342 ? 0.957 33.218 33.616 1.00 94.88 342 SER A O 1
ATOM 2491 N N . GLY A 1 343 ? 0.290 32.929 35.732 1.00 94.81 343 GLY A N 1
ATOM 2492 C CA . GLY A 1 343 ? -0.499 34.166 35.792 1.00 94.81 343 GLY A CA 1
ATOM 2493 C C . GLY A 1 343 ? -1.746 34.160 34.897 1.00 94.81 343 GLY A C 1
ATOM 2494 O O . GLY A 1 343 ? -2.195 35.216 34.457 1.00 94.81 343 GLY A O 1
ATOM 2495 N N . THR A 1 344 ? -2.306 32.984 34.614 1.00 95.69 344 THR A N 1
ATOM 2496 C CA . THR A 1 344 ? -3.463 32.795 33.726 1.00 95.69 344 THR A CA 1
ATOM 2497 C C . THR A 1 344 ? -4.702 32.313 34.486 1.00 95.69 344 THR A C 1
ATOM 2499 O O . THR A 1 344 ? -4.665 32.026 35.682 1.00 95.69 344 THR A O 1
ATOM 2502 N N . GLU A 1 345 ? -5.842 32.233 33.795 1.00 95.62 345 GLU A N 1
ATOM 2503 C CA . GLU A 1 345 ? -7.071 31.652 34.339 1.00 95.62 345 GLU A CA 1
ATOM 2504 C C . GLU A 1 345 ? -7.200 30.181 33.905 1.00 95.62 345 GLU A C 1
ATOM 2506 O O . GLU A 1 345 ? -6.979 29.836 32.742 1.00 95.62 345 GLU A O 1
ATOM 2511 N N . ALA A 1 346 ? -7.570 29.313 34.850 1.00 91.88 346 ALA A N 1
ATOM 2512 C CA . ALA A 1 346 ? -7.572 27.862 34.687 1.00 91.88 346 ALA A CA 1
ATOM 2513 C C . ALA A 1 346 ? -8.421 27.367 33.506 1.00 91.88 346 ALA A C 1
ATOM 2515 O O . ALA A 1 346 ? -7.957 26.526 32.735 1.00 91.88 346 ALA A O 1
ATOM 2516 N N . SER A 1 347 ? -9.640 27.881 33.327 1.00 90.31 347 SER A N 1
ATOM 2517 C CA . SER A 1 347 ? -10.532 27.448 32.246 1.00 90.31 347 SER A CA 1
ATOM 2518 C C . SER A 1 347 ? -10.028 27.849 30.853 1.00 90.31 347 SER A C 1
ATOM 2520 O O . SER A 1 347 ? -10.223 27.101 29.891 1.00 90.31 347 SER A O 1
ATOM 2522 N N . HIS A 1 348 ? -9.338 28.989 30.731 1.00 92.38 348 HIS A N 1
ATOM 2523 C CA . HIS A 1 348 ? -8.732 29.442 29.476 1.00 92.38 348 HIS A CA 1
ATOM 2524 C C . HIS A 1 348 ? -7.435 28.693 29.169 1.00 92.38 348 HIS A C 1
ATOM 2526 O O . HIS A 1 348 ? -7.269 28.201 28.050 1.00 92.38 348 HIS A O 1
ATOM 2532 N N . LEU A 1 349 ? -6.559 28.527 30.165 1.00 95.19 349 LEU A N 1
ATOM 2533 C CA . LEU A 1 349 ? -5.323 27.758 30.019 1.00 95.19 349 LEU A CA 1
ATOM 2534 C C . LEU A 1 349 ? -5.617 26.306 29.619 1.00 95.19 349 LEU A C 1
ATOM 2536 O O . LEU A 1 349 ? -4.939 25.740 28.762 1.00 95.19 349 LEU A O 1
ATOM 2540 N N . GLN A 1 350 ? -6.688 25.722 30.163 1.00 92.94 350 GLN A N 1
ATOM 2541 C CA . GLN A 1 350 ? -7.105 24.364 29.824 1.00 92.94 350 GLN A CA 1
ATOM 2542 C C . GLN A 1 350 ? -7.416 24.195 28.329 1.00 92.94 350 GLN A C 1
ATOM 2544 O O . GLN A 1 350 ? -7.158 23.133 27.765 1.00 92.94 350 GLN A O 1
ATOM 2549 N N . ARG A 1 351 ? -7.948 25.222 27.654 1.00 92.19 351 ARG A N 1
ATOM 2550 C CA . ARG A 1 351 ? -8.236 25.152 26.210 1.00 92.19 351 ARG A CA 1
ATOM 2551 C C . ARG A 1 351 ? -6.954 25.037 25.390 1.00 92.19 351 ARG A C 1
ATOM 2553 O O . ARG A 1 351 ? -6.910 24.237 24.462 1.00 92.19 351 ARG A O 1
ATOM 2560 N N . ILE A 1 352 ? -5.920 25.787 25.770 1.00 93.31 352 ILE A N 1
ATOM 2561 C CA . ILE A 1 352 ? -4.596 25.737 25.136 1.00 93.31 352 ILE A CA 1
ATOM 2562 C C . ILE A 1 352 ? -3.959 24.366 25.385 1.00 93.31 352 ILE A C 1
ATOM 2564 O O . ILE A 1 352 ? -3.530 23.700 24.443 1.00 93.31 352 ILE A O 1
ATOM 2568 N N . LEU A 1 353 ? -3.979 23.896 26.636 1.00 94.12 353 LEU A N 1
ATOM 2569 C CA . LEU A 1 353 ? -3.426 22.593 27.006 1.00 94.12 353 LEU A CA 1
ATOM 2570 C C . LEU A 1 353 ? -4.113 21.436 26.276 1.00 94.12 353 LEU A C 1
ATOM 2572 O O . LEU A 1 353 ? -3.428 20.524 25.838 1.00 94.12 353 LEU A O 1
ATOM 2576 N N . ARG A 1 354 ? -5.434 21.481 26.060 1.00 91.75 354 ARG A N 1
ATOM 2577 C CA . ARG A 1 354 ? -6.152 20.442 25.297 1.00 91.75 354 ARG A CA 1
ATOM 2578 C C . ARG A 1 354 ? -5.676 20.324 23.852 1.00 91.75 354 ARG A C 1
ATOM 2580 O O . ARG A 1 354 ? -5.499 19.207 23.374 1.00 91.75 354 ARG A O 1
ATOM 2587 N N . VAL A 1 355 ? -5.447 21.453 23.175 1.00 91.94 355 VAL A N 1
ATOM 2588 C CA . VAL A 1 355 ? -4.874 21.456 21.817 1.00 91.94 355 VAL A CA 1
ATOM 2589 C C . VAL A 1 355 ? -3.492 20.807 21.851 1.00 91.94 355 VAL A C 1
ATOM 2591 O O . VAL A 1 355 ? -3.213 19.886 21.094 1.00 91.94 355 VAL A O 1
ATOM 2594 N N . LEU A 1 356 ? -2.646 21.215 22.793 1.00 95.25 356 LEU A N 1
ATOM 2595 C CA . LEU A 1 356 ? -1.280 20.708 22.917 1.00 95.25 356 LEU A CA 1
ATOM 2596 C C . LEU A 1 356 ? -1.202 19.243 23.380 1.00 95.25 356 LEU A C 1
ATOM 2598 O O . LEU A 1 356 ? -0.262 18.536 23.014 1.00 95.25 356 LEU A O 1
ATOM 2602 N N . CYS A 1 357 ? -2.210 18.754 24.104 1.00 95.00 357 CYS A N 1
ATOM 2603 C CA . CYS A 1 357 ? -2.362 17.339 24.427 1.00 95.00 357 CYS A CA 1
ATOM 2604 C C . CYS A 1 357 ? -2.709 16.494 23.204 1.00 95.00 357 CYS A C 1
ATOM 2606 O O . CYS A 1 357 ? -2.131 15.425 23.022 1.00 95.00 357 CYS A O 1
ATOM 2608 N N . ALA A 1 358 ? -3.579 16.990 22.320 1.00 88.19 358 ALA A N 1
ATOM 2609 C CA . ALA A 1 358 ? -3.876 16.316 21.056 1.00 88.19 358 ALA A CA 1
ATOM 2610 C C . ALA A 1 358 ? -2.639 16.199 20.140 1.00 88.19 358 ALA A C 1
ATOM 2612 O O . ALA A 1 358 ? -2.593 15.325 19.278 1.00 88.19 358 ALA A O 1
ATOM 2613 N N . HIS A 1 359 ? -1.622 17.041 20.360 1.00 90.62 359 HIS A N 1
ATOM 2614 C CA . HIS A 1 359 ? -0.377 17.077 19.590 1.00 90.62 359 HIS A CA 1
ATOM 2615 C C . HIS A 1 359 ? 0.856 16.582 20.360 1.00 90.62 359 HIS A C 1
ATOM 2617 O O . HIS A 1 359 ? 1.975 16.858 19.938 1.00 90.62 359 HIS A O 1
ATOM 2623 N N . ARG A 1 360 ? 0.679 15.819 21.452 1.00 94.19 360 ARG A N 1
ATOM 2624 C CA . ARG A 1 360 ? 1.777 15.143 22.184 1.00 94.19 360 ARG A CA 1
ATOM 2625 C C . ARG A 1 360 ? 2.848 16.087 22.752 1.00 94.19 360 ARG A C 1
ATOM 2627 O O . ARG A 1 360 ? 3.997 15.689 22.956 1.00 94.19 360 ARG A O 1
ATOM 2634 N N . VAL A 1 361 ? 2.482 17.344 23.000 1.00 95.12 361 VAL A N 1
ATOM 2635 C CA . VAL A 1 361 ? 3.337 18.322 23.693 1.00 95.12 361 VAL A CA 1
ATOM 2636 C C . VAL A 1 361 ? 3.167 18.164 25.205 1.00 95.12 361 VAL A C 1
ATOM 2638 O O . VAL A 1 361 ? 4.144 18.082 25.943 1.00 95.12 361 VAL A O 1
ATOM 2641 N N . PHE A 1 362 ? 1.924 18.029 25.666 1.00 97.31 362 PHE A N 1
ATOM 2642 C CA . PHE A 1 362 ? 1.595 17.725 27.059 1.00 97.31 362 PHE A CA 1
ATOM 2643 C C . PHE A 1 362 ? 0.708 16.489 27.135 1.00 97.31 362 PHE A C 1
ATOM 2645 O O . PHE A 1 362 ? 0.077 16.103 26.159 1.00 97.31 362 PHE A O 1
ATOM 2652 N N . LYS A 1 363 ? 0.586 15.893 28.315 1.00 95.25 363 LYS A N 1
ATOM 2653 C CA . LYS A 1 363 ? -0.327 14.780 28.567 1.00 95.25 363 LYS A CA 1
ATOM 2654 C C . LYS A 1 363 ? -1.244 15.112 29.731 1.00 95.25 363 LYS A C 1
ATOM 2656 O O . LYS A 1 363 ? -0.772 15.473 30.808 1.00 95.25 363 LYS A O 1
ATOM 2661 N N . GLU A 1 364 ? -2.546 14.974 29.506 1.00 94.81 364 GLU A N 1
ATOM 2662 C CA . GLU A 1 364 ? -3.550 15.057 30.563 1.00 94.81 364 GLU A CA 1
ATOM 2663 C C . GLU A 1 364 ? -3.574 13.744 31.357 1.00 94.81 364 GLU A C 1
ATOM 2665 O O . GLU A 1 364 ? -3.514 12.644 30.805 1.00 94.81 364 GLU A O 1
ATOM 2670 N N . GLN A 1 365 ? -3.629 13.883 32.672 1.00 90.56 365 GLN A N 1
ATOM 2671 C CA . GLN A 1 365 ? -3.641 12.828 33.673 1.00 90.56 365 GLN A CA 1
ATOM 2672 C C . GLN A 1 365 ? -4.927 12.954 34.513 1.00 90.56 365 GLN A C 1
ATOM 2674 O O . GLN A 1 365 ? -5.604 13.992 34.472 1.00 90.56 365 GLN A O 1
ATOM 2679 N N . PRO A 1 366 ? -5.302 11.921 35.293 1.00 86.00 366 PRO A N 1
ATOM 2680 C CA . PRO A 1 366 ? -6.485 11.975 36.146 1.00 86.00 366 PRO A CA 1
ATOM 2681 C C . PRO A 1 366 ? -6.524 13.220 37.049 1.00 86.00 366 PRO A C 1
ATOM 2683 O O . PRO A 1 366 ? -5.494 13.777 37.430 1.00 86.00 366 PRO A O 1
ATOM 2686 N N . ALA A 1 367 ? -7.733 13.651 37.416 1.00 84.81 367 ALA A N 1
ATOM 2687 C CA . ALA A 1 367 ? -7.969 14.823 38.267 1.00 84.81 367 ALA A CA 1
ATOM 2688 C C . ALA A 1 367 ? -7.465 16.171 37.694 1.00 84.81 367 ALA A C 1
ATOM 2690 O O . ALA A 1 367 ? -7.050 17.046 38.454 1.00 84.81 367 ALA A O 1
ATOM 2691 N N . ASN A 1 368 ? -7.542 16.367 36.369 1.00 86.62 368 ASN A N 1
ATOM 2692 C CA . ASN A 1 368 ? -7.118 17.598 35.676 1.00 86.62 368 ASN A CA 1
ATOM 2693 C C . ASN A 1 368 ? -5.666 17.984 35.999 1.00 86.62 368 ASN A C 1
ATOM 2695 O O . ASN A 1 368 ? -5.348 19.156 36.249 1.00 86.62 368 ASN A O 1
ATOM 2699 N N . THR A 1 369 ? -4.799 16.974 36.043 1.00 94.00 369 THR A N 1
ATOM 2700 C CA . THR A 1 369 ? -3.355 17.162 36.146 1.00 94.00 369 THR A CA 1
ATOM 2701 C C . THR A 1 369 ? -2.732 17.050 34.762 1.00 94.00 369 THR A C 1
ATOM 2703 O O . THR A 1 369 ? -3.216 16.306 33.915 1.00 94.00 369 THR A O 1
ATOM 2706 N N . TYR A 1 370 ? -1.683 17.819 34.508 1.00 97.00 370 TYR A N 1
ATOM 2707 C CA . TYR A 1 370 ? -0.962 17.828 33.239 1.00 97.00 370 TYR A CA 1
ATOM 2708 C C . TYR A 1 370 ? 0.507 17.549 33.503 1.00 97.00 370 TYR A C 1
ATOM 2710 O O . TYR A 1 370 ? 1.023 17.916 34.557 1.00 97.00 370 TYR A O 1
ATOM 2718 N N . GLN A 1 371 ? 1.170 16.906 32.551 1.00 96.88 371 GLN A N 1
ATOM 2719 C CA . GLN A 1 371 ? 2.608 16.649 32.562 1.00 96.88 371 GLN A CA 1
ATOM 2720 C C . GLN A 1 371 ? 3.189 16.822 31.156 1.00 96.88 371 GLN A C 1
ATOM 2722 O O . GLN A 1 371 ? 2.440 16.901 30.180 1.00 96.88 371 GLN A O 1
ATOM 2727 N N . LEU A 1 372 ? 4.515 16.827 31.044 1.00 96.62 372 LEU A N 1
ATOM 2728 C CA . LEU A 1 372 ? 5.195 16.742 29.752 1.00 96.62 372 LEU A CA 1
ATOM 2729 C C . LEU A 1 372 ? 4.906 15.408 29.043 1.00 96.62 372 LEU A C 1
ATOM 2731 O O . LEU A 1 372 ? 4.797 14.354 29.680 1.00 96.62 372 LEU A O 1
ATOM 2735 N N . ASP A 1 373 ? 4.791 15.474 27.719 1.00 95.50 373 ASP A N 1
ATOM 2736 C CA . ASP A 1 373 ? 4.816 14.323 26.809 1.00 95.50 373 ASP A CA 1
ATOM 2737 C C . ASP A 1 373 ? 6.073 14.404 25.914 1.00 95.50 373 ASP A C 1
ATOM 2739 O O . ASP A 1 373 ? 6.901 15.300 26.094 1.00 95.50 373 ASP A O 1
ATOM 2743 N N . GLU A 1 374 ? 6.248 13.467 24.979 1.00 89.19 374 GLU A N 1
ATOM 2744 C CA . GLU A 1 374 ? 7.470 13.283 24.181 1.00 89.19 374 GLU A CA 1
ATOM 2745 C C . GLU A 1 374 ? 8.001 14.587 23.561 1.00 89.19 374 GLU A C 1
ATOM 2747 O O . GLU A 1 374 ? 9.198 14.859 23.653 1.00 89.19 374 GLU A O 1
ATOM 2752 N N . LEU A 1 375 ? 7.133 15.424 22.977 1.00 92.81 375 LEU A N 1
ATOM 2753 C CA . LEU A 1 375 ? 7.574 16.652 22.309 1.00 92.81 375 LEU A CA 1
ATOM 2754 C C . LEU A 1 375 ? 7.802 17.817 23.276 1.00 92.81 375 LEU A C 1
ATOM 2756 O O . LEU A 1 375 ? 8.660 18.658 23.011 1.00 92.81 375 LEU A O 1
ATOM 2760 N N . GLY A 1 376 ? 7.073 17.864 24.395 1.00 92.31 376 GLY A N 1
ATOM 2761 C CA . GLY A 1 376 ? 7.108 18.985 25.339 1.00 92.31 376 GLY A CA 1
ATOM 2762 C C . GLY A 1 376 ? 8.467 19.201 25.994 1.00 92.31 376 GLY A C 1
ATOM 2763 O O . GLY A 1 376 ? 8.810 20.337 26.308 1.00 92.31 376 GLY A O 1
ATOM 2764 N N . TRP A 1 377 ? 9.272 18.145 26.134 1.00 94.62 377 TRP A N 1
ATOM 2765 C CA . TRP A 1 377 ? 10.644 18.239 26.647 1.00 94.62 377 TRP A CA 1
ATOM 2766 C C . TRP A 1 377 ? 11.548 19.149 25.808 1.00 94.62 377 TRP A C 1
ATOM 2768 O O . TRP A 1 377 ? 12.503 19.724 26.322 1.00 94.62 377 TRP A O 1
ATOM 2778 N N . ASN A 1 378 ? 11.242 19.323 24.521 1.00 94.44 378 ASN A N 1
ATOM 2779 C CA . ASN A 1 378 ? 11.994 20.225 23.652 1.00 94.44 378 ASN A CA 1
ATOM 2780 C C . ASN A 1 378 ? 11.657 21.709 23.881 1.00 94.44 378 ASN A C 1
ATOM 2782 O O . ASN A 1 378 ? 12.377 22.581 23.406 1.00 94.44 378 ASN A O 1
ATOM 2786 N N . LEU A 1 379 ? 10.577 22.002 24.611 1.00 93.94 379 LEU A N 1
ATOM 2787 C CA . LEU A 1 379 ? 10.183 23.363 24.981 1.00 93.94 379 LEU A CA 1
ATOM 2788 C C . LEU A 1 379 ? 10.707 23.788 26.363 1.00 93.94 379 LEU A C 1
ATOM 2790 O O . LEU A 1 379 ? 10.454 24.919 26.771 1.00 93.94 379 LEU A O 1
ATOM 2794 N N . CYS A 1 380 ? 11.406 22.915 27.096 1.00 94.19 380 CYS A N 1
ATOM 2795 C CA . CYS A 1 380 ? 12.075 23.292 28.343 1.00 94.19 380 CYS A CA 1
ATOM 2796 C C . CYS A 1 380 ? 13.251 24.238 28.055 1.00 94.19 380 CYS A C 1
ATOM 2798 O O . CYS A 1 380 ? 13.993 24.031 27.095 1.00 94.19 380 CYS A O 1
ATOM 2800 N N . SER A 1 381 ? 13.458 25.243 28.908 1.00 89.62 381 SER A N 1
ATOM 2801 C CA . SER A 1 381 ? 14.514 26.255 28.730 1.00 89.62 381 SER A CA 1
ATOM 2802 C C . SER A 1 381 ? 15.935 25.688 28.814 1.00 89.62 381 SER A C 1
ATOM 2804 O O . SER A 1 381 ? 16.879 26.299 28.326 1.00 89.62 381 SER A O 1
ATOM 2806 N N . ASP A 1 382 ? 16.104 24.531 29.454 1.00 89.00 382 ASP A N 1
ATOM 2807 C CA . ASP A 1 382 ? 17.372 23.801 29.560 1.00 89.00 382 ASP A CA 1
ATOM 2808 C C . ASP A 1 382 ? 17.558 22.745 28.451 1.00 89.00 382 ASP A C 1
ATOM 2810 O O . ASP A 1 382 ? 18.569 22.038 28.428 1.00 89.00 382 ASP A O 1
ATOM 2814 N N . SER A 1 383 ? 16.619 22.650 27.502 1.00 88.56 383 SER A N 1
ATOM 2815 C CA . SER A 1 383 ? 16.721 21.747 26.358 1.00 88.56 383 SER A CA 1
ATOM 2816 C C . SER A 1 383 ? 17.824 22.186 25.395 1.00 88.56 383 SER A C 1
ATOM 2818 O O . SER A 1 383 ? 17.868 23.329 24.944 1.00 88.56 383 SER A O 1
ATOM 2820 N N . SER A 1 384 ? 18.667 21.243 24.967 1.00 83.81 384 SER A N 1
ATOM 2821 C CA . SER A 1 384 ? 19.682 21.504 23.937 1.00 83.81 384 SER A CA 1
ATOM 2822 C C . SER A 1 384 ? 19.096 21.715 22.536 1.00 83.81 384 SER A C 1
ATOM 2824 O O . SER A 1 384 ? 19.841 22.040 21.621 1.00 83.81 384 SER A O 1
ATOM 2826 N N . SER A 1 385 ? 17.792 21.482 22.346 1.00 84.38 385 SER A N 1
ATOM 2827 C CA . SER A 1 385 ? 17.123 21.595 21.044 1.00 84.38 385 SER A CA 1
ATOM 2828 C C . SER A 1 385 ? 16.799 23.033 20.627 1.00 84.38 385 SER A C 1
ATOM 2830 O O . SER A 1 385 ? 16.523 23.250 19.451 1.00 84.38 385 SER A O 1
ATOM 2832 N N . ARG A 1 386 ? 16.792 23.991 21.571 1.00 85.31 386 ARG A N 1
ATOM 2833 C CA . ARG A 1 386 ? 16.429 25.407 21.338 1.00 85.31 386 ARG A CA 1
ATOM 2834 C C . ARG A 1 386 ? 15.059 25.620 20.674 1.00 85.31 386 ARG A C 1
ATOM 2836 O O . ARG A 1 386 ? 14.776 26.664 20.083 1.00 85.31 386 ARG A O 1
ATOM 2843 N N . LEU A 1 387 ? 14.169 24.627 20.769 1.00 90.38 387 LEU A N 1
ATOM 2844 C CA . LEU A 1 387 ? 12.864 24.679 20.110 1.00 90.38 387 LEU A CA 1
ATOM 2845 C C . LEU A 1 387 ? 11.880 25.632 20.807 1.00 90.38 387 LEU A C 1
ATOM 2847 O O . LEU A 1 387 ? 10.930 26.074 20.161 1.00 90.38 387 LEU A O 1
ATOM 2851 N N . LYS A 1 388 ? 12.122 26.016 22.071 1.00 91.75 388 LYS A N 1
ATOM 2852 C CA . LYS A 1 388 ? 11.399 27.114 22.741 1.00 91.75 388 LYS A CA 1
ATOM 2853 C C . LYS A 1 388 ? 11.645 28.438 22.011 1.00 91.75 388 LYS A C 1
ATOM 2855 O O . LYS A 1 388 ? 10.695 29.112 21.617 1.00 91.75 388 LYS A O 1
ATOM 2860 N N . GLU A 1 389 ? 12.906 28.786 21.780 1.00 88.94 389 GLU A N 1
ATOM 2861 C CA . GLU A 1 389 ? 13.322 30.010 21.094 1.00 88.94 389 GLU A CA 1
ATOM 2862 C C . GLU A 1 389 ? 12.891 29.998 19.625 1.00 88.94 389 GLU A C 1
ATOM 2864 O O . GLU A 1 389 ? 12.313 30.973 19.141 1.00 88.94 389 GLU A O 1
ATOM 2869 N N . ALA A 1 390 ? 13.060 28.865 18.934 1.00 86.06 390 ALA A N 1
ATOM 2870 C CA . ALA A 1 390 ? 12.584 28.712 17.562 1.00 86.06 390 ALA A CA 1
ATOM 2871 C C . ALA A 1 390 ? 11.057 28.888 17.454 1.00 86.06 390 ALA A C 1
ATOM 2873 O O . ALA A 1 390 ? 10.579 29.532 16.518 1.00 86.06 390 ALA A O 1
ATOM 2874 N N . ALA A 1 391 ? 10.283 28.373 18.418 1.00 89.38 391 ALA A N 1
ATOM 2875 C CA . ALA A 1 391 ? 8.837 28.565 18.454 1.00 89.38 391 ALA A CA 1
ATOM 2876 C C . ALA A 1 391 ? 8.467 30.045 18.613 1.00 89.38 391 ALA A C 1
ATOM 2878 O O . ALA A 1 391 ? 7.617 30.531 17.868 1.00 89.38 391 ALA A O 1
ATOM 2879 N N . LEU A 1 392 ? 9.116 30.777 19.523 1.00 89.31 392 LEU A N 1
ATOM 2880 C CA . LEU A 1 392 ? 8.886 32.214 19.722 1.00 89.31 392 LEU A CA 1
ATOM 2881 C C . LEU A 1 392 ? 9.260 33.037 18.481 1.00 89.31 392 LEU A C 1
ATOM 2883 O O . LEU A 1 392 ? 8.543 33.964 18.112 1.00 89.31 392 LEU A O 1
ATOM 2887 N N . MET A 1 393 ? 10.340 32.670 17.799 1.00 84.00 393 MET A N 1
ATOM 2888 C CA . MET A 1 393 ? 10.822 33.364 16.608 1.00 84.00 393 MET A CA 1
ATOM 2889 C C . MET A 1 393 ? 9.941 33.118 15.374 1.00 84.00 393 MET A C 1
ATOM 2891 O O . MET A 1 393 ? 9.492 34.056 14.720 1.00 84.00 393 MET A O 1
ATOM 2895 N N . LEU A 1 394 ? 9.683 31.852 15.032 1.00 83.06 394 LEU A N 1
ATOM 2896 C CA . LEU A 1 394 ? 8.987 31.480 13.790 1.00 83.06 394 LEU A CA 1
ATOM 2897 C C . LEU A 1 394 ? 7.495 31.814 13.814 1.00 83.06 394 LEU A C 1
ATOM 2899 O O . LEU A 1 394 ? 6.843 31.846 12.771 1.00 83.06 394 LEU A O 1
ATOM 2903 N N . THR A 1 395 ? 6.949 32.053 15.001 1.00 87.50 395 THR A N 1
ATOM 2904 C CA . THR A 1 395 ? 5.553 32.451 15.185 1.00 87.50 395 THR A CA 1
ATOM 2905 C C . THR A 1 395 ? 5.411 33.920 15.562 1.00 87.50 395 THR A C 1
ATOM 2907 O O . THR A 1 395 ? 4.350 34.311 16.050 1.00 87.50 395 THR A O 1
ATOM 2910 N N . ASP A 1 396 ? 6.467 34.724 15.389 1.00 85.62 396 ASP A N 1
ATOM 2911 C CA . ASP A 1 396 ? 6.447 36.144 15.728 1.00 85.62 396 ASP A CA 1
ATOM 2912 C C . ASP A 1 396 ? 5.241 36.860 15.091 1.00 85.62 396 ASP A C 1
ATOM 2914 O O . ASP A 1 396 ? 4.944 36.614 13.912 1.00 85.62 396 ASP A O 1
ATOM 2918 N N . PRO A 1 397 ? 4.519 37.735 15.823 1.00 81.31 397 PRO A N 1
ATOM 2919 C CA . PRO A 1 397 ? 3.377 38.451 15.277 1.00 81.31 397 PRO A CA 1
ATOM 2920 C C . PRO A 1 397 ? 3.710 39.203 13.990 1.00 81.31 397 PRO A C 1
ATOM 2922 O O . PRO A 1 397 ? 2.875 39.226 13.088 1.00 81.31 397 PRO A O 1
ATOM 2925 N N . ALA A 1 398 ? 4.920 39.758 13.842 1.00 81.25 398 ALA A N 1
ATOM 2926 C CA . ALA A 1 398 ? 5.325 40.408 12.600 1.00 81.25 398 ALA A CA 1
ATOM 2927 C C . ALA A 1 398 ? 5.327 39.421 11.421 1.00 81.25 398 ALA A C 1
ATOM 2929 O O . ALA A 1 398 ? 4.829 39.741 10.337 1.00 81.25 398 ALA A O 1
ATOM 2930 N N . PHE A 1 399 ? 5.793 38.192 11.653 1.00 78.12 399 PHE A N 1
ATOM 2931 C CA . PHE A 1 399 ? 5.800 37.113 10.667 1.00 78.12 399 PHE A CA 1
ATOM 2932 C C . PHE A 1 399 ? 4.383 36.642 10.326 1.00 78.12 399 PHE A C 1
ATOM 2934 O O . PHE A 1 399 ? 4.027 36.548 9.151 1.00 78.12 399 PHE A O 1
ATOM 2941 N N . LEU A 1 400 ? 3.541 36.418 11.340 1.00 78.88 400 LEU A N 1
ATOM 2942 C CA . LEU A 1 400 ? 2.142 36.016 11.156 1.00 78.88 400 LEU A CA 1
ATOM 2943 C C . LEU A 1 400 ? 1.326 37.093 10.426 1.00 78.88 400 LEU A C 1
ATOM 2945 O O . LEU A 1 400 ? 0.501 36.783 9.565 1.00 78.88 400 LEU A O 1
ATOM 2949 N N . HIS A 1 401 ? 1.581 38.368 10.720 1.00 82.25 401 HIS A N 1
ATOM 2950 C CA . HIS A 1 401 ? 0.943 39.491 10.040 1.00 82.25 401 HIS A CA 1
ATOM 2951 C C . HIS A 1 401 ? 1.370 39.614 8.577 1.00 82.25 401 HIS A C 1
ATOM 2953 O O . HIS A 1 401 ? 0.526 39.909 7.734 1.00 82.25 401 HIS A O 1
ATOM 2959 N N . CYS A 1 402 ? 2.639 39.359 8.254 1.00 82.69 402 CYS A N 1
ATOM 2960 C CA . CYS A 1 402 ? 3.084 39.287 6.863 1.00 82.69 402 CYS A CA 1
ATOM 2961 C C . CYS A 1 402 ? 2.542 38.049 6.139 1.00 82.69 402 CYS A C 1
ATOM 2963 O O . CYS A 1 402 ? 2.183 38.143 4.966 1.00 82.69 402 CYS A O 1
ATOM 2965 N N . ALA A 1 403 ? 2.437 36.909 6.828 1.00 81.19 403 ALA A N 1
ATOM 2966 C CA . ALA A 1 403 ? 1.891 35.676 6.269 1.00 81.19 403 ALA A CA 1
ATOM 2967 C C . ALA A 1 403 ? 0.432 35.849 5.800 1.00 81.19 403 ALA A C 1
ATOM 2969 O O . ALA A 1 403 ? 0.033 35.278 4.785 1.00 81.19 403 ALA A O 1
ATOM 2970 N N . ALA A 1 404 ? -0.345 36.698 6.482 1.00 82.62 404 ALA A N 1
ATOM 2971 C CA . ALA A 1 404 ? -1.717 37.030 6.096 1.00 82.62 404 ALA A CA 1
ATOM 2972 C C . ALA A 1 404 ? -1.825 37.779 4.750 1.00 82.62 404 ALA A C 1
ATOM 2974 O O . ALA A 1 404 ? -2.875 37.746 4.110 1.00 82.62 404 ALA A O 1
ATOM 2975 N N . ASP A 1 405 ? -0.750 38.433 4.303 1.00 86.12 405 ASP A N 1
ATOM 2976 C CA . ASP A 1 405 ? -0.714 39.268 3.101 1.00 86.12 405 ASP A CA 1
ATOM 2977 C C . ASP A 1 405 ? 0.046 38.593 1.929 1.00 86.12 405 ASP A C 1
ATOM 2979 O O . ASP A 1 405 ? 0.299 39.242 0.916 1.00 86.12 405 ASP A O 1
ATOM 2983 N N . LEU A 1 406 ? 0.402 37.297 2.011 1.00 82.75 406 LEU A N 1
ATOM 2984 C CA . LEU A 1 406 ? 1.271 36.594 1.037 1.00 82.75 406 LEU A CA 1
ATOM 2985 C C . LEU A 1 406 ? 0.837 36.701 -0.437 1.00 82.75 406 LEU A C 1
ATOM 2987 O O . LEU A 1 406 ? 1.681 36.668 -1.333 1.00 82.75 406 LEU A O 1
ATOM 2991 N N . SER A 1 407 ? -0.455 36.882 -0.712 1.00 83.25 407 SER A N 1
ATOM 2992 C CA . SER A 1 407 ? -0.964 37.128 -2.069 1.00 83.25 407 SER A CA 1
ATOM 2993 C C . SER A 1 407 ? -0.431 38.433 -2.680 1.00 83.25 407 SER A C 1
ATOM 2995 O O . SER A 1 407 ? -0.183 38.490 -3.884 1.00 83.25 407 SER A O 1
ATOM 2997 N N . LYS A 1 408 ? -0.175 39.460 -1.862 1.00 84.44 408 LYS A N 1
ATOM 2998 C CA . LYS A 1 408 ? 0.483 40.708 -2.275 1.00 84.44 408 LYS A CA 1
ATOM 2999 C C . LYS A 1 408 ? 1.970 40.495 -2.564 1.00 84.44 408 LYS A C 1
ATOM 3001 O O . LYS A 1 408 ? 2.471 41.037 -3.547 1.00 84.44 408 LYS A O 1
ATOM 3006 N N . ALA A 1 409 ? 2.660 39.658 -1.781 1.00 82.62 409 ALA A N 1
ATOM 3007 C CA . ALA A 1 409 ? 4.046 39.269 -2.083 1.00 82.62 409 ALA A CA 1
ATOM 3008 C C . ALA A 1 409 ? 4.150 38.538 -3.419 1.00 82.62 409 ALA A C 1
ATOM 3010 O O . ALA A 1 409 ? 5.050 38.834 -4.201 1.00 82.62 409 ALA A O 1
ATOM 3011 N N . ALA A 1 410 ? 3.205 37.645 -3.723 1.00 79.62 410 ALA A N 1
ATOM 3012 C CA . ALA A 1 410 ? 3.143 36.985 -5.026 1.00 79.62 410 ALA A CA 1
ATOM 3013 C C . ALA A 1 410 ? 2.935 37.982 -6.187 1.00 79.62 410 ALA A C 1
ATOM 3015 O O . ALA A 1 410 ? 3.383 37.728 -7.302 1.00 79.62 410 ALA A O 1
ATOM 3016 N N . ALA A 1 411 ? 2.323 39.141 -5.920 1.00 85.50 411 ALA A N 1
ATOM 3017 C CA . ALA A 1 411 ? 2.198 40.259 -6.858 1.00 85.50 411 ALA A CA 1
ATOM 3018 C C . ALA A 1 411 ? 3.431 41.193 -6.888 1.00 85.50 411 ALA A C 1
ATOM 3020 O O . ALA A 1 411 ? 3.386 42.255 -7.508 1.00 85.50 411 ALA A O 1
ATOM 3021 N N . GLY A 1 412 ? 4.533 40.814 -6.231 1.00 86.44 412 GLY A N 1
ATOM 3022 C CA . GLY A 1 412 ? 5.789 41.566 -6.201 1.00 86.44 412 GLY A CA 1
ATOM 3023 C C . GLY A 1 412 ? 5.852 42.670 -5.144 1.00 86.44 412 GLY A C 1
ATOM 3024 O O . GLY A 1 412 ? 6.793 43.464 -5.157 1.00 86.44 412 GLY A O 1
ATOM 3025 N N . ILE A 1 413 ? 4.880 42.745 -4.230 1.00 86.38 413 ILE A N 1
ATOM 3026 C CA . ILE A 1 413 ? 4.863 43.764 -3.178 1.00 86.38 413 ILE A CA 1
ATOM 3027 C C . ILE A 1 413 ? 5.727 43.295 -1.996 1.00 86.38 413 ILE A C 1
ATOM 3029 O O . ILE A 1 413 ? 5.480 42.219 -1.447 1.00 86.38 413 ILE A O 1
ATOM 3033 N N . PRO A 1 414 ? 6.728 44.074 -1.550 1.00 86.56 414 PRO A N 1
ATOM 3034 C CA . PRO A 1 414 ? 7.532 43.723 -0.385 1.00 86.56 414 PRO A CA 1
ATOM 3035 C C . PRO A 1 414 ? 6.733 43.957 0.910 1.00 86.56 414 PRO A C 1
ATOM 3037 O O . PRO A 1 414 ? 6.918 44.972 1.580 1.00 86.56 414 PRO A O 1
ATOM 3040 N N . ILE A 1 415 ? 5.858 43.003 1.262 1.00 88.56 415 ILE A N 1
ATOM 3041 C CA . ILE A 1 415 ? 4.878 43.081 2.370 1.00 88.56 415 ILE A CA 1
ATOM 3042 C C . ILE A 1 415 ? 5.502 43.605 3.665 1.00 88.56 415 ILE A C 1
ATOM 3044 O O . ILE A 1 415 ? 4.915 44.440 4.346 1.00 88.56 415 ILE A O 1
ATOM 3048 N N . PHE A 1 416 ? 6.692 43.113 4.016 1.00 85.00 416 PHE A N 1
ATOM 3049 C CA . PHE A 1 416 ? 7.341 43.484 5.269 1.00 85.00 416 PHE A CA 1
ATOM 3050 C C . PHE A 1 416 ? 7.633 44.992 5.328 1.00 85.00 416 PHE A C 1
ATOM 3052 O O . PHE A 1 416 ? 7.273 45.663 6.293 1.00 85.00 416 PHE A O 1
ATOM 3059 N N . ARG A 1 417 ? 8.183 45.546 4.240 1.00 85.94 417 ARG A N 1
ATOM 3060 C CA . ARG A 1 417 ? 8.460 46.982 4.113 1.00 85.94 417 ARG A CA 1
ATOM 3061 C C . ARG A 1 417 ? 7.189 47.810 3.999 1.00 85.94 417 ARG A C 1
ATOM 3063 O O . ARG A 1 417 ? 7.139 48.906 4.541 1.00 85.94 417 ARG A O 1
ATOM 3070 N N . GLU A 1 418 ? 6.166 47.295 3.328 1.00 84.81 418 GLU A N 1
ATOM 3071 C CA . GLU A 1 418 ? 4.863 47.958 3.238 1.00 84.81 418 GLU A CA 1
ATOM 3072 C C . GLU A 1 418 ? 4.198 48.104 4.615 1.00 84.81 418 GLU A C 1
ATOM 3074 O O . GLU A 1 418 ? 3.649 49.157 4.929 1.00 84.81 418 GLU A O 1
ATOM 3079 N N . ARG A 1 419 ? 4.260 47.056 5.444 1.00 84.19 419 ARG A N 1
ATOM 3080 C CA . ARG A 1 419 ? 3.566 47.004 6.734 1.00 84.19 419 ARG A CA 1
ATOM 3081 C C . ARG A 1 419 ? 4.337 47.691 7.858 1.00 84.19 419 ARG A C 1
ATOM 3083 O O . ARG A 1 419 ? 3.719 48.356 8.684 1.00 84.19 419 ARG A O 1
ATOM 3090 N N . PHE A 1 420 ? 5.654 47.513 7.904 1.00 83.88 420 PHE A N 1
ATOM 3091 C CA . PHE A 1 420 ? 6.477 47.986 9.019 1.00 83.88 420 PHE A CA 1
ATOM 3092 C C . PHE A 1 420 ? 7.304 49.231 8.679 1.00 83.88 420 PHE A C 1
ATOM 3094 O O . PHE A 1 420 ? 7.764 49.905 9.589 1.00 83.88 420 PHE A O 1
ATOM 3101 N N . GLY A 1 421 ? 7.418 49.601 7.397 1.00 85.06 421 GLY A N 1
ATOM 3102 C CA . GLY A 1 421 ? 8.164 50.783 6.944 1.00 85.06 421 GLY A CA 1
ATOM 3103 C C . GLY A 1 421 ? 9.650 50.528 6.667 1.00 85.06 421 GLY A C 1
ATOM 3104 O O . GLY A 1 421 ? 10.326 51.397 6.120 1.00 85.06 421 GLY A O 1
ATOM 3105 N N . HIS A 1 422 ? 10.147 49.328 6.968 1.00 83.00 422 HIS A N 1
ATOM 3106 C CA . HIS A 1 422 ? 11.554 48.930 6.857 1.00 83.00 422 HIS A CA 1
ATOM 3107 C C . HIS A 1 422 ? 11.696 47.469 6.407 1.00 83.00 422 HIS A C 1
ATOM 3109 O O . HIS A 1 422 ? 10.720 46.726 6.318 1.00 83.00 422 HIS A O 1
ATOM 3115 N N . ALA A 1 423 ? 12.900 47.055 6.020 1.00 81.50 423 ALA A N 1
ATOM 3116 C CA . ALA A 1 423 ? 13.157 45.694 5.558 1.00 81.50 423 ALA A CA 1
ATOM 3117 C C . ALA A 1 423 ? 13.080 44.663 6.699 1.00 81.50 423 ALA A C 1
ATOM 3119 O O . ALA A 1 423 ? 13.258 44.985 7.869 1.00 81.50 423 ALA A O 1
ATOM 3120 N N . PHE A 1 424 ? 12.867 43.394 6.335 1.00 76.69 424 PHE A N 1
ATOM 3121 C CA . PHE A 1 424 ? 12.785 42.275 7.282 1.00 76.69 424 PHE A CA 1
ATOM 3122 C C . PHE A 1 424 ? 13.981 42.215 8.244 1.00 76.69 424 PHE A C 1
ATOM 3124 O O . PHE A 1 424 ? 13.794 42.158 9.452 1.00 76.69 424 PHE A O 1
ATOM 3131 N N . PHE A 1 425 ? 15.204 42.290 7.715 1.00 74.44 425 PHE A N 1
ATOM 3132 C CA . PHE A 1 425 ? 16.413 42.222 8.539 1.00 74.44 425 PHE A CA 1
ATOM 3133 C C . PHE A 1 425 ? 16.602 43.463 9.426 1.00 74.44 425 PHE A C 1
ATOM 3135 O O . PHE A 1 425 ? 17.043 43.323 10.557 1.00 74.44 425 PHE A O 1
ATOM 3142 N N . GLU A 1 426 ? 16.167 44.644 8.973 1.00 77.81 426 GLU A N 1
ATOM 3143 C CA . GLU A 1 426 ? 16.194 45.879 9.776 1.00 77.81 426 GLU A CA 1
ATOM 3144 C C . GLU A 1 426 ? 15.257 45.763 11.000 1.00 77.81 426 GLU A C 1
ATOM 3146 O O . GLU A 1 426 ? 15.550 46.277 12.070 1.00 77.81 426 GLU A O 1
ATOM 3151 N N . HIS A 1 427 ? 14.149 45.018 10.890 1.00 73.62 427 HIS A N 1
ATOM 3152 C CA . HIS A 1 427 ? 13.204 44.809 11.999 1.00 73.62 427 HIS A CA 1
ATOM 3153 C C . HIS A 1 427 ? 13.754 43.934 13.114 1.00 73.62 427 HIS A C 1
ATOM 3155 O O . HIS A 1 427 ? 13.276 43.996 14.248 1.00 73.62 427 HIS A O 1
ATOM 3161 N N . TRP A 1 428 ? 14.709 43.079 12.771 1.00 66.94 428 TRP A N 1
ATOM 3162 C CA . TRP A 1 428 ? 15.334 42.159 13.705 1.00 66.94 428 TRP A CA 1
ATOM 3163 C C . TRP A 1 428 ? 16.578 42.740 14.356 1.00 66.94 428 TRP A C 1
ATOM 3165 O O . TRP A 1 428 ? 16.971 42.236 15.395 1.00 66.94 428 TRP A O 1
ATOM 3175 N N . GLU A 1 429 ? 17.157 43.810 13.814 1.00 68.56 429 GLU A N 1
ATOM 3176 C CA . GLU A 1 429 ? 18.247 44.542 14.470 1.00 68.56 429 GLU A CA 1
ATOM 3177 C C . GLU A 1 429 ? 17.744 45.456 15.608 1.00 68.56 429 GLU A C 1
ATOM 3179 O O . GLU A 1 429 ? 18.491 45.712 16.549 1.00 68.56 429 GLU A O 1
ATOM 3184 N N . ASP A 1 430 ? 16.477 45.892 15.567 1.00 60.88 430 ASP A N 1
ATOM 3185 C CA . ASP A 1 430 ? 15.908 46.895 16.490 1.00 60.88 430 ASP A CA 1
ATOM 3186 C C . ASP A 1 430 ? 15.092 46.329 17.680 1.00 60.88 430 ASP A C 1
ATOM 3188 O O . ASP A 1 430 ? 14.673 47.096 18.547 1.00 60.88 430 ASP A O 1
ATOM 3192 N N . ASN A 1 431 ? 14.834 45.015 17.756 1.00 61.84 431 ASN A N 1
ATOM 3193 C CA . ASN A 1 431 ? 13.934 44.414 18.759 1.00 61.84 431 ASN A CA 1
ATOM 3194 C C . ASN A 1 431 ? 14.612 43.348 19.639 1.00 61.84 431 ASN A C 1
ATOM 3196 O O . ASN A 1 431 ? 15.516 42.650 19.188 1.00 61.84 431 ASN A O 1
ATOM 3200 N N . ASP A 1 432 ? 14.056 43.108 20.837 1.00 64.00 432 ASP A N 1
ATOM 3201 C CA . ASP A 1 432 ? 14.440 42.030 21.780 1.00 64.00 432 ASP A CA 1
ATOM 3202 C C . ASP A 1 432 ? 14.408 40.607 21.160 1.00 64.00 432 ASP A C 1
ATOM 3204 O O . ASP A 1 432 ? 14.931 39.643 21.718 1.00 64.00 432 ASP A O 1
ATOM 3208 N N . ILE A 1 433 ? 13.811 40.465 19.972 1.00 63.28 433 ILE A N 1
ATOM 3209 C CA . ILE A 1 433 ? 13.770 39.242 19.157 1.00 63.28 433 ILE A CA 1
ATOM 3210 C C . ILE A 1 433 ? 15.151 38.891 18.579 1.00 63.28 433 ILE A C 1
ATOM 3212 O O . ILE A 1 433 ? 15.396 37.720 18.288 1.00 63.28 433 ILE A O 1
ATOM 3216 N N . HIS A 1 434 ? 16.066 39.858 18.446 1.00 67.56 434 HIS A N 1
ATOM 3217 C CA . HIS A 1 434 ? 17.426 39.632 17.947 1.00 67.56 434 HIS A CA 1
ATOM 3218 C C . HIS A 1 434 ? 18.138 38.504 18.712 1.00 67.56 434 HIS A C 1
ATOM 3220 O O . HIS A 1 434 ? 18.720 37.598 18.112 1.00 67.56 434 HIS A O 1
ATOM 3226 N N . ASP A 1 435 ? 18.033 38.505 20.042 1.00 67.44 435 ASP A N 1
ATOM 3227 C CA . ASP A 1 435 ? 18.683 37.506 20.892 1.00 67.44 435 ASP A CA 1
ATOM 3228 C C . ASP A 1 435 ? 18.005 36.131 20.797 1.00 67.44 435 ASP A C 1
ATOM 3230 O O . ASP A 1 435 ? 18.680 35.102 20.858 1.00 67.44 435 ASP A O 1
ATOM 3234 N N . ILE A 1 436 ? 16.687 36.100 20.572 1.00 67.38 436 ILE A N 1
ATOM 3235 C CA . ILE A 1 436 ? 15.918 34.870 20.323 1.00 67.38 436 ILE A CA 1
ATOM 3236 C C . ILE A 1 436 ? 16.290 34.278 18.955 1.00 67.38 436 ILE A C 1
ATOM 3238 O O . ILE A 1 436 ? 16.440 33.063 18.839 1.00 67.38 436 ILE A O 1
ATOM 3242 N N . PHE A 1 437 ? 16.501 35.115 17.934 1.00 63.16 437 PHE A N 1
ATOM 3243 C CA . PHE A 1 437 ? 16.934 34.682 16.603 1.00 63.16 437 PHE A CA 1
ATOM 3244 C C . PHE A 1 437 ? 18.286 33.965 16.640 1.00 63.16 437 PHE A C 1
ATOM 3246 O O . PHE A 1 437 ? 18.407 32.855 16.120 1.00 63.16 437 PHE A O 1
ATOM 3253 N N . HIS A 1 438 ? 19.292 34.547 17.302 1.00 64.81 438 HIS A N 1
ATOM 3254 C CA . HIS A 1 438 ? 20.608 33.905 17.412 1.00 64.81 438 HIS A CA 1
ATOM 3255 C C . HIS A 1 438 ? 20.554 32.598 18.208 1.00 64.81 438 HIS A C 1
ATOM 3257 O O . HIS A 1 438 ? 21.267 31.651 17.878 1.00 64.81 438 HIS A O 1
ATOM 3263 N N . GLN A 1 439 ? 19.693 32.516 19.224 1.00 64.25 439 GLN A N 1
ATOM 3264 C CA . GLN A 1 439 ? 19.552 31.316 20.051 1.00 64.25 439 GLN A CA 1
ATOM 3265 C C . GLN A 1 439 ? 18.713 30.207 19.405 1.00 64.25 439 GLN A C 1
ATOM 3267 O O . GLN A 1 439 ? 18.949 29.046 19.715 1.00 64.25 439 GLN A O 1
ATOM 3272 N N . GLY A 1 440 ? 17.755 30.536 18.532 1.00 56.53 440 GLY A N 1
ATOM 3273 C CA . GLY A 1 440 ? 16.872 29.560 17.880 1.00 56.53 440 GLY A CA 1
ATOM 3274 C C . GLY A 1 440 ? 17.362 29.028 16.525 1.00 56.53 440 GLY A C 1
ATOM 3275 O O . GLY A 1 440 ? 16.800 28.054 16.029 1.00 56.53 440 GLY A O 1
ATOM 3276 N N . VAL A 1 441 ? 18.359 29.669 15.901 1.00 52.25 441 VAL A N 1
ATOM 3277 C CA . VAL A 1 441 ? 18.905 29.290 14.574 1.00 52.25 441 VAL A CA 1
ATOM 3278 C C . VAL A 1 441 ? 20.296 28.640 14.656 1.00 52.25 441 VAL A C 1
ATOM 3280 O O . VAL A 1 441 ? 20.741 28.038 13.676 1.00 52.25 441 VAL A O 1
ATOM 3283 N N . SER A 1 442 ? 20.972 28.733 15.808 1.00 45.25 442 SER A N 1
ATOM 3284 C CA . SER A 1 442 ? 22.225 28.014 16.105 1.00 45.25 442 SER A CA 1
ATOM 3285 C C . SER A 1 442 ? 21.969 26.677 16.788 1.00 45.25 442 SER A C 1
ATOM 3287 O O . SER A 1 442 ? 22.807 25.769 16.569 1.00 45.25 442 SER A O 1
#